Protein AF-A0A1M5PUW6-F1 (afdb_monomer)

Organism: Streptoalloteichus hindustanus (NCBI:txid2017)

Solvent-accessible surface area (backbone atoms only — not comparable to full-atom values): 24838 Å² total; per-residue (Å²): 134,90,82,91,83,90,86,88,86,88,83,87,88,83,81,89,86,83,88,85,87,88,87,81,89,87,82,83,89,85,88,83,89,83,82,88,83,86,78,90,81,83,84,82,86,92,85,89,83,86,81,84,83,82,90,82,84,91,86,83,88,84,90,79,90,80,88,82,79,87,76,79,90,57,77,70,58,58,54,52,54,50,50,54,52,50,53,53,37,52,49,38,37,74,66,49,92,41,69,46,37,15,50,50,29,49,54,32,52,56,39,40,76,73,66,40,86,58,35,61,57,48,31,73,75,43,45,51,57,52,21,49,50,50,41,48,49,52,51,52,53,51,39,53,50,46,48,56,55,50,60,74,50,55,77,74,57,46,73,53,24,34,54,49,42,54,49,28,71,74,47,55,66,63,45,37,51,47,30,74,73,49,46,53,61,54,25,49,50,48,33,53,50,52,57,48,50,54,52,51,52,52,51,52,52,51,52,53,39,49,51,33,36,77,70,39,57,75,47,31,14,52,52,27,47,52,18,67,73,71,32,74,70,38,42,52,48,29,72,73,50,47,47,62,56,21,49,50,50,46,50,54,52,50,52,52,51,51,53,49,51,50,50,53,48,51,52,50,52,51,50,50,51,52,49,52,41,48,52,53,37,52,50,28,50,54,52,33,53,50,24,40,52,48,11,52,53,20,26,53,51,4,47,52,24,21,52,50,12,44,49,42,28,54,50,47,51,51,48,44,56,49,28,67,73,69,77,46,83,64,67,68,60,45,52,49,42,48,56,54,20,51,50,28,33,56,49,7,50,50,25,19,50,51,6,43,51,22,21,52,52,16,46,56,26,36,52,52,16,47,76,59,74,46,53,83,63,49,67,54,29,54,52,22,42,50,35,18,52,51,10,44,51,26,24,54,51,12,47,50,22,38,53,47,34,54,51,47,44,50,50,46,51,50,53,49,52,53,52,51,51,53,53,52,52,52,48,49,52,52,51,48,53,50,50,52,50,51,50,53,52,50,51,52,53,55,60,72,74,111

Radius of gyration: 75.98 Å; Cα contacts (8 Å, |Δi|>4): 346; chains: 1; bounding box: 160×78×217 Å

Mean predicted aligned error: 18.96 Å

Sequence (450 aa):
MRKLSRRPRRGTLVPNWFRRAVVLILATVLTGAAAAQGTAAALPTGWVGLRGQSQSPAQGATAENKSSSSPAEDPDQDAVLRQLQLDLLADIAAFDEDEEVRTAARETLKKAEAGDAGAIQRFFDHGQQDAKAQARKRKDEADARNRALIESLAGTGGPVFNAAVERALKGNAHDRADFLAFGRDIAAEQDRRDGAYDKELKQRRRAHVQLAADRGTPEVSAAAKAALAAGDAAIEEFLKTGYLAAAQRDAQARDKQLEELERKRKEAEAASEAAQRTARAMRARQNLLAAHADGVRALERAANDMTSAANVSREAARTLASDQAGGSYHPELYQRAKDEVARFVGYAVKDAQDARAAAAGAGTQVDILVQNGMPHGAQWAKVVQGMAGSAEAAKGAAETAAHAVDAIAAEAAATDAAGKAKAHEENAKRWRANAESHAAAAARLAQAAQ

Nearest PDB structures (foldseek):
  8w20-assembly1_A  TM=2.323E-01  e=7.863E-06  Streptomyces coelicolor A3(2)
  7n6g-assembly1_1T  TM=2.603E-01  e=6.899E+00  Chlamydomonas reinhardtii
  3i9y-assembly1_A  TM=2.357E-01  e=4.304E+00  Vibrio parahaemolyticus

Secondary structure (DSSP, 8-state):
---------------------------------------------------------------------PPPP-HHHHHHHHHHHHHHHHHHHHH-S-HHHHHHHHHHHHHHHTT-TTHHHHIIIIIHHHHHHHHHHHHHHHHHHHHHHHHHTTTSS-HHHHHHHHHHHHS-HHHHHHIIIIIHHHHHHHHHHHHHHHHHHHHHHHHHHHHHHHHS-HHHHHHHHHHHHH-HHHHHHIIIIIHHHHHHHHHHHHHHHHHHHHHHHHHHHHHHHHHHHHHHHHHHHHHHHHHHHHHHHHHHHHHHHHHHHHHHHHHHHHHHHHHHHHT---HHHHHHHHHHHHHHHHHHHHHHHHHHHHHHHHHHHHHHHHHTT--TTHHHHHHHHHHHHHHHHHHHHHHHHHHHHHHHHHHHHHHHHHHHHHHHHHHHHHHHHHHHHHHHHHHHHHHHT-

Foldseek 3Di:
DDDDDDDDDDDDDDDDDDDDDDDDDDDDDDDDDDDDDDDDDDDDDDDDDDDDDDDDDDDDDDDDDDDDDDDDDDVVVVVVVVVVLLVVLVCQLPDPPQPLSVVLSVVLNVCVVVPPPCSSVCCVVPVNVVSVVVSVVVLVVLLVVLLVVLVVCQPVADPQLNVLSVVLNVDDSVSSVCCVVPVNVVSRVVRVVVVVVVVVVLVVLLVVLVCQLVPNDPQSVVQSVVLNVVDSVSSVVCVVPVNVVSVVVSVVVVVVVVVVVVVVVVVVVVVVVLVVLVVLLVVLLVQLVVLLVQLVVLLVLLLVLLVQLLVLLVVLVVVLVVCVVVVHFDLVSLVVSLVRLVVSLVSLVVSLVSLVVSLVSNVVSCVSCVVSVNNVSVVSSVVSVVSSVSSVVSSVSSVVSSVSSVVSSVVSVVVNVVVVVVVVVVVVVVVVVVVVVVVVVVVVVVVVVD

Structure (mmCIF, N/CA/C/O backbone):
data_AF-A0A1M5PUW6-F1
#
_entry.id   AF-A0A1M5PUW6-F1
#
loop_
_atom_site.group_PDB
_atom_site.id
_atom_site.type_symbol
_atom_site.label_atom_id
_atom_site.label_alt_id
_atom_site.label_comp_id
_atom_site.label_asym_id
_atom_site.label_entity_id
_atom_site.label_seq_id
_atom_site.pdbx_PDB_ins_code
_atom_site.Cartn_x
_atom_site.Cartn_y
_atom_site.Cartn_z
_atom_site.occupancy
_atom_site.B_iso_or_equiv
_atom_site.auth_seq_id
_atom_site.auth_comp_id
_atom_site.auth_asym_id
_atom_site.auth_atom_id
_atom_site.pdbx_PDB_model_num
ATOM 1 N N . MET A 1 1 ? 27.046 53.367 -14.562 1.00 35.78 1 MET A N 1
ATOM 2 C CA . MET A 1 1 ? 26.062 54.062 -13.696 1.00 35.78 1 MET A CA 1
ATOM 3 C C . MET A 1 1 ? 24.827 54.418 -14.520 1.00 35.78 1 MET A C 1
ATOM 5 O O . MET A 1 1 ? 25.010 55.119 -15.499 1.00 35.78 1 MET A O 1
ATOM 9 N N . ARG A 1 2 ? 23.619 53.991 -14.082 1.00 37.50 2 ARG A N 1
ATOM 10 C CA . ARG A 1 2 ? 22.257 54.378 -14.566 1.00 37.50 2 ARG A CA 1
ATOM 11 C C . ARG A 1 2 ? 21.956 54.028 -16.050 1.00 37.50 2 ARG A C 1
ATOM 13 O O . ARG A 1 2 ? 22.779 54.261 -16.909 1.00 37.50 2 ARG A O 1
ATOM 20 N N . LYS A 1 3 ? 20.812 53.460 -16.454 1.00 42.91 3 LYS A N 1
ATOM 21 C CA . LYS A 1 3 ? 19.411 53.661 -16.043 1.00 42.91 3 LYS A CA 1
ATOM 22 C C . LYS A 1 3 ? 18.551 52.444 -16.448 1.00 42.91 3 LYS A C 1
ATOM 24 O O . LYS A 1 3 ? 18.821 51.789 -17.445 1.00 42.91 3 LYS A O 1
ATOM 29 N N . LEU A 1 4 ? 17.495 52.220 -15.668 1.00 49.16 4 LEU A N 1
ATOM 30 C CA . LEU A 1 4 ? 16.369 51.318 -15.918 1.00 49.16 4 LEU A CA 1
ATOM 31 C C . LEU A 1 4 ? 15.553 51.695 -17.167 1.00 49.16 4 LEU A C 1
ATOM 33 O O . LEU A 1 4 ? 15.289 52.880 -17.372 1.00 49.16 4 LEU A O 1
ATOM 37 N N . SER A 1 5 ? 14.965 50.689 -17.825 1.00 50.38 5 SER A N 1
ATOM 38 C CA . SER A 1 5 ? 13.700 50.837 -18.567 1.00 50.38 5 SER A CA 1
ATOM 39 C C . SER A 1 5 ? 12.862 49.553 -18.492 1.00 50.38 5 SER A C 1
ATOM 41 O O . SER A 1 5 ? 13.197 48.517 -19.056 1.00 50.38 5 SER A O 1
ATOM 43 N N . ARG A 1 6 ? 11.740 49.649 -17.770 1.00 50.75 6 ARG A N 1
ATOM 44 C CA . ARG A 1 6 ? 10.599 48.718 -17.774 1.00 50.75 6 ARG A CA 1
ATOM 45 C C . ARG A 1 6 ? 9.799 48.885 -19.077 1.00 50.75 6 ARG A C 1
ATOM 47 O O . ARG A 1 6 ? 9.525 50.029 -19.426 1.00 50.75 6 ARG A O 1
ATOM 54 N N . ARG A 1 7 ? 9.247 47.806 -19.653 1.00 42.84 7 ARG A N 1
ATOM 55 C CA . ARG A 1 7 ? 7.786 47.525 -19.670 1.00 42.84 7 ARG A CA 1
ATOM 56 C C . ARG A 1 7 ? 7.400 46.252 -20.465 1.00 42.84 7 ARG A C 1
ATOM 58 O O . ARG A 1 7 ? 8.179 45.801 -21.295 1.00 42.84 7 ARG A O 1
ATOM 65 N N . PRO A 1 8 ? 6.208 45.678 -20.180 1.00 51.91 8 PRO A N 1
ATOM 66 C CA . PRO A 1 8 ? 5.775 44.333 -20.572 1.00 51.91 8 PRO A CA 1
ATOM 67 C C . PRO A 1 8 ? 4.817 44.328 -21.778 1.00 51.91 8 PRO A C 1
ATOM 69 O O . PRO A 1 8 ? 4.236 45.360 -22.117 1.00 51.91 8 PRO A O 1
ATOM 72 N N . ARG A 1 9 ? 4.543 43.145 -22.350 1.00 46.41 9 ARG A N 1
ATOM 73 C CA . ARG A 1 9 ? 3.363 42.911 -23.201 1.00 46.41 9 ARG A CA 1
ATOM 74 C C . ARG A 1 9 ? 2.434 41.857 -22.595 1.00 46.41 9 ARG A C 1
ATOM 76 O O . ARG A 1 9 ? 2.838 40.736 -22.314 1.00 46.41 9 ARG A O 1
ATOM 83 N N . ARG A 1 10 ? 1.188 42.294 -22.390 1.00 39.38 10 ARG A N 1
ATOM 84 C CA . ARG A 1 10 ? -0.031 41.518 -22.125 1.00 39.38 10 ARG A CA 1
ATOM 85 C C . ARG A 1 10 ? -0.671 41.087 -23.454 1.00 39.38 10 ARG A C 1
ATOM 87 O O . ARG A 1 10 ? -0.536 41.805 -24.440 1.00 39.38 10 ARG A O 1
ATOM 94 N N . GLY A 1 11 ? -1.455 40.012 -23.396 1.00 36.56 11 GLY A N 1
ATOM 95 C CA . GLY A 1 11 ? -2.486 39.616 -24.367 1.00 36.56 11 GLY A CA 1
ATOM 96 C C . GLY A 1 11 ? -2.815 38.126 -24.194 1.00 36.56 11 GLY A C 1
ATOM 97 O O . GLY A 1 11 ? -2.079 37.297 -24.704 1.00 36.56 11 GLY A O 1
ATOM 98 N N . THR A 1 12 ? -3.615 37.724 -23.197 1.00 37.41 12 THR A N 1
ATOM 99 C CA . THR A 1 12 ? -5.073 37.445 -23.258 1.00 37.41 12 THR A CA 1
ATOM 100 C C . THR A 1 12 ? -5.507 36.493 -24.375 1.00 37.41 12 THR A C 1
ATOM 102 O O . THR A 1 12 ? -5.492 36.894 -25.531 1.00 37.41 12 THR A O 1
ATOM 105 N N . LEU A 1 13 ? -6.019 35.311 -24.002 1.00 41.38 13 LEU A N 1
ATOM 106 C CA . LEU A 1 13 ? -7.378 34.844 -24.328 1.00 41.38 13 LEU A CA 1
ATOM 107 C C . LEU A 1 13 ? -7.713 33.563 -23.537 1.00 41.38 13 LEU A C 1
ATOM 109 O O . LEU A 1 13 ? -6.925 32.629 -23.456 1.00 41.38 13 LEU A O 1
ATOM 113 N N . VAL A 1 14 ? -8.894 33.593 -22.924 1.00 38.56 14 VAL A N 1
ATOM 114 C CA . VAL A 1 14 ? -9.578 32.539 -22.156 1.00 38.56 14 VAL A CA 1
ATOM 115 C C . VAL A 1 14 ? -10.706 31.989 -23.044 1.00 38.56 14 VAL A C 1
ATOM 117 O O . VAL A 1 14 ? -11.221 32.739 -23.875 1.00 38.56 14 VAL A O 1
ATOM 120 N N . PRO A 1 15 ? -11.137 30.730 -22.857 1.00 40.19 15 PRO A N 1
ATOM 121 C CA . PRO A 1 15 ? -12.546 30.484 -22.502 1.00 40.19 15 PRO A CA 1
ATOM 122 C C . PRO A 1 15 ? -12.640 29.434 -21.370 1.00 40.19 15 PRO A C 1
ATOM 124 O O . PRO A 1 15 ? -12.035 28.373 -21.445 1.00 40.19 15 PRO A O 1
ATOM 127 N N . ASN A 1 16 ? -13.178 29.759 -20.187 1.00 35.66 16 ASN A N 1
ATOM 128 C CA . ASN A 1 16 ? -14.589 29.645 -19.785 1.00 35.66 16 ASN A CA 1
ATOM 129 C C . ASN A 1 16 ? -15.259 28.363 -20.287 1.00 35.66 16 ASN A C 1
ATOM 131 O O . ASN A 1 16 ? -15.483 28.281 -21.481 1.00 35.66 16 ASN A O 1
ATOM 135 N N . TRP A 1 17 ? -15.672 27.466 -19.376 1.00 36.75 17 TRP A N 1
ATOM 136 C CA . TRP A 1 17 ? -16.919 26.687 -19.459 1.00 36.75 17 TRP A CA 1
ATOM 137 C C . TRP A 1 17 ? -17.383 26.246 -18.047 1.00 36.75 17 TRP A C 1
ATOM 139 O O . TRP A 1 17 ? -16.646 25.635 -17.284 1.00 36.75 17 TRP A O 1
ATOM 149 N N . PHE A 1 18 ? -18.635 26.624 -17.761 1.00 34.94 18 PHE A N 1
ATOM 150 C CA . PHE A 1 18 ? -19.623 26.173 -16.767 1.00 34.94 18 PHE A CA 1
ATOM 151 C C . PHE A 1 18 ? -19.470 26.380 -15.245 1.00 34.94 18 PHE A C 1
ATOM 153 O O . PHE A 1 18 ? -18.965 25.561 -14.486 1.00 34.94 18 PHE A O 1
ATOM 160 N N . ARG A 1 19 ? -20.158 27.451 -14.812 1.00 33.44 19 ARG A N 1
ATOM 161 C CA . ARG A 1 19 ? -20.882 27.616 -13.541 1.00 33.44 19 ARG A CA 1
ATOM 162 C C . ARG A 1 19 ? -22.057 26.630 -13.427 1.00 33.44 19 ARG A C 1
ATOM 164 O O . ARG A 1 19 ? -22.812 26.513 -14.390 1.00 33.44 19 ARG A O 1
ATOM 171 N N . ARG A 1 20 ? -22.352 26.152 -12.211 1.00 33.47 20 ARG A N 1
ATOM 172 C CA . ARG A 1 20 ? -23.710 26.193 -11.628 1.00 33.47 20 ARG A CA 1
ATOM 173 C C . ARG A 1 20 ? -23.626 26.465 -10.125 1.00 33.47 20 ARG A C 1
ATOM 175 O O . ARG A 1 20 ? -22.920 25.780 -9.399 1.00 33.47 20 ARG A O 1
ATOM 182 N N . ALA A 1 21 ? -24.341 27.506 -9.716 1.00 30.52 21 ALA A N 1
ATOM 183 C CA . ALA A 1 21 ? -24.603 27.902 -8.344 1.00 30.52 21 ALA A CA 1
ATOM 184 C C . ALA A 1 21 ? -25.965 27.344 -7.911 1.00 30.52 21 ALA A C 1
ATOM 186 O O . ALA A 1 21 ? -26.876 27.275 -8.737 1.00 30.52 21 ALA A O 1
ATOM 187 N N . VAL A 1 22 ? -26.116 27.031 -6.625 1.00 28.11 22 VAL A N 1
ATOM 188 C CA . VAL A 1 22 ? -27.410 26.992 -5.933 1.00 28.11 22 VAL A CA 1
ATOM 189 C C . VAL A 1 22 ? -27.226 27.715 -4.599 1.00 28.11 22 VAL A C 1
ATOM 191 O O . VAL A 1 22 ? -26.344 27.372 -3.817 1.00 28.11 22 VAL A O 1
ATOM 194 N N . VAL A 1 23 ? -28.041 28.750 -4.392 1.00 29.11 23 VAL A N 1
ATOM 195 C CA . VAL A 1 23 ? -28.191 29.552 -3.172 1.00 29.11 23 VAL A CA 1
ATOM 196 C C . VAL A 1 23 ? -29.680 29.558 -2.819 1.00 29.11 23 VAL A C 1
ATOM 198 O O . VAL A 1 23 ? -30.504 29.829 -3.687 1.00 29.11 23 VAL A O 1
ATOM 201 N N . LEU A 1 24 ? -29.992 29.287 -1.552 1.00 26.73 24 LEU A N 1
ATOM 202 C CA . LEU A 1 24 ? -31.227 29.599 -0.804 1.00 26.73 24 LEU A CA 1
ATOM 203 C C . LEU A 1 24 ? -30.826 29.361 0.668 1.00 26.73 24 LEU A C 1
ATOM 205 O O . LEU A 1 24 ? -30.486 28.236 1.010 1.00 26.73 24 LEU A O 1
ATOM 209 N N . ILE A 1 25 ? -30.499 30.349 1.512 1.00 31.06 25 ILE A N 1
ATOM 210 C CA . ILE A 1 25 ? -31.302 31.409 2.159 1.00 31.06 25 ILE A CA 1
ATOM 211 C C . ILE A 1 25 ? -32.651 30.905 2.695 1.00 31.06 25 ILE A C 1
ATOM 213 O O . ILE A 1 25 ? -33.608 30.838 1.938 1.00 31.06 25 ILE A O 1
ATOM 217 N N . LEU A 1 26 ? -32.753 30.664 4.009 1.00 27.14 26 LEU A N 1
ATOM 218 C CA . LEU A 1 26 ? -33.541 31.526 4.903 1.00 27.14 26 LEU A CA 1
ATOM 219 C C . LEU A 1 26 ? -33.236 31.239 6.381 1.00 27.14 26 LEU A C 1
ATOM 221 O O . LEU A 1 26 ? -32.958 30.110 6.775 1.00 27.14 26 LEU A O 1
ATOM 225 N N . ALA A 1 27 ? -33.279 32.304 7.173 1.00 27.42 27 ALA A N 1
ATOM 226 C CA . ALA A 1 27 ? -32.955 32.358 8.585 1.00 27.42 27 ALA A CA 1
ATOM 227 C C . ALA A 1 27 ? -34.204 32.639 9.441 1.00 27.42 27 ALA A C 1
ATOM 229 O O . ALA A 1 27 ? -35.215 33.133 8.944 1.00 27.42 27 ALA A O 1
ATOM 230 N N . THR A 1 28 ? -34.010 32.449 10.750 1.00 31.62 28 THR A N 1
ATOM 231 C CA . THR A 1 28 ? -34.609 33.165 11.899 1.00 31.62 28 THR A CA 1
ATOM 232 C C . THR A 1 28 ? -36.048 32.885 12.368 1.00 31.62 28 THR A C 1
ATOM 234 O O . THR A 1 28 ? -37.017 33.256 11.724 1.00 31.62 28 THR A O 1
ATOM 237 N N . VAL A 1 29 ? -36.101 32.329 13.595 1.00 35.25 29 VAL A N 1
ATOM 238 C CA . VAL A 1 29 ? -36.704 32.875 14.839 1.00 35.25 29 VAL A CA 1
ATOM 239 C C . VAL A 1 29 ? -38.168 33.323 14.795 1.00 35.25 29 VAL A C 1
ATOM 241 O O . VAL A 1 29 ? -38.466 34.321 14.158 1.00 35.25 29 VAL A O 1
ATOM 244 N N . LEU A 1 30 ? -39.017 32.729 15.651 1.00 30.95 30 LEU A N 1
ATOM 245 C CA . LEU A 1 30 ? -39.838 33.495 16.606 1.00 30.95 30 LEU A CA 1
ATOM 246 C C . LEU A 1 30 ? -40.512 32.625 17.685 1.00 30.95 30 LEU A C 1
ATOM 248 O O . LEU A 1 30 ? -41.158 31.616 17.422 1.00 30.95 30 LEU A O 1
ATOM 252 N N . THR A 1 31 ? -40.321 33.096 18.913 1.00 34.22 31 THR A N 1
ATOM 253 C CA . THR A 1 31 ? -41.043 32.864 20.169 1.00 34.22 31 THR A CA 1
ATOM 254 C C . THR A 1 31 ? -42.551 33.114 20.073 1.00 34.22 31 THR A C 1
ATOM 256 O O . THR A 1 31 ? -42.971 34.025 19.364 1.00 34.22 31 THR A O 1
ATOM 259 N N . GLY A 1 32 ? -43.351 32.430 20.899 1.00 27.39 32 GLY A N 1
ATOM 260 C CA . GLY A 1 32 ? -44.753 32.799 21.126 1.00 27.39 32 GLY A CA 1
ATOM 261 C C . GLY A 1 32 ? -45.424 31.994 22.239 1.00 27.39 32 GLY A C 1
ATOM 262 O O . GLY A 1 32 ? -45.795 30.844 22.039 1.00 27.39 32 GLY A O 1
ATOM 263 N N . ALA A 1 33 ? -45.564 32.620 23.406 1.00 33.22 33 ALA A N 1
ATOM 264 C CA . ALA A 1 33 ? -46.378 32.184 24.535 1.00 33.22 33 ALA A CA 1
ATOM 265 C C . ALA A 1 33 ? -47.857 32.587 24.352 1.00 33.22 33 ALA A C 1
ATOM 267 O O . ALA A 1 33 ? -48.129 33.675 23.852 1.00 33.22 33 ALA A O 1
ATOM 268 N N . ALA A 1 34 ? -48.787 31.756 24.832 1.00 31.84 34 ALA A N 1
ATOM 269 C CA . ALA A 1 34 ? -50.153 32.109 25.257 1.00 31.84 34 ALA A CA 1
ATOM 270 C C . ALA A 1 34 ? -50.648 30.959 26.166 1.00 31.84 34 ALA A C 1
ATOM 272 O O . ALA A 1 34 ? -50.672 29.811 25.740 1.00 31.84 34 ALA A O 1
ATOM 273 N N . ALA A 1 35 ? -50.734 31.122 27.488 1.00 31.14 35 ALA A N 1
ATOM 274 C CA . ALA A 1 35 ? -51.765 31.830 28.258 1.00 31.14 35 ALA A CA 1
ATOM 275 C C . ALA A 1 35 ? -53.122 31.090 28.298 1.00 31.14 35 ALA A C 1
ATOM 277 O O . ALA A 1 35 ? -53.937 31.206 27.393 1.00 31.14 35 ALA A O 1
ATOM 278 N N . ALA A 1 36 ? -53.295 30.344 29.397 1.00 30.92 36 ALA A N 1
ATOM 279 C CA . ALA A 1 36 ? -54.458 30.246 30.286 1.00 30.92 36 ALA A CA 1
ATOM 280 C C . ALA A 1 36 ? -55.892 30.286 29.718 1.00 30.92 36 ALA A C 1
ATOM 282 O O . ALA A 1 36 ? -56.311 31.295 29.157 1.00 30.92 36 ALA A O 1
ATOM 283 N N . GLN A 1 37 ? -56.706 29.297 30.123 1.00 31.25 37 GLN A N 1
ATOM 284 C CA . GLN A 1 37 ? -57.823 29.513 31.065 1.00 31.25 37 GLN A CA 1
ATOM 285 C C . GLN A 1 37 ? -58.578 28.222 31.438 1.00 31.25 37 GLN A C 1
ATOM 287 O O . GLN A 1 37 ? -58.881 27.409 30.575 1.00 31.25 37 GLN A O 1
ATOM 292 N N . GLY A 1 38 ? -58.946 28.152 32.727 1.00 28.06 38 GLY A N 1
ATOM 293 C CA . GLY A 1 38 ? -60.091 27.419 33.291 1.00 28.06 38 GLY A CA 1
ATOM 294 C C . GLY A 1 38 ? -59.847 25.926 33.524 1.00 28.06 38 GLY A C 1
ATOM 295 O O . GLY A 1 38 ? -59.350 25.244 32.648 1.00 28.06 38 GLY A O 1
ATOM 296 N N . THR A 1 39 ? -60.151 25.317 34.664 1.00 30.69 39 THR A N 1
ATOM 297 C CA . THR A 1 39 ? -60.985 25.714 35.804 1.00 30.69 39 THR A CA 1
ATOM 298 C C . THR A 1 39 ? -60.687 24.753 36.960 1.00 30.69 39 THR A C 1
ATOM 300 O O . THR A 1 39 ? -60.321 23.597 36.760 1.00 30.69 39 THR A O 1
ATOM 303 N N . ALA A 1 40 ? -60.850 25.253 38.182 1.00 30.75 40 ALA A N 1
ATOM 304 C CA . ALA A 1 40 ? -60.822 24.491 39.422 1.00 30.75 40 ALA A CA 1
ATOM 305 C C . ALA A 1 40 ? -61.954 23.447 39.509 1.00 30.75 40 ALA A C 1
ATOM 307 O O . ALA A 1 40 ? -63.065 23.733 39.075 1.00 30.75 40 ALA A O 1
ATOM 308 N N . ALA A 1 41 ? -61.675 22.301 40.141 1.00 32.94 41 ALA A N 1
ATOM 309 C CA . ALA A 1 41 ? -62.583 21.515 41.000 1.00 32.94 41 ALA A CA 1
ATOM 310 C C . ALA A 1 41 ? -61.833 20.240 41.450 1.00 32.94 41 ALA A C 1
ATOM 312 O O . ALA A 1 41 ? -61.448 19.416 40.632 1.00 32.94 41 ALA A O 1
ATOM 313 N N . ALA A 1 42 ? -61.385 20.171 42.703 1.00 31.66 42 ALA A N 1
ATOM 314 C CA . ALA A 1 42 ? -62.113 19.547 43.815 1.00 31.66 42 ALA A CA 1
ATOM 315 C C . ALA A 1 42 ? -62.071 17.999 43.796 1.00 31.66 42 ALA A C 1
ATOM 317 O O . ALA A 1 42 ? -62.927 17.331 43.230 1.00 31.66 42 ALA A O 1
ATOM 318 N N . LEU A 1 43 ? -61.079 17.439 44.494 1.00 33.31 43 LEU A N 1
ATOM 319 C CA . LEU A 1 43 ? -61.292 16.300 45.401 1.00 33.31 43 LEU A CA 1
ATOM 320 C C . LEU A 1 43 ? -61.727 16.906 46.762 1.00 33.31 43 LEU A C 1
ATOM 322 O O . LEU A 1 43 ? -61.373 18.070 46.980 1.00 33.31 43 LEU A O 1
ATOM 326 N N . PRO A 1 44 ? -62.398 16.202 47.703 1.00 41.16 44 PRO A N 1
ATOM 327 C CA . PRO A 1 44 ? -62.344 14.751 47.901 1.00 41.16 44 PRO A CA 1
ATOM 328 C C . PRO A 1 44 ? -63.649 14.079 48.413 1.00 41.16 44 PRO A C 1
ATOM 330 O O . PRO A 1 44 ? -64.658 14.715 48.692 1.00 41.16 44 PRO A O 1
ATOM 333 N N . THR A 1 45 ? -63.554 12.756 48.600 1.00 36.72 45 THR A N 1
ATOM 334 C CA . THR A 1 45 ? -64.208 11.958 49.665 1.00 36.72 45 THR A CA 1
ATOM 335 C C . THR A 1 45 ? -65.730 12.033 49.811 1.00 36.72 45 THR A C 1
ATOM 337 O O . THR A 1 45 ? -66.268 12.884 50.511 1.00 36.72 45 THR A O 1
ATOM 340 N N . GLY A 1 46 ? -66.408 11.013 49.283 1.00 29.16 46 GLY A N 1
ATOM 341 C CA . GLY A 1 46 ? -67.729 10.606 49.749 1.00 29.16 46 GLY A CA 1
ATOM 342 C C . GLY A 1 46 ? -67.615 9.453 50.742 1.00 29.16 46 GLY A C 1
ATOM 343 O O . GLY A 1 46 ? -67.207 8.373 50.342 1.00 29.16 46 GLY A O 1
ATOM 344 N N . TRP A 1 47 ? -67.978 9.698 52.001 1.00 33.09 47 TRP A N 1
ATOM 345 C CA . TRP A 1 47 ? -68.705 8.786 52.893 1.00 33.09 47 TRP A CA 1
ATOM 346 C C . TRP A 1 47 ? -69.440 9.654 53.925 1.00 33.09 47 TRP A C 1
ATOM 348 O O . TRP A 1 47 ? -68.872 10.630 54.408 1.00 33.09 47 TRP A O 1
ATOM 358 N N . VAL A 1 48 ? -70.671 9.241 54.253 1.00 32.94 48 VAL A N 1
ATOM 359 C CA . VAL A 1 48 ? -71.564 9.640 55.367 1.00 32.94 48 VAL A CA 1
ATOM 360 C C . VAL A 1 48 ? -72.910 10.223 54.905 1.00 32.94 48 VAL A C 1
ATOM 362 O O . VAL A 1 48 ? -73.065 11.405 54.623 1.00 32.94 48 VAL A O 1
ATOM 365 N N . GLY A 1 49 ? -73.922 9.357 54.947 1.00 31.41 49 GLY A N 1
ATOM 366 C CA . GLY A 1 49 ? -75.277 9.649 55.422 1.00 31.41 49 GLY A CA 1
ATOM 367 C C . GLY A 1 49 ? -75.630 8.527 56.415 1.00 31.41 49 GLY A C 1
ATOM 368 O O . GLY A 1 49 ? -75.064 7.445 56.318 1.00 31.41 49 GLY A O 1
ATOM 369 N N . LEU A 1 50 ? -76.467 8.659 57.436 1.00 34.28 50 LEU A N 1
ATOM 370 C CA . LEU A 1 50 ? -77.378 9.700 57.885 1.00 34.28 50 LEU A CA 1
ATOM 371 C C . LEU A 1 50 ? -77.324 9.717 59.424 1.00 34.28 50 LEU A C 1
ATOM 373 O O . LEU A 1 50 ? -77.298 8.660 60.052 1.00 34.28 50 LEU A O 1
ATOM 377 N N . ARG A 1 51 ? -77.446 10.895 60.041 1.00 32.25 51 ARG A N 1
ATOM 378 C CA . ARG A 1 51 ? -78.039 11.019 61.379 1.00 32.25 51 ARG A CA 1
ATOM 379 C C . ARG A 1 51 ? -78.844 12.312 61.439 1.00 32.25 51 ARG A C 1
ATOM 381 O O . ARG A 1 51 ? -78.286 13.400 61.329 1.00 32.25 51 ARG A O 1
ATOM 388 N N . GLY A 1 52 ? -80.159 12.161 61.570 1.00 32.75 52 GLY A N 1
ATOM 389 C CA . GLY A 1 52 ? -81.090 13.252 61.818 1.00 32.75 52 GLY A CA 1
ATOM 390 C C . GLY A 1 52 ? -80.913 13.827 63.224 1.00 32.75 52 GLY A C 1
ATOM 391 O O . GLY A 1 52 ? -80.838 13.094 64.207 1.00 32.75 52 GLY A O 1
ATOM 392 N N . GLN A 1 53 ? -80.804 15.153 63.236 1.00 32.75 53 GLN A N 1
ATOM 393 C CA . GLN A 1 53 ? -81.201 16.147 64.241 1.00 32.75 53 GLN A CA 1
ATOM 394 C C . GLN A 1 53 ? -82.367 15.732 65.162 1.00 32.75 53 GLN A C 1
ATOM 396 O O . GLN A 1 53 ? -83.211 14.952 64.745 1.00 32.75 53 GLN A O 1
ATOM 401 N N . SER A 1 54 ? -82.644 16.315 66.332 1.00 31.86 54 SER A N 1
ATOM 402 C CA . SER A 1 54 ? -81.985 17.133 67.373 1.00 31.86 54 SER A CA 1
ATOM 403 C C . SER A 1 54 ? -83.125 17.830 68.143 1.00 31.86 54 SER A C 1
ATOM 405 O O . SER A 1 54 ? -84.178 18.036 67.548 1.00 31.86 54 SER A O 1
ATOM 407 N N . GLN A 1 55 ? -82.839 18.305 69.366 1.00 31.16 55 GLN A N 1
ATOM 408 C CA . GLN A 1 55 ? -83.644 19.200 70.236 1.00 31.16 55 GLN A CA 1
ATOM 409 C C . GLN A 1 55 ? -84.598 18.469 71.201 1.00 31.16 55 GLN A C 1
ATOM 411 O O . GLN A 1 55 ? -85.306 17.561 70.796 1.00 31.16 55 GLN A O 1
ATOM 416 N N . SER A 1 56 ? -84.672 18.772 72.502 1.00 29.91 56 SER A N 1
ATOM 417 C CA . SER A 1 56 ? -84.190 19.919 73.292 1.00 29.91 56 SER A CA 1
ATOM 418 C C . SER A 1 56 ? -84.065 19.549 74.790 1.00 29.91 56 SER A C 1
ATOM 420 O O . SER A 1 56 ? -84.521 18.474 75.181 1.00 29.91 56 SER A O 1
ATOM 422 N N . PRO A 1 57 ? -83.440 20.404 75.630 1.00 33.66 57 PRO A N 1
ATOM 423 C CA . PRO A 1 57 ? -83.054 20.097 77.005 1.00 33.66 57 PRO A CA 1
ATOM 424 C C . PRO A 1 57 ? -84.062 20.572 78.071 1.00 33.66 57 PRO A C 1
ATOM 426 O O . PRO A 1 57 ? -85.020 21.290 77.799 1.00 33.66 57 PRO A O 1
ATOM 429 N N . ALA A 1 58 ?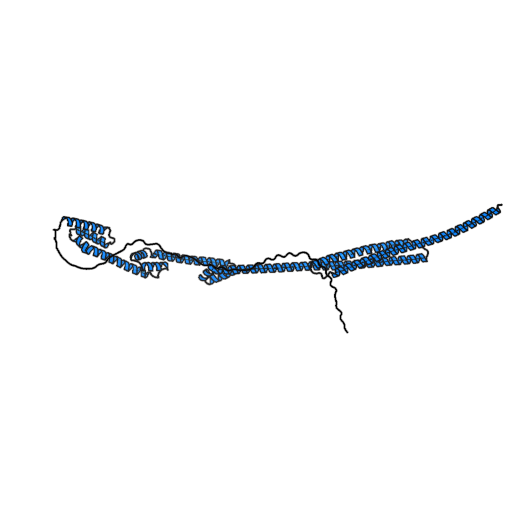 -83.792 20.135 79.301 1.00 30.69 58 ALA A N 1
ATOM 430 C CA . ALA A 1 58 ? -84.534 20.361 80.538 1.00 30.69 58 ALA A CA 1
ATOM 431 C C . ALA A 1 58 ? -84.695 21.833 80.967 1.00 30.69 58 ALA A C 1
ATOM 433 O O . ALA A 1 58 ? -83.764 22.616 80.802 1.00 30.69 58 ALA A O 1
ATOM 434 N N . GLN A 1 59 ? -85.812 22.137 81.648 1.00 30.69 59 GLN A N 1
ATOM 435 C CA . GLN A 1 59 ? -85.907 22.693 83.021 1.00 30.69 59 GLN A CA 1
ATOM 436 C C . GLN A 1 59 ? -87.276 23.361 83.273 1.00 30.69 59 GLN A C 1
ATOM 438 O O . GLN A 1 59 ? -87.792 24.051 82.403 1.00 30.69 59 GLN A O 1
ATOM 443 N N . GLY A 1 60 ? -87.794 23.245 84.507 1.00 28.38 60 GLY A N 1
ATOM 444 C CA . GLY A 1 60 ? -88.636 24.294 85.109 1.00 28.38 60 GLY A CA 1
ATOM 445 C C . GLY A 1 60 ? -90.009 23.894 85.665 1.00 28.38 60 GLY A C 1
ATOM 446 O O . GLY A 1 60 ? -91.007 24.011 84.974 1.00 28.38 60 GLY A O 1
ATOM 447 N N . ALA A 1 61 ? -90.017 23.486 86.939 1.00 29.25 61 ALA A N 1
ATOM 448 C CA . ALA A 1 61 ? -91.019 23.702 87.999 1.00 29.25 61 ALA A CA 1
ATOM 449 C C . ALA A 1 61 ? -92.486 24.066 87.657 1.00 29.25 61 ALA A C 1
ATOM 451 O O . ALA A 1 61 ? -92.768 25.129 87.116 1.00 29.25 61 ALA A O 1
ATOM 452 N N . THR A 1 62 ? -93.438 23.319 88.229 1.00 30.30 62 THR A N 1
ATOM 453 C CA . THR A 1 62 ? -94.264 23.768 89.377 1.00 30.30 62 THR A CA 1
ATOM 454 C C . THR A 1 62 ? -95.151 22.632 89.889 1.00 30.30 62 THR A C 1
ATOM 456 O O . THR A 1 62 ? -95.580 21.756 89.145 1.00 30.30 62 THR A O 1
ATOM 459 N N . ALA A 1 63 ? -95.350 22.634 91.205 1.00 36.12 63 ALA A N 1
ATOM 460 C CA . ALA A 1 63 ? -96.200 21.725 91.951 1.00 36.12 63 ALA A CA 1
ATOM 461 C C . ALA A 1 63 ? -97.667 22.178 91.914 1.00 36.12 63 ALA A C 1
ATOM 463 O O . ALA A 1 63 ? -97.915 23.365 92.076 1.00 36.12 63 ALA A O 1
ATOM 464 N N . GLU A 1 64 ? -98.592 21.222 91.787 1.00 28.47 64 GLU A N 1
ATOM 465 C CA . GLU A 1 64 ? -99.969 21.208 92.328 1.00 28.47 64 GLU A CA 1
ATOM 466 C C . GLU A 1 64 ? -100.613 19.878 91.880 1.00 28.47 64 GLU A C 1
ATOM 468 O O . GLU A 1 64 ? -100.826 19.635 90.702 1.00 28.47 64 GLU A O 1
ATOM 473 N N . ASN A 1 65 ? -100.654 18.840 92.715 1.00 31.16 65 ASN A N 1
ATOM 474 C CA . ASN A 1 65 ? -101.701 18.543 93.697 1.00 31.16 65 ASN A CA 1
ATOM 475 C C . ASN A 1 65 ? -103.145 18.573 93.147 1.00 31.16 65 ASN A C 1
ATOM 477 O O . ASN A 1 65 ? -103.793 19.614 93.186 1.00 31.16 65 ASN A O 1
ATOM 481 N N . LYS A 1 66 ? -103.686 17.402 92.772 1.00 30.16 66 LYS A N 1
ATOM 482 C CA . LYS A 1 66 ? -104.902 16.836 93.398 1.00 30.16 66 LYS A CA 1
ATOM 483 C C . LYS A 1 66 ? -105.266 15.452 92.843 1.00 30.16 66 LYS A C 1
ATOM 485 O O . LYS A 1 66 ? -105.669 15.315 91.699 1.00 30.16 66 LYS A O 1
ATOM 490 N N . SER A 1 67 ? -105.179 14.477 93.748 1.00 32.31 67 SER A N 1
ATOM 491 C CA . SER A 1 67 ? -106.168 13.431 94.051 1.00 32.31 67 SER A CA 1
ATOM 492 C C . SER A 1 67 ? -106.893 12.721 92.897 1.00 32.31 67 SER A C 1
ATOM 494 O O . SER A 1 67 ? -107.778 13.288 92.262 1.00 32.31 67 SER A O 1
ATOM 496 N N . SER A 1 68 ? -106.690 11.406 92.787 1.00 28.50 68 SER A N 1
ATOM 497 C CA . SER A 1 68 ? -107.767 10.453 93.114 1.00 28.50 68 SER A CA 1
ATOM 498 C C . SER A 1 68 ? -107.276 8.996 93.170 1.00 28.50 68 SER A C 1
ATOM 500 O O . SER A 1 68 ? -106.690 8.482 92.228 1.00 28.50 68 SER A O 1
ATOM 502 N N . SER A 1 69 ? -107.573 8.366 94.313 1.00 30.33 69 SER A N 1
ATOM 503 C CA . SER A 1 69 ? -107.912 6.947 94.534 1.00 30.33 69 SER A CA 1
ATOM 504 C C . SER A 1 69 ? -106.914 5.837 94.168 1.00 30.33 69 SER A C 1
ATOM 506 O O . SER A 1 69 ? -106.760 5.482 93.004 1.00 30.33 69 SER A O 1
ATOM 508 N N . SER A 1 70 ? -106.418 5.144 95.203 1.00 40.31 70 SER A N 1
ATOM 509 C CA . SER A 1 70 ? -106.269 3.681 95.176 1.00 40.31 70 SER A CA 1
ATOM 510 C C . SER A 1 70 ? -107.540 3.003 94.650 1.00 40.31 70 SER A C 1
ATOM 512 O O . SER A 1 70 ? -108.631 3.320 95.134 1.00 40.31 70 SER A O 1
ATOM 514 N N . PRO A 1 71 ? -107.408 1.983 93.795 1.00 39.81 71 PRO A N 1
ATOM 515 C CA . PRO A 1 71 ? -108.216 0.782 93.868 1.00 39.81 71 PRO A CA 1
ATOM 516 C C . PRO A 1 71 ? -107.383 -0.352 94.489 1.00 39.81 71 PRO A C 1
ATOM 518 O O . PRO A 1 71 ? -106.158 -0.349 94.432 1.00 39.81 71 PRO A O 1
ATOM 521 N N . ALA A 1 72 ? -108.063 -1.273 95.157 1.00 37.91 72 ALA A N 1
ATOM 522 C CA . ALA A 1 72 ? -107.487 -2.422 95.841 1.00 37.91 72 ALA A CA 1
ATOM 523 C C . ALA A 1 72 ? -106.550 -3.266 94.947 1.00 37.91 72 ALA A C 1
ATOM 525 O O . ALA A 1 72 ? -106.784 -3.374 93.745 1.00 37.91 72 ALA A O 1
ATOM 526 N N . GLU A 1 73 ? -105.524 -3.863 95.565 1.00 44.47 73 GLU A N 1
ATOM 527 C CA . GLU A 1 73 ? -104.660 -4.902 94.987 1.00 44.47 73 GLU A CA 1
ATOM 528 C C . GLU A 1 73 ? -105.516 -6.007 94.343 1.00 44.47 73 GLU A C 1
ATOM 530 O O . GLU A 1 73 ? -106.385 -6.592 94.994 1.00 44.47 73 GLU A O 1
ATOM 535 N N . ASP A 1 74 ? -105.290 -6.255 93.052 1.00 47.41 74 ASP A N 1
ATOM 536 C CA . ASP A 1 74 ? -105.944 -7.307 92.275 1.00 47.41 74 ASP A CA 1
ATOM 537 C C . ASP A 1 74 ? -105.046 -8.564 92.304 1.00 47.41 74 ASP A C 1
ATOM 539 O O . ASP A 1 74 ? -103.973 -8.547 91.691 1.00 47.41 74 ASP A O 1
ATOM 543 N N . PRO A 1 75 ? -105.416 -9.645 93.022 1.00 58.69 75 PRO A N 1
ATOM 544 C CA . PRO A 1 75 ? -104.546 -10.806 93.251 1.00 58.69 75 PRO A CA 1
ATOM 545 C C . PRO A 1 75 ? -104.134 -11.545 91.965 1.00 58.69 75 PRO A C 1
ATOM 547 O O . PRO A 1 75 ? -103.129 -12.260 91.963 1.00 58.69 75 PRO A O 1
ATOM 550 N N . ASP A 1 76 ? -104.860 -11.345 90.862 1.00 60.22 76 ASP A N 1
ATOM 551 C CA . ASP A 1 76 ? -104.545 -11.941 89.561 1.00 60.22 76 ASP A CA 1
ATOM 552 C C . ASP A 1 76 ? -103.383 -11.222 88.840 1.00 60.22 76 ASP A C 1
ATOM 554 O O . ASP A 1 76 ? -102.651 -11.850 88.070 1.00 60.22 76 ASP A O 1
ATOM 558 N N . GLN A 1 77 ? -103.137 -9.933 89.113 1.00 59.66 77 GLN A N 1
ATOM 559 C CA . GLN A 1 77 ? -102.028 -9.179 88.501 1.00 59.66 77 GLN A CA 1
ATOM 560 C C . GLN A 1 77 ? -100.672 -9.530 89.132 1.00 59.66 77 GLN A C 1
ATOM 562 O O . GLN A 1 77 ? -99.676 -9.675 88.417 1.00 59.66 77 GLN A O 1
ATOM 567 N N . ASP A 1 78 ? -100.637 -9.757 90.445 1.00 66.06 78 ASP A N 1
ATOM 568 C CA . ASP A 1 78 ? -99.417 -10.141 91.167 1.00 66.06 78 ASP A CA 1
ATOM 569 C C . ASP A 1 78 ? -98.923 -11.542 90.779 1.00 66.06 78 ASP A C 1
ATOM 571 O O . ASP A 1 78 ? -97.716 -11.782 90.671 1.00 66.06 78 ASP A O 1
ATOM 575 N N . ALA A 1 79 ? -99.844 -12.473 90.504 1.00 69.31 79 ALA A N 1
ATOM 576 C CA . ALA A 1 79 ? -99.506 -13.816 90.039 1.00 69.31 79 ALA A CA 1
ATOM 577 C C . ALA A 1 79 ? -98.853 -13.798 88.644 1.00 69.31 79 ALA A C 1
ATOM 579 O O . ALA A 1 79 ? -97.859 -14.492 88.410 1.00 69.31 79 ALA A O 1
ATOM 580 N N . VAL A 1 80 ? -99.367 -12.964 87.733 1.00 75.94 80 VAL A N 1
ATOM 581 C CA . VAL A 1 80 ? -98.817 -12.795 86.377 1.00 75.94 80 VAL A CA 1
ATOM 582 C C . VAL A 1 80 ? -97.449 -12.107 86.413 1.00 75.94 80 VAL A C 1
ATOM 584 O O . VAL A 1 80 ? -96.517 -12.562 85.746 1.00 75.94 80 VAL A O 1
ATOM 587 N N . LEU A 1 81 ? -97.286 -11.057 87.225 1.00 77.19 81 LEU A N 1
ATOM 588 C CA . LEU A 1 81 ? -95.997 -10.377 87.408 1.00 77.19 81 LEU A CA 1
ATOM 589 C C . LEU A 1 81 ? -94.927 -11.314 87.975 1.00 77.19 81 LEU A C 1
ATOM 591 O O . LEU A 1 81 ? -93.780 -11.292 87.526 1.00 77.19 81 LEU A O 1
ATOM 595 N N . ARG A 1 82 ? -95.299 -12.182 88.917 1.00 75.94 82 ARG A N 1
ATOM 596 C CA . ARG A 1 82 ? -94.385 -13.171 89.493 1.00 75.94 82 ARG A CA 1
ATOM 597 C C . ARG A 1 82 ? -93.938 -14.221 88.475 1.00 75.94 82 ARG A C 1
ATOM 599 O O . ARG A 1 82 ? -92.766 -14.592 88.474 1.00 75.94 82 ARG A O 1
ATOM 606 N N . GLN A 1 83 ? -94.836 -14.669 87.596 1.00 78.94 83 GLN A N 1
ATOM 607 C CA . GLN A 1 83 ? -94.486 -15.596 86.517 1.00 78.94 83 GLN A CA 1
ATOM 608 C C . GLN A 1 83 ? -93.508 -14.953 85.520 1.00 78.94 83 GLN A C 1
ATOM 610 O O . GLN A 1 83 ? -92.485 -15.548 85.197 1.00 78.94 83 GLN A O 1
ATOM 615 N N . LEU A 1 84 ? -93.750 -13.699 85.122 1.00 82.12 84 LEU A N 1
ATOM 616 C CA . LEU A 1 84 ? -92.838 -12.930 84.263 1.00 82.12 84 LEU A CA 1
ATOM 617 C C . LEU A 1 84 ? -91.448 -12.747 84.894 1.00 82.12 84 LEU A C 1
ATOM 619 O O . LEU A 1 84 ? -90.432 -12.827 84.206 1.00 82.12 84 LEU A O 1
ATOM 623 N N . GLN A 1 85 ? -91.389 -12.511 86.206 1.00 83.12 85 GLN A N 1
ATOM 624 C CA . GLN A 1 85 ? -90.124 -12.391 86.933 1.00 83.12 85 GLN A CA 1
ATOM 625 C C . GLN A 1 85 ? -89.351 -13.716 86.997 1.00 83.12 85 GLN A C 1
ATOM 627 O O . GLN A 1 85 ? -88.122 -13.695 86.948 1.00 83.12 85 GLN A O 1
ATOM 632 N N . LEU A 1 86 ? -90.044 -14.854 87.091 1.00 82.31 86 LEU A N 1
ATOM 633 C CA . LEU A 1 86 ? -89.428 -16.183 87.040 1.00 82.31 86 LEU A CA 1
ATOM 634 C C . LEU A 1 86 ? -88.877 -16.503 85.648 1.00 82.31 86 LEU A C 1
ATOM 636 O O . LEU A 1 86 ? -87.745 -16.975 85.546 1.00 82.31 86 LEU A O 1
ATOM 640 N N . ASP A 1 87 ? -89.632 -16.188 84.595 1.00 83.62 87 ASP A N 1
ATOM 641 C CA . ASP A 1 87 ? -89.198 -16.390 83.210 1.00 83.62 87 ASP A CA 1
ATOM 642 C C . ASP A 1 87 ? -87.964 -15.521 82.893 1.00 83.62 87 ASP A C 1
ATOM 644 O O . ASP A 1 87 ? -86.957 -16.018 82.390 1.00 83.62 87 ASP A O 1
ATOM 648 N N . LEU A 1 88 ? -87.972 -14.246 83.307 1.00 85.12 88 LEU A N 1
ATOM 649 C CA . LEU A 1 88 ? -86.820 -13.348 83.164 1.00 85.12 88 LEU A CA 1
ATOM 650 C C . LEU A 1 88 ? -85.587 -13.859 83.925 1.00 85.12 88 LEU A C 1
ATOM 652 O O . LEU A 1 88 ? -84.457 -13.746 83.450 1.00 85.12 88 LEU A O 1
ATOM 656 N N . LEU A 1 89 ? -85.782 -14.428 85.113 1.00 84.12 89 LEU A N 1
ATOM 657 C CA . LEU A 1 89 ? -84.697 -14.989 85.912 1.00 84.12 89 LEU A CA 1
ATOM 658 C C . LEU A 1 89 ? -84.109 -16.259 85.272 1.00 84.12 89 LEU A C 1
ATOM 660 O O . LEU A 1 89 ? -82.895 -16.466 85.335 1.00 84.12 89 LEU A O 1
ATOM 664 N N . ALA A 1 90 ? -84.943 -17.081 84.630 1.00 83.94 90 ALA A N 1
ATOM 665 C CA . ALA A 1 90 ? -84.512 -18.246 83.860 1.00 83.94 90 ALA A CA 1
ATOM 666 C C . ALA A 1 90 ? -83.694 -17.849 82.619 1.00 83.94 90 ALA A C 1
ATOM 668 O O . ALA A 1 90 ? -82.638 -18.439 82.374 1.00 83.94 90 ALA A O 1
ATOM 669 N N . ASP A 1 91 ? -84.105 -16.801 81.904 1.00 87.50 91 ASP A N 1
ATOM 670 C CA . ASP A 1 91 ? -83.351 -16.262 80.767 1.00 87.50 91 ASP A CA 1
ATOM 671 C C . ASP A 1 91 ? -81.991 -15.704 81.200 1.00 87.50 91 ASP A C 1
ATOM 673 O O . ASP A 1 91 ? -80.961 -16.023 80.598 1.00 87.50 91 ASP A O 1
ATOM 677 N N . ILE A 1 92 ? -81.955 -14.943 82.300 1.00 83.38 92 ILE A N 1
ATOM 678 C CA . ILE A 1 92 ? -80.702 -14.439 82.880 1.00 83.38 92 ILE A CA 1
ATOM 679 C C . ILE A 1 92 ? -79.797 -15.610 83.305 1.00 83.38 92 ILE A C 1
ATOM 681 O O . ILE A 1 92 ? -78.595 -15.590 83.051 1.00 83.38 92 ILE A O 1
ATOM 685 N N . ALA A 1 93 ? -80.347 -16.670 83.900 1.00 82.38 93 ALA A N 1
ATOM 686 C CA . ALA A 1 93 ? -79.592 -17.857 84.311 1.00 82.38 93 ALA A CA 1
ATOM 687 C C . ALA A 1 93 ? -78.985 -18.659 83.139 1.00 82.38 93 ALA A C 1
ATOM 689 O O . ALA A 1 93 ? -77.977 -19.364 83.324 1.00 82.38 93 ALA A O 1
ATOM 690 N N . ALA A 1 94 ? -79.599 -18.586 81.957 1.00 81.00 94 ALA A N 1
ATOM 691 C CA . ALA A 1 94 ? -79.185 -19.321 80.768 1.00 81.00 94 ALA A CA 1
ATOM 692 C C . ALA A 1 94 ? -78.236 -18.513 79.866 1.00 81.00 94 ALA A C 1
ATOM 694 O O . ALA A 1 94 ? -77.227 -19.058 79.410 1.00 81.00 94 ALA A O 1
ATOM 695 N N . PHE A 1 95 ? -78.517 -17.227 79.642 1.00 81.88 95 PHE A N 1
ATOM 696 C CA . PHE A 1 95 ? -77.937 -16.473 78.525 1.00 81.88 95 PHE A CA 1
ATOM 697 C C . PHE A 1 95 ? -77.149 -15.215 78.904 1.00 81.88 95 PHE A C 1
ATOM 699 O O . PHE A 1 95 ? -76.600 -14.584 78.004 1.00 81.88 95 PHE A O 1
ATOM 706 N N . ASP A 1 96 ? -77.045 -14.847 80.185 1.00 85.75 96 ASP A N 1
ATOM 707 C CA . ASP A 1 96 ? -76.244 -13.672 80.558 1.00 85.75 96 ASP A CA 1
ATOM 708 C C . ASP A 1 96 ? -74.748 -13.883 80.230 1.00 85.75 96 ASP A C 1
ATOM 710 O O . ASP A 1 96 ? -74.203 -14.986 80.373 1.00 85.75 96 ASP A O 1
ATOM 714 N N . GLU A 1 97 ? -74.096 -12.822 79.745 1.00 77.88 97 GLU A N 1
ATOM 715 C CA . GLU A 1 97 ? -72.676 -12.812 79.368 1.00 77.88 97 GLU A CA 1
ATOM 716 C C . GLU A 1 97 ? -71.757 -12.986 80.588 1.00 77.88 97 GLU A C 1
ATOM 718 O O . GLU A 1 97 ? -70.623 -13.459 80.457 1.00 77.88 97 GLU A O 1
ATOM 723 N N . ASP A 1 98 ? -72.239 -12.603 81.774 1.00 83.75 98 ASP A N 1
ATOM 724 C CA . ASP A 1 98 ? -71.504 -12.648 83.030 1.00 83.75 98 ASP A CA 1
ATOM 725 C C . ASP A 1 98 ? -71.870 -13.890 83.858 1.00 83.75 98 ASP A C 1
ATOM 727 O O . ASP A 1 98 ? -72.991 -14.056 84.344 1.00 83.75 98 ASP A O 1
ATOM 731 N N . GLU A 1 99 ? -70.884 -14.766 84.080 1.00 81.75 99 GLU A N 1
ATOM 732 C CA . GLU A 1 99 ? -71.053 -16.016 84.838 1.00 81.75 99 GLU A CA 1
ATOM 733 C C . GLU A 1 99 ? -71.571 -15.780 86.265 1.00 81.75 99 GLU A C 1
ATOM 735 O O . GLU A 1 99 ? -72.359 -16.569 86.790 1.00 81.75 99 GLU A O 1
ATOM 740 N N . GLU A 1 100 ? -71.171 -14.672 86.886 1.00 83.19 100 GLU A N 1
ATOM 741 C CA . GLU A 1 100 ? -71.615 -14.263 88.218 1.00 83.19 100 GLU A CA 1
ATOM 742 C C . GLU A 1 100 ? -73.120 -13.968 88.253 1.00 83.19 100 GLU A C 1
ATOM 744 O O . GLU A 1 100 ? -73.807 -14.345 89.203 1.00 83.19 100 GLU A O 1
ATOM 749 N N . VAL A 1 101 ? -73.647 -13.342 87.196 1.00 83.50 101 VAL A N 1
ATOM 750 C CA . VAL A 1 101 ? -75.069 -12.998 87.067 1.00 83.50 101 VAL A CA 1
ATOM 751 C C . VAL A 1 101 ? -75.888 -14.253 86.781 1.00 83.50 101 VAL A C 1
ATOM 753 O O . VAL A 1 101 ? -76.930 -14.454 87.410 1.00 83.50 101 VAL A O 1
ATOM 756 N N . ARG A 1 102 ? -75.373 -15.158 85.936 1.00 83.50 102 ARG A N 1
ATOM 757 C CA . ARG A 1 102 ? -75.983 -16.480 85.713 1.00 83.50 102 ARG A CA 1
ATOM 758 C C . ARG A 1 102 ? -76.070 -17.290 87.000 1.00 83.50 102 ARG A C 1
ATOM 760 O O . ARG A 1 102 ? -77.103 -17.888 87.296 1.00 83.50 102 ARG A O 1
ATOM 767 N N . THR A 1 103 ? -74.991 -17.304 87.777 1.00 83.88 103 THR A N 1
ATOM 768 C CA . THR A 1 103 ? -74.911 -18.056 89.033 1.00 83.88 103 THR A CA 1
ATOM 769 C C . THR A 1 103 ? -75.874 -17.489 90.073 1.00 83.88 103 THR A C 1
ATOM 771 O O . THR A 1 103 ? -76.663 -18.244 90.641 1.00 83.88 103 THR A O 1
ATOM 774 N N . ALA A 1 104 ? -75.901 -16.165 90.252 1.00 83.69 104 ALA A N 1
ATOM 775 C CA . ALA A 1 104 ? -76.824 -15.504 91.172 1.00 83.69 104 ALA A CA 1
ATOM 776 C C . ALA A 1 104 ? -78.302 -15.726 90.781 1.00 83.69 104 ALA A C 1
ATOM 778 O O . ALA A 1 104 ? -79.146 -15.961 91.650 1.00 83.69 104 ALA A O 1
ATOM 779 N N . ALA A 1 105 ? -78.617 -15.729 89.481 1.00 82.75 105 ALA A N 1
ATOM 780 C CA . ALA A 1 105 ? -79.959 -16.022 88.978 1.00 82.75 105 ALA A CA 1
ATOM 781 C C . ALA A 1 105 ? -80.383 -17.480 89.243 1.00 82.75 105 ALA A C 1
ATOM 783 O O . ALA A 1 105 ? -81.476 -17.723 89.756 1.00 82.75 105 ALA A O 1
ATOM 784 N N . ARG A 1 106 ? -79.493 -18.457 89.002 1.00 84.94 106 ARG A N 1
ATOM 785 C CA . ARG A 1 106 ? -79.730 -19.881 89.326 1.00 84.94 106 ARG A CA 1
ATOM 786 C C . ARG A 1 106 ? -79.943 -20.116 90.818 1.00 84.94 106 ARG A C 1
ATOM 788 O O . ARG A 1 106 ? -80.789 -20.919 91.205 1.00 84.94 106 ARG A O 1
ATOM 795 N N . GLU A 1 107 ? -79.169 -19.444 91.664 1.00 85.38 107 GLU A N 1
ATOM 796 C CA . GLU A 1 107 ? -79.341 -19.526 93.117 1.00 85.38 107 GLU A CA 1
ATOM 797 C C . GLU A 1 107 ? -80.665 -18.919 93.577 1.00 85.38 107 GLU A C 1
ATOM 799 O O . GLU A 1 107 ? -81.283 -19.422 94.516 1.00 85.38 107 GLU A O 1
ATOM 804 N N . THR A 1 108 ? -81.116 -17.863 92.907 1.00 84.56 108 THR A N 1
ATOM 805 C CA . THR A 1 108 ? -82.383 -17.200 93.215 1.00 84.56 108 THR A CA 1
ATOM 806 C C . THR A 1 108 ? -83.575 -18.063 92.800 1.00 84.56 108 THR A C 1
ATOM 808 O O . THR A 1 108 ? -84.506 -18.200 93.590 1.00 84.56 108 THR A O 1
ATOM 811 N N . LEU A 1 109 ? -83.515 -18.730 91.638 1.00 84.06 109 LEU A N 1
ATOM 812 C CA . LEU A 1 109 ? -84.528 -19.708 91.209 1.00 84.06 109 LEU A CA 1
ATOM 813 C C . LEU A 1 109 ? -84.691 -20.832 92.237 1.00 84.06 109 LEU A C 1
ATOM 815 O O . LEU A 1 109 ? -85.799 -21.091 92.699 1.00 84.06 109 LEU A O 1
ATOM 819 N N . LYS A 1 110 ? -83.576 -21.414 92.698 1.00 84.31 110 LYS A N 1
ATOM 820 C CA . LYS A 1 110 ? -83.590 -22.455 93.740 1.00 84.31 110 LYS A CA 1
ATOM 821 C C . LYS A 1 110 ? -84.230 -21.980 95.050 1.00 84.31 110 LYS A C 1
ATOM 823 O O . LYS A 1 110 ? -84.938 -22.742 95.702 1.00 84.31 110 LYS A O 1
ATOM 828 N N . LYS A 1 111 ? -83.978 -20.731 95.460 1.00 82.25 111 LYS A N 1
ATOM 829 C CA . LYS A 1 111 ? -84.557 -20.145 96.686 1.00 82.25 111 LYS A CA 1
ATOM 830 C C . LYS A 1 111 ? -86.053 -19.856 96.532 1.00 82.25 111 LYS A C 1
ATOM 832 O O . LYS A 1 111 ? -86.809 -20.075 97.476 1.00 82.25 111 LYS A O 1
ATOM 837 N N . ALA A 1 112 ? -86.483 -19.420 95.349 1.00 80.00 112 ALA A N 1
ATOM 838 C CA . ALA A 1 112 ? -87.890 -19.192 95.037 1.00 80.00 112 ALA A CA 1
ATOM 839 C C . ALA A 1 112 ? -88.702 -20.504 95.015 1.00 80.00 112 ALA A C 1
ATOM 841 O O . ALA A 1 112 ? -89.797 -20.545 95.574 1.00 80.00 112 ALA A O 1
ATOM 842 N N . GLU A 1 113 ? -88.148 -21.585 94.453 1.00 79.31 113 GLU A N 1
ATOM 843 C CA . GLU A 1 113 ? -88.749 -22.932 94.468 1.00 79.31 113 GLU A CA 1
ATOM 844 C C . GLU A 1 113 ? -88.856 -23.518 95.887 1.00 79.31 113 GLU A C 1
ATOM 846 O O . GLU A 1 113 ? -89.810 -24.229 96.200 1.00 79.31 113 GLU A O 1
ATOM 851 N N . ALA A 1 114 ? -87.915 -23.177 96.774 1.00 78.38 114 ALA A N 1
ATOM 852 C CA . ALA A 1 114 ? -87.899 -23.600 98.177 1.00 78.38 114 ALA A CA 1
ATOM 853 C C . ALA A 1 114 ? -88.887 -22.836 99.089 1.00 78.38 114 ALA A C 1
ATOM 855 O O . ALA A 1 114 ? -88.904 -23.064 100.299 1.00 78.38 114 ALA A O 1
ATOM 856 N N . GLY A 1 115 ? -89.714 -21.943 98.533 1.00 68.00 115 GLY A N 1
ATOM 857 C CA . GLY A 1 115 ? -90.792 -21.256 99.254 1.00 68.00 115 GLY A CA 1
ATOM 858 C C . GLY A 1 115 ? -90.442 -19.875 99.822 1.00 68.00 115 GLY A C 1
ATOM 859 O O . GLY A 1 115 ? -91.262 -19.289 100.529 1.00 68.00 115 GLY A O 1
ATOM 860 N N . ASP A 1 116 ? -89.269 -19.314 99.514 1.00 77.69 116 ASP A N 1
ATOM 861 C CA . ASP A 1 116 ? -88.896 -17.959 99.938 1.00 77.69 116 ASP A CA 1
ATOM 862 C C . ASP A 1 116 ? -89.553 -16.901 99.036 1.00 77.69 116 ASP A C 1
ATOM 864 O O . ASP A 1 116 ? -89.029 -16.517 97.986 1.00 77.69 116 ASP A O 1
ATOM 868 N N . ALA A 1 117 ? -90.722 -16.414 99.463 1.00 66.62 117 ALA A N 1
ATOM 869 C CA . ALA A 1 117 ? -91.521 -15.441 98.718 1.00 66.62 117 ALA A CA 1
ATOM 870 C C . ALA A 1 117 ? -90.791 -14.110 98.436 1.00 66.62 117 ALA A C 1
ATOM 872 O O . ALA A 1 117 ? -91.179 -13.405 97.510 1.00 66.62 117 ALA A O 1
ATOM 873 N N . GLY A 1 118 ? -89.724 -13.781 99.179 1.00 76.69 118 GLY A N 1
ATOM 874 C CA . GLY A 1 118 ? -88.939 -12.555 98.990 1.00 76.69 118 GLY A CA 1
ATOM 875 C C . GLY A 1 118 ? -87.662 -12.719 98.156 1.00 76.69 118 GLY A C 1
ATOM 876 O O . GLY A 1 118 ? -86.959 -11.732 97.940 1.00 76.69 118 GLY A O 1
ATOM 877 N N . ALA A 1 119 ? -87.314 -13.932 97.705 1.00 77.88 119 ALA A N 1
ATOM 878 C CA . ALA A 1 119 ? -86.044 -14.196 97.015 1.00 77.88 119 ALA A CA 1
ATOM 879 C C . ALA A 1 119 ? -85.933 -13.478 95.659 1.00 77.88 119 ALA A C 1
ATOM 881 O O . ALA A 1 119 ? -84.896 -12.891 95.355 1.00 77.88 119 ALA A O 1
ATOM 882 N N . ILE A 1 120 ? -87.017 -13.489 94.879 1.00 78.12 120 ILE A N 1
ATOM 883 C CA . ILE A 1 120 ? -87.091 -12.854 93.555 1.00 78.12 120 ILE A CA 1
ATOM 884 C C . ILE A 1 120 ? -86.939 -11.336 93.687 1.00 78.12 120 ILE A C 1
ATOM 886 O O . ILE A 1 120 ? -86.130 -10.727 92.990 1.00 78.12 120 ILE A O 1
ATOM 890 N N . GLN A 1 121 ? -87.657 -10.736 94.637 1.00 79.12 121 GLN A N 1
ATOM 891 C CA . GLN A 1 121 ? -87.617 -9.296 94.872 1.00 79.12 121 GLN A CA 1
ATOM 892 C C . GLN A 1 121 ? -86.218 -8.838 95.307 1.00 79.12 121 GLN A C 1
ATOM 894 O O . GLN A 1 121 ? -85.650 -7.939 94.697 1.00 79.12 121 GLN A O 1
ATOM 899 N N . ARG A 1 122 ? -85.574 -9.550 96.244 1.00 81.94 122 ARG A N 1
ATOM 900 C CA . ARG A 1 122 ? -84.190 -9.251 96.663 1.00 81.94 122 ARG A CA 1
ATOM 901 C C . ARG A 1 122 ? -83.162 -9.373 95.532 1.00 81.94 122 ARG A C 1
ATOM 903 O O . ARG A 1 122 ? -82.174 -8.636 95.525 1.00 81.94 122 ARG A O 1
ATOM 910 N N . PHE A 1 123 ? -83.362 -10.295 94.590 1.00 85.62 123 PHE A N 1
ATOM 911 C CA . PHE A 1 123 ? -82.485 -10.422 93.428 1.00 85.62 123 PHE A CA 1
ATOM 912 C C . PHE A 1 123 ? -82.599 -9.217 92.495 1.00 85.62 123 PHE A C 1
ATOM 914 O O . PHE A 1 123 ? -81.574 -8.678 92.091 1.00 85.62 123 PHE A O 1
ATOM 921 N N . PHE A 1 124 ? -83.808 -8.753 92.188 1.00 83.62 124 PHE A N 1
ATOM 922 C CA . PHE A 1 124 ? -83.971 -7.578 91.331 1.00 83.62 124 PHE A CA 1
ATOM 923 C C . PHE A 1 124 ? -83.613 -6.263 92.037 1.00 83.62 124 PHE A C 1
ATOM 925 O O . PHE A 1 124 ? -83.058 -5.376 91.389 1.00 83.62 124 PHE A O 1
ATOM 932 N N . ASP A 1 125 ? -83.838 -6.161 93.350 1.00 81.69 125 ASP A N 1
ATOM 933 C CA . ASP A 1 125 ? -83.496 -4.967 94.130 1.00 81.69 125 ASP A CA 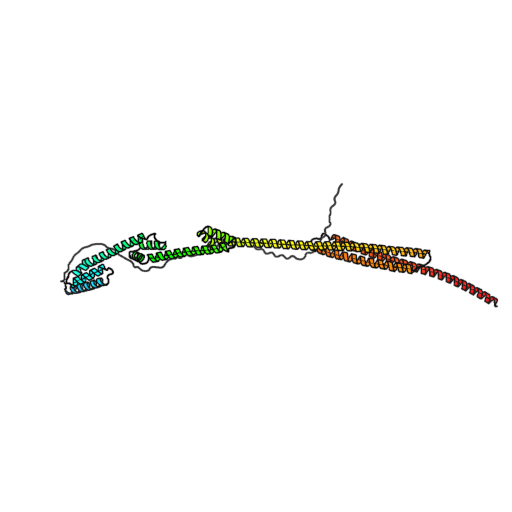1
ATOM 934 C C . ASP A 1 125 ? -81.976 -4.770 94.233 1.00 81.69 125 ASP A C 1
ATOM 936 O O . ASP A 1 125 ? -81.465 -3.672 93.999 1.00 81.69 125 ASP A O 1
ATOM 940 N N . HIS A 1 126 ? -81.237 -5.839 94.555 1.00 80.88 126 HIS A N 1
ATOM 941 C CA . HIS A 1 126 ? -79.792 -5.755 94.788 1.00 80.88 126 HIS A CA 1
ATOM 942 C C . HIS A 1 126 ? -78.991 -6.921 94.193 1.00 80.88 126 HIS A C 1
ATOM 944 O O . HIS A 1 126 ? -77.929 -6.687 93.624 1.00 80.88 126 HIS A O 1
ATOM 950 N N . GLY A 1 127 ? -79.495 -8.161 94.220 1.00 79.25 127 GLY A N 1
ATOM 951 C CA . GLY A 1 127 ? -78.713 -9.347 93.828 1.00 79.25 127 GLY A CA 1
ATOM 952 C C . GLY A 1 127 ? -78.175 -9.349 92.386 1.00 79.25 127 GLY A C 1
ATOM 953 O O . GLY A 1 127 ? -77.043 -9.770 92.154 1.00 79.25 127 GLY A O 1
ATOM 954 N N . GLN A 1 128 ? -78.928 -8.831 91.413 1.00 81.19 128 GLN A N 1
ATOM 955 C CA . GLN A 1 128 ? -78.487 -8.699 90.023 1.00 81.19 128 GLN A CA 1
ATOM 956 C C . GLN A 1 128 ? -77.433 -7.594 89.875 1.00 81.19 128 GLN A C 1
ATOM 958 O O . GLN A 1 128 ? -76.489 -7.738 89.096 1.00 81.19 128 GLN A O 1
ATOM 963 N N . GLN A 1 129 ? -77.583 -6.491 90.615 1.00 83.25 129 GLN A N 1
ATOM 964 C CA . GLN A 1 129 ? -76.625 -5.383 90.596 1.00 83.25 129 GLN A CA 1
ATOM 965 C C . GLN A 1 129 ? -75.313 -5.782 91.269 1.00 83.25 129 GLN A C 1
ATOM 967 O O . GLN A 1 129 ? -74.245 -5.498 90.729 1.00 83.25 129 GLN A O 1
ATOM 972 N N . ASP A 1 130 ? -75.384 -6.518 92.376 1.00 83.19 130 ASP A N 1
ATOM 973 C CA . ASP A 1 130 ? -74.223 -7.048 93.086 1.00 83.19 130 ASP A CA 1
ATOM 974 C C . ASP A 1 130 ? -73.460 -8.060 92.222 1.00 83.19 130 ASP A C 1
ATOM 976 O O . ASP A 1 130 ? -72.236 -7.982 92.108 1.00 83.19 130 ASP A O 1
ATOM 980 N N . ALA A 1 131 ? -74.168 -8.959 91.529 1.00 79.06 131 ALA A N 1
ATOM 981 C CA . ALA A 1 131 ? -73.554 -9.914 90.608 1.00 79.06 131 ALA A CA 1
ATOM 982 C C . ALA A 1 131 ? -72.900 -9.223 89.395 1.00 79.06 131 ALA A C 1
ATOM 984 O O . ALA A 1 131 ? -71.773 -9.554 89.023 1.00 79.06 131 ALA A O 1
ATOM 985 N N . LYS A 1 132 ? -73.549 -8.197 88.822 1.00 83.69 132 LYS A N 1
ATOM 986 C CA . LYS A 1 132 ? -72.958 -7.363 87.759 1.00 83.69 132 LYS A CA 1
ATOM 987 C C . LYS A 1 132 ? -71.748 -6.572 88.257 1.00 83.69 132 LYS A C 1
ATOM 989 O O . LYS A 1 132 ? -70.772 -6.424 87.524 1.00 83.69 132 LYS A O 1
ATOM 994 N N . ALA A 1 133 ? -71.776 -6.076 89.492 1.00 83.69 133 ALA A N 1
ATOM 995 C CA . ALA A 1 133 ? -70.643 -5.390 90.106 1.00 83.69 133 ALA A CA 1
ATOM 996 C C . ALA A 1 133 ? -69.459 -6.344 90.335 1.00 83.69 133 ALA A C 1
ATOM 998 O O . ALA A 1 133 ? -68.315 -5.973 90.068 1.00 83.69 133 ALA A O 1
ATOM 999 N N . GLN A 1 134 ? -69.718 -7.586 90.754 1.00 80.69 134 GLN A N 1
ATOM 1000 C CA . GLN A 1 134 ? -68.689 -8.621 90.878 1.00 80.69 134 GLN A CA 1
ATOM 1001 C C . GLN A 1 134 ? -68.090 -9.012 89.522 1.00 80.69 134 GLN A C 1
ATOM 1003 O O . GLN A 1 134 ? -66.865 -9.072 89.397 1.00 80.69 134 GLN A O 1
ATOM 1008 N N . ALA A 1 135 ? -68.917 -9.192 88.490 1.00 82.44 135 ALA A N 1
ATOM 1009 C CA . ALA A 1 135 ? -68.443 -9.479 87.139 1.00 82.44 135 ALA A CA 1
ATOM 1010 C C . ALA A 1 135 ? -67.584 -8.340 86.567 1.00 82.44 135 ALA A C 1
ATOM 1012 O O . ALA A 1 135 ? -66.515 -8.587 86.002 1.00 82.44 135 ALA A O 1
ATOM 1013 N N . ARG A 1 136 ? -67.999 -7.081 86.778 1.00 84.50 136 ARG A N 1
ATOM 1014 C CA . ARG A 1 136 ? -67.199 -5.891 86.436 1.00 84.50 136 ARG A CA 1
ATOM 1015 C C . ARG A 1 136 ? -65.866 -5.890 87.165 1.00 84.50 136 ARG A C 1
ATOM 1017 O O . ARG A 1 136 ? -64.837 -5.776 86.516 1.00 84.50 136 ARG A O 1
ATOM 1024 N N . LYS A 1 137 ? -65.864 -6.125 88.479 1.00 84.94 137 LYS A N 1
ATOM 1025 C CA . LYS A 1 137 ? -64.632 -6.193 89.270 1.00 84.94 137 LYS A CA 1
ATOM 1026 C C . LYS A 1 137 ? -63.677 -7.276 88.755 1.00 84.94 137 LYS A C 1
ATOM 1028 O O . LYS A 1 137 ? -62.494 -7.004 88.585 1.00 84.94 137 LYS A O 1
ATOM 1033 N N . ARG A 1 138 ? -64.174 -8.477 88.429 1.00 86.38 138 ARG A N 1
ATOM 1034 C CA . ARG A 1 138 ? -63.357 -9.539 87.811 1.00 86.38 138 ARG A CA 1
ATOM 1035 C C . ARG A 1 138 ? -62.792 -9.105 86.457 1.00 86.38 138 ARG A C 1
ATOM 1037 O O . ARG A 1 138 ? -61.616 -9.357 86.192 1.00 86.38 138 ARG A O 1
ATOM 1044 N N . LYS A 1 139 ? -63.619 -8.501 85.596 1.00 83.00 139 LYS A N 1
ATOM 1045 C CA . LYS A 1 139 ? -63.212 -8.004 84.271 1.00 83.00 139 LYS A CA 1
ATOM 1046 C C . LYS A 1 139 ? -62.151 -6.903 84.394 1.00 83.00 139 LYS A C 1
ATOM 1048 O O . LYS A 1 139 ? -61.144 -6.982 83.700 1.00 83.00 139 LYS A O 1
ATOM 1053 N N . ASP A 1 140 ? -62.313 -5.965 85.323 1.00 84.69 140 ASP A N 1
ATOM 1054 C CA . ASP A 1 140 ? -61.361 -4.880 85.590 1.00 84.69 140 ASP A CA 1
ATOM 1055 C C . ASP A 1 140 ? -60.038 -5.409 86.169 1.00 84.69 140 ASP A C 1
ATOM 1057 O O . ASP A 1 140 ? -58.959 -4.990 85.756 1.00 84.69 140 ASP A O 1
ATOM 1061 N N . GLU A 1 141 ? -60.088 -6.385 87.081 1.00 85.31 141 GLU A N 1
ATOM 1062 C CA . GLU A 1 141 ? -58.889 -7.052 87.602 1.00 85.31 141 GLU A CA 1
ATOM 1063 C C . GLU A 1 141 ? -58.165 -7.865 86.520 1.00 85.31 141 GLU A C 1
ATOM 1065 O O . GLU A 1 141 ? -56.933 -7.881 86.465 1.00 85.31 141 GLU A O 1
ATOM 1070 N N . ALA A 1 142 ? -58.909 -8.555 85.650 1.00 83.69 142 ALA A N 1
ATOM 1071 C CA . ALA A 1 142 ? -58.342 -9.256 84.502 1.00 83.69 142 ALA A CA 1
ATOM 1072 C C . ALA A 1 142 ? -57.710 -8.273 83.507 1.00 83.69 142 ALA A C 1
ATOM 1074 O O . ALA A 1 142 ? -56.604 -8.521 83.034 1.00 83.69 142 ALA A O 1
ATOM 1075 N N . ASP A 1 143 ? -58.355 -7.136 83.255 1.00 86.62 143 ASP A N 1
ATOM 1076 C CA . ASP A 1 143 ? -57.837 -6.081 82.393 1.00 86.62 143 ASP A CA 1
ATOM 1077 C C . ASP A 1 143 ? -56.564 -5.435 82.953 1.00 86.62 143 ASP A C 1
ATOM 1079 O O . ASP A 1 143 ? -55.585 -5.270 82.227 1.00 86.62 143 ASP A O 1
ATOM 1083 N N . ALA A 1 144 ? -56.533 -5.133 84.253 1.00 85.81 144 ALA A N 1
ATOM 1084 C CA . ALA A 1 144 ? -55.356 -4.592 84.926 1.00 85.81 144 ALA A CA 1
ATOM 1085 C C . ALA A 1 144 ? -54.170 -5.569 84.866 1.00 85.81 144 ALA A C 1
ATOM 1087 O O . ALA A 1 144 ? -53.045 -5.162 84.566 1.00 85.81 144 ALA A O 1
ATOM 1088 N N . ARG A 1 145 ? -54.422 -6.871 85.078 1.00 86.81 145 ARG A N 1
ATOM 1089 C CA . ARG A 1 145 ? -53.409 -7.926 84.901 1.00 86.81 145 ARG A CA 1
ATOM 1090 C C . ARG A 1 145 ? -52.928 -8.010 83.451 1.00 86.81 145 ARG A C 1
ATOM 1092 O O . ARG A 1 145 ? -51.723 -8.055 83.218 1.00 86.81 145 ARG A O 1
ATOM 1099 N N . ASN A 1 146 ? -53.843 -7.979 82.483 1.00 87.25 146 ASN A N 1
ATOM 1100 C CA . ASN A 1 146 ? -53.507 -8.019 81.059 1.00 87.25 146 ASN A CA 1
ATOM 1101 C C . ASN A 1 146 ? -52.687 -6.794 80.637 1.00 87.25 146 ASN A C 1
ATOM 1103 O O . ASN A 1 146 ? -51.694 -6.939 79.931 1.00 87.25 146 ASN A O 1
ATOM 1107 N N . ARG A 1 147 ? -53.046 -5.595 81.104 1.00 88.44 147 ARG A N 1
ATOM 1108 C CA . ARG A 1 147 ? -52.285 -4.368 80.848 1.00 88.44 147 ARG A CA 1
ATOM 1109 C C . ARG A 1 147 ? -50.862 -4.468 81.396 1.00 88.44 147 ARG A C 1
ATOM 1111 O O . ARG A 1 147 ? -49.930 -4.232 80.638 1.00 88.44 147 ARG A O 1
ATOM 1118 N N . ALA A 1 148 ? -50.692 -4.892 82.649 1.00 88.00 148 ALA A N 1
ATOM 1119 C CA . ALA A 1 148 ? -49.368 -5.063 83.252 1.00 88.00 148 ALA A CA 1
ATOM 1120 C C . ALA A 1 148 ? -48.498 -6.077 82.482 1.00 88.00 148 ALA A C 1
ATOM 1122 O O . ALA A 1 148 ? -47.303 -5.856 82.282 1.00 88.00 148 ALA A O 1
ATOM 1123 N N . LEU A 1 149 ? -49.101 -7.169 81.994 1.00 87.19 149 LEU A N 1
ATOM 1124 C CA . LEU A 1 149 ? -48.409 -8.142 81.146 1.00 87.19 149 LEU A CA 1
ATOM 1125 C C . LEU A 1 149 ? -47.971 -7.527 79.811 1.00 87.19 149 LEU A C 1
ATOM 1127 O O . LEU A 1 149 ? -46.830 -7.724 79.406 1.00 87.19 149 LEU A O 1
ATOM 1131 N N . ILE A 1 150 ? -48.827 -6.755 79.141 1.00 87.81 150 ILE A N 1
ATOM 1132 C CA . ILE A 1 150 ? -48.502 -6.132 77.847 1.00 87.81 150 ILE A CA 1
ATOM 1133 C C . ILE A 1 150 ? -47.449 -5.025 77.999 1.00 87.81 150 ILE A C 1
ATOM 1135 O O . ILE A 1 150 ? -46.550 -4.927 77.167 1.00 87.81 150 ILE A O 1
ATOM 1139 N N . GLU A 1 151 ? -47.507 -4.228 79.069 1.00 88.81 151 GLU A N 1
ATOM 1140 C CA . GLU A 1 151 ? -46.500 -3.198 79.371 1.00 88.81 151 GLU A CA 1
ATOM 1141 C C . GLU A 1 151 ? -45.104 -3.807 79.536 1.00 88.81 151 GLU A C 1
ATOM 1143 O O . GLU A 1 151 ? -44.132 -3.264 79.014 1.00 88.81 151 GLU A O 1
ATOM 1148 N N . SER A 1 152 ? -45.002 -4.982 80.169 1.00 86.81 152 SER A N 1
ATOM 1149 C CA . SER A 1 152 ? -43.724 -5.694 80.315 1.00 86.81 152 SER A CA 1
ATOM 1150 C C . SER A 1 152 ? -43.124 -6.187 78.989 1.00 86.81 152 SER A C 1
ATOM 1152 O O . SER A 1 152 ? -41.929 -6.468 78.918 1.00 86.81 152 SER A O 1
ATOM 1154 N N . LEU A 1 153 ? -43.938 -6.280 77.933 1.00 84.19 153 LEU A N 1
ATOM 1155 C CA . LEU A 1 153 ? -43.515 -6.723 76.603 1.00 84.19 153 LEU A CA 1
ATOM 1156 C C . LEU A 1 153 ? -43.068 -5.557 75.710 1.00 84.19 153 LEU A C 1
ATOM 1158 O O . LEU A 1 153 ? -42.494 -5.795 74.643 1.00 84.19 153 LEU A O 1
ATOM 1162 N N . ALA A 1 154 ? -43.283 -4.306 76.121 1.00 84.62 154 ALA A N 1
ATOM 1163 C CA . ALA A 1 154 ? -42.862 -3.142 75.351 1.00 84.62 154 ALA A CA 1
ATOM 1164 C C . ALA A 1 154 ? -41.332 -3.103 75.191 1.00 84.62 154 ALA A C 1
ATOM 1166 O O . ALA A 1 154 ? -40.582 -3.179 76.161 1.00 84.62 154 ALA A O 1
ATOM 1167 N N . GLY A 1 155 ? -40.860 -2.995 73.947 1.00 78.69 155 GLY A N 1
ATOM 1168 C CA . GLY A 1 155 ? -39.432 -2.920 73.626 1.00 78.69 155 GLY A CA 1
ATOM 1169 C C . GLY A 1 155 ? -38.702 -4.267 73.603 1.00 78.69 155 GLY A C 1
ATOM 1170 O O . GLY A 1 155 ? -37.498 -4.291 73.358 1.00 78.69 155 GLY A O 1
ATOM 1171 N N . THR A 1 156 ? -39.401 -5.385 73.827 1.00 80.31 156 THR A N 1
ATOM 1172 C CA . THR A 1 156 ? -38.797 -6.733 73.814 1.00 80.31 156 THR A CA 1
ATOM 1173 C C . THR A 1 156 ? -38.801 -7.396 72.434 1.00 80.31 156 THR A C 1
ATOM 1175 O O . THR A 1 156 ? -38.049 -8.344 72.208 1.00 80.31 156 THR A O 1
ATOM 1178 N N . GLY A 1 157 ? -39.625 -6.901 71.503 1.00 80.06 157 GLY A N 1
ATOM 1179 C CA . GLY A 1 157 ? -39.754 -7.439 70.147 1.00 80.06 157 GLY A CA 1
ATOM 1180 C C . GLY A 1 157 ? -39.223 -6.508 69.058 1.00 80.06 157 GLY A C 1
ATOM 1181 O O . GLY A 1 157 ? -38.609 -5.474 69.333 1.00 80.06 157 GLY A O 1
ATOM 1182 N N . GLY A 1 158 ? -39.455 -6.889 67.801 1.00 82.31 158 GLY A N 1
ATOM 1183 C CA . GLY A 1 158 ? -39.101 -6.078 66.641 1.00 82.31 158 GLY A CA 1
ATOM 1184 C C . GLY A 1 158 ? -40.083 -4.921 66.392 1.00 82.31 158 GLY A C 1
ATOM 1185 O O . GLY A 1 158 ? -40.962 -4.636 67.213 1.00 82.31 158 GLY A O 1
ATOM 1186 N N . PRO A 1 159 ? -39.908 -4.188 65.281 1.00 85.44 159 PRO A N 1
ATOM 1187 C CA . PRO A 1 159 ? -40.706 -3.004 64.969 1.00 85.44 159 PRO A CA 1
ATOM 1188 C C . PRO A 1 159 ? -42.215 -3.277 64.891 1.00 85.44 159 PRO A C 1
ATOM 1190 O O . PRO A 1 159 ? -43.004 -2.489 65.416 1.00 85.44 159 PRO A O 1
ATOM 1193 N N . VAL A 1 160 ? -42.625 -4.389 64.272 1.00 85.75 160 VAL A N 1
ATOM 1194 C CA . VAL A 1 160 ? -44.039 -4.758 64.104 1.00 85.75 160 VAL A CA 1
ATOM 1195 C C . VAL A 1 160 ? -44.635 -5.198 65.440 1.00 85.75 160 VAL A C 1
ATOM 1197 O O . VAL A 1 160 ? -45.756 -4.808 65.772 1.00 85.75 160 VAL A O 1
ATOM 1200 N N . PHE A 1 161 ? -43.872 -5.936 66.247 1.00 88.06 161 PHE A N 1
ATOM 1201 C CA . PHE A 1 161 ? -44.255 -6.339 67.595 1.00 88.06 161 PHE A CA 1
ATOM 1202 C C . PHE A 1 161 ? -44.450 -5.144 68.524 1.00 88.06 161 PHE A C 1
ATOM 1204 O O . PHE A 1 161 ? -45.489 -5.040 69.170 1.00 88.06 161 PHE A O 1
ATOM 1211 N N . ASN A 1 162 ? -43.508 -4.201 68.559 1.00 86.31 162 ASN A N 1
ATOM 1212 C CA . ASN A 1 162 ? -43.625 -3.017 69.413 1.00 86.31 162 ASN A CA 1
ATOM 1213 C C . ASN A 1 162 ? -44.787 -2.113 68.974 1.00 86.31 162 ASN A C 1
ATOM 1215 O O . ASN A 1 162 ? -45.511 -1.591 69.820 1.00 86.31 162 ASN A O 1
ATOM 1219 N N . ALA A 1 163 ? -45.041 -1.998 67.666 1.00 87.38 163 ALA A N 1
ATOM 1220 C CA . ALA A 1 163 ? -46.221 -1.302 67.157 1.00 87.38 163 ALA A CA 1
ATOM 1221 C C . ALA A 1 163 ? -47.537 -2.003 67.551 1.00 87.38 163 ALA A C 1
ATOM 1223 O O . ALA A 1 163 ? -48.535 -1.336 67.835 1.00 87.38 163 ALA A O 1
ATOM 1224 N N . ALA A 1 164 ? -47.556 -3.340 67.588 1.00 86.62 164 ALA A N 1
ATOM 1225 C CA . ALA A 1 164 ? -48.707 -4.119 68.040 1.00 86.62 164 ALA A CA 1
ATOM 1226 C C . ALA A 1 164 ? -48.929 -4.005 69.561 1.00 86.62 164 ALA A C 1
ATOM 1228 O O . ALA A 1 164 ? -50.071 -3.830 69.987 1.00 86.62 164 ALA A O 1
ATOM 1229 N N . VAL A 1 165 ? -47.856 -4.006 70.361 1.00 88.56 165 VAL A N 1
ATOM 1230 C CA . VAL A 1 165 ? -47.892 -3.738 71.811 1.00 88.56 165 VAL A CA 1
ATOM 1231 C C . VAL A 1 165 ? -48.449 -2.342 72.085 1.00 88.56 165 VAL A C 1
ATOM 1233 O O . VAL A 1 165 ? -49.385 -2.195 72.868 1.00 88.56 165 VAL A O 1
ATOM 1236 N N . GLU A 1 166 ? -47.947 -1.311 71.399 1.00 90.06 166 GLU A N 1
ATOM 1237 C CA . GLU A 1 166 ? -48.470 0.051 71.542 1.00 90.06 166 GLU A CA 1
ATOM 1238 C C . GLU A 1 166 ? -49.956 0.149 71.187 1.00 90.06 166 GLU A C 1
ATOM 1240 O O . GLU A 1 166 ? -50.711 0.855 71.860 1.00 90.06 166 GLU A O 1
ATOM 1245 N N . ARG A 1 167 ? -50.388 -0.552 70.132 1.00 89.44 167 ARG A N 1
ATOM 1246 C CA . ARG A 1 167 ? -51.794 -0.594 69.722 1.00 89.44 167 ARG A CA 1
ATOM 1247 C C . ARG A 1 167 ? -52.667 -1.246 70.795 1.00 89.44 167 ARG A C 1
ATOM 1249 O O . ARG A 1 167 ? -53.721 -0.704 71.107 1.00 89.44 167 ARG A O 1
ATOM 1256 N N . ALA A 1 168 ? -52.215 -2.351 71.386 1.00 89.06 168 ALA A N 1
ATOM 1257 C CA . ALA A 1 168 ? -52.937 -3.049 72.449 1.00 89.06 168 ALA A CA 1
ATOM 1258 C C . ALA A 1 168 ? -53.026 -2.217 73.744 1.00 89.06 168 ALA A C 1
ATOM 1260 O O . ALA A 1 168 ? -54.072 -2.186 74.394 1.00 89.06 168 ALA A O 1
ATOM 1261 N N . LEU A 1 169 ? -51.968 -1.477 74.099 1.00 88.69 169 LEU A N 1
ATOM 1262 C CA . LEU A 1 169 ? -51.973 -0.575 75.260 1.00 88.69 169 LEU A CA 1
ATOM 1263 C C . LEU A 1 169 ? -52.917 0.620 75.080 1.00 88.69 169 LEU A C 1
ATOM 1265 O O . LEU A 1 169 ? -53.574 1.029 76.036 1.00 88.69 169 LEU A O 1
ATOM 1269 N N . LYS A 1 170 ? -53.018 1.154 73.857 1.00 89.75 170 LYS A N 1
ATOM 1270 C CA . LYS A 1 170 ? -53.944 2.245 73.501 1.00 89.75 170 LYS A CA 1
ATOM 1271 C C . LYS A 1 170 ? -55.400 1.772 73.309 1.00 89.75 170 LYS A C 1
ATOM 1273 O O . LYS A 1 170 ? -56.290 2.617 73.245 1.00 89.75 170 LYS A O 1
ATOM 1278 N N . GLY A 1 171 ? -55.638 0.462 73.198 1.00 87.25 171 GLY A N 1
ATOM 1279 C CA . GLY A 1 171 ? -56.945 -0.149 72.916 1.00 87.25 171 GLY A CA 1
ATOM 1280 C C . GLY A 1 171 ? -57.849 -0.370 74.137 1.00 87.25 171 GLY A C 1
ATOM 1281 O O . GLY A 1 171 ? -57.578 0.092 75.251 1.00 87.25 171 GLY A O 1
ATOM 1282 N N . ASN A 1 172 ? -58.950 -1.095 73.939 1.00 86.50 172 ASN A N 1
ATOM 1283 C CA . ASN A 1 172 ? -59.891 -1.494 74.993 1.00 86.50 172 ASN A CA 1
ATOM 1284 C C . ASN A 1 172 ? -59.488 -2.841 75.654 1.00 86.50 172 ASN A C 1
ATOM 1286 O O . ASN A 1 172 ? -58.457 -3.428 75.329 1.00 86.50 172 ASN A O 1
ATOM 1290 N N . ALA A 1 173 ? -60.270 -3.320 76.631 1.00 83.31 173 ALA A N 1
ATOM 1291 C CA . ALA A 1 173 ? -59.966 -4.564 77.356 1.00 83.31 173 ALA A CA 1
ATOM 1292 C C . ALA A 1 173 ? -59.992 -5.818 76.461 1.00 83.31 173 ALA A C 1
ATOM 1294 O O . ALA A 1 173 ? -59.248 -6.771 76.702 1.00 83.31 173 ALA A O 1
ATOM 1295 N N . HIS A 1 174 ? -60.811 -5.801 75.407 1.00 81.12 174 HIS A N 1
ATOM 1296 C CA . HIS A 1 174 ? -60.881 -6.872 74.419 1.00 81.12 174 HIS A CA 1
ATOM 1297 C C . HIS A 1 174 ? -59.630 -6.882 73.530 1.00 81.12 174 HIS A C 1
ATOM 1299 O O . HIS A 1 174 ? -58.998 -7.924 73.412 1.00 81.12 174 HIS A O 1
ATOM 1305 N N . ASP A 1 175 ? -59.176 -5.718 73.049 1.00 84.44 175 ASP A N 1
ATOM 1306 C CA . ASP A 1 175 ? -57.943 -5.584 72.253 1.00 84.44 175 ASP A CA 1
ATOM 1307 C C . ASP A 1 175 ? -56.703 -6.095 73.012 1.00 84.44 175 ASP A C 1
ATOM 1309 O O . ASP A 1 175 ? -55.791 -6.686 72.427 1.00 84.44 175 ASP A O 1
ATOM 1313 N N . ARG A 1 176 ? -56.665 -5.891 74.338 1.00 87.81 176 ARG A N 1
ATOM 1314 C CA . ARG A 1 176 ? -55.604 -6.420 75.210 1.00 87.81 176 ARG A CA 1
ATOM 1315 C C . ARG A 1 176 ? -55.675 -7.937 75.359 1.00 87.81 176 ARG A C 1
ATOM 1317 O O . ARG A 1 176 ? -54.639 -8.600 75.311 1.00 87.81 176 ARG A O 1
ATOM 1324 N N . ALA A 1 177 ? -56.874 -8.487 75.533 1.00 85.25 177 ALA A N 1
ATOM 1325 C CA . ALA A 1 177 ? -57.071 -9.931 75.607 1.00 85.25 177 ALA A CA 1
ATOM 1326 C C . ALA A 1 177 ? -56.698 -10.617 74.279 1.00 85.25 177 ALA A C 1
ATOM 1328 O O . ALA A 1 177 ? -55.968 -11.605 74.283 1.00 85.25 177 ALA A O 1
ATOM 1329 N N . ASP A 1 178 ? -57.108 -10.039 73.153 1.00 85.50 178 ASP A N 1
ATOM 1330 C CA . ASP A 1 178 ? -56.840 -10.529 71.800 1.00 85.50 178 ASP A CA 1
ATOM 1331 C C . ASP A 1 178 ? -55.352 -10.467 71.435 1.00 85.50 178 ASP A C 1
ATOM 1333 O O . ASP A 1 178 ? -54.784 -11.406 70.864 1.00 85.50 178 ASP A O 1
ATOM 1337 N N . PHE A 1 179 ? -54.670 -9.388 71.830 1.00 88.62 179 PHE A N 1
ATOM 1338 C CA . PHE A 1 179 ? -53.225 -9.287 71.663 1.00 88.62 179 PHE A CA 1
ATOM 1339 C C . PHE A 1 179 ? -52.484 -10.398 72.418 1.00 88.62 179 PHE A C 1
ATOM 1341 O O . PHE A 1 179 ? -51.580 -11.018 71.859 1.00 88.62 179 PHE A O 1
ATOM 1348 N N . LEU A 1 180 ? -52.878 -10.688 73.661 1.00 87.12 180 LEU A N 1
ATOM 1349 C CA . LEU A 1 180 ? -52.273 -11.768 74.444 1.00 87.12 180 LEU A CA 1
ATOM 1350 C C . LEU A 1 180 ? -52.640 -13.162 73.917 1.00 87.12 180 LEU A C 1
ATOM 1352 O O . LEU A 1 180 ? -51.817 -14.070 74.016 1.00 87.12 180 LEU A O 1
ATOM 1356 N N . ALA A 1 181 ? -53.840 -13.330 73.354 1.00 86.75 181 ALA A N 1
ATOM 1357 C CA . ALA A 1 181 ? -54.321 -14.610 72.842 1.00 86.75 181 ALA A CA 1
ATOM 1358 C C . ALA A 1 181 ? -53.683 -15.004 71.500 1.00 86.75 181 ALA A C 1
ATOM 1360 O O . ALA A 1 181 ? -53.353 -16.172 71.303 1.00 86.75 181 ALA A O 1
ATOM 1361 N N . PHE A 1 182 ? -53.509 -14.055 70.575 1.00 85.12 182 PHE A N 1
ATOM 1362 C CA . PHE A 1 182 ? -52.979 -14.337 69.233 1.00 85.12 182 PHE A CA 1
ATOM 1363 C C . PHE A 1 182 ? -52.109 -13.217 68.649 1.00 85.12 182 PHE A C 1
ATOM 1365 O O . PHE A 1 182 ? -51.170 -13.498 67.901 1.00 85.12 182 PHE A O 1
ATOM 1372 N N . GLY A 1 183 ? -52.374 -11.948 68.982 1.00 82.19 183 GLY A N 1
ATOM 1373 C CA . GLY A 1 183 ? -51.673 -10.811 68.370 1.00 82.19 183 GLY A CA 1
ATOM 1374 C C . GLY A 1 183 ? -50.160 -10.793 68.619 1.00 82.19 183 GLY A C 1
ATOM 1375 O O . GLY A 1 183 ? -49.397 -10.417 67.728 1.00 82.19 183 GLY A O 1
ATOM 1376 N N . ARG A 1 184 ? -49.713 -11.259 69.790 1.00 85.56 184 ARG A N 1
ATOM 1377 C CA . ARG A 1 184 ? -48.299 -11.366 70.169 1.00 85.56 184 ARG A CA 1
ATOM 1378 C C . ARG A 1 184 ? -47.522 -12.283 69.226 1.00 85.56 184 ARG A C 1
ATOM 1380 O O . ARG A 1 184 ? -46.468 -11.903 68.720 1.00 85.56 184 ARG A O 1
ATOM 1387 N N . ASP A 1 185 ? -48.050 -13.477 68.986 1.00 83.38 185 ASP A N 1
ATOM 1388 C CA . ASP A 1 185 ? -47.355 -14.510 68.221 1.00 83.38 185 ASP A CA 1
ATOM 1389 C C . ASP A 1 185 ? -47.369 -14.179 66.719 1.00 83.38 185 ASP A C 1
ATOM 1391 O O . ASP A 1 185 ? -46.368 -14.387 66.033 1.00 83.38 185 ASP A O 1
ATOM 1395 N N . ILE A 1 186 ? -48.452 -13.563 66.222 1.00 83.56 186 ILE A N 1
ATOM 1396 C CA . ILE A 1 186 ? -48.543 -13.058 64.842 1.00 83.56 186 ILE A CA 1
ATOM 1397 C C . ILE A 1 186 ? -47.513 -11.949 64.597 1.00 83.56 186 ILE A C 1
ATOM 1399 O O . ILE A 1 186 ? -46.777 -12.001 63.612 1.00 83.56 186 ILE A O 1
ATOM 1403 N N . ALA A 1 187 ? -47.426 -10.961 65.494 1.00 83.25 187 ALA A N 1
ATOM 1404 C CA . ALA A 1 187 ? -46.504 -9.842 65.322 1.00 83.25 187 ALA A CA 1
ATOM 1405 C C . ALA A 1 187 ? -45.032 -10.275 65.455 1.00 83.25 187 ALA A C 1
ATOM 1407 O O . ALA A 1 187 ? -44.184 -9.823 64.686 1.00 83.25 187 ALA A O 1
ATOM 1408 N N . ALA A 1 188 ? -44.732 -11.206 66.368 1.00 83.88 188 ALA A N 1
ATOM 1409 C CA . ALA A 1 188 ? -43.395 -11.782 66.508 1.00 83.88 188 ALA A CA 1
ATOM 1410 C C . ALA A 1 188 ? -42.994 -12.636 65.291 1.00 83.88 188 ALA A C 1
ATOM 1412 O O . ALA A 1 188 ? -41.843 -12.605 64.854 1.00 83.88 188 ALA A O 1
ATOM 1413 N N . GLU A 1 189 ? -43.926 -13.402 64.718 1.00 85.44 189 GLU A N 1
ATOM 1414 C CA . GLU A 1 189 ? -43.696 -14.146 63.476 1.00 85.44 189 GLU A CA 1
ATOM 1415 C C . GLU A 1 189 ? -43.442 -13.208 62.293 1.00 85.44 189 GLU A C 1
ATOM 1417 O O . GLU A 1 189 ? -42.558 -13.470 61.476 1.00 85.44 189 GLU A O 1
ATOM 1422 N N . GLN A 1 190 ? -44.166 -12.094 62.220 1.00 84.19 190 GLN A N 1
ATOM 1423 C CA . GLN A 1 190 ? -43.998 -11.110 61.159 1.00 84.19 190 GLN A CA 1
ATOM 1424 C C . GLN A 1 190 ? -42.639 -10.403 61.239 1.00 84.19 190 GLN A C 1
ATOM 1426 O O . GLN A 1 190 ? -41.925 -10.372 60.242 1.00 84.19 190 GLN A O 1
ATOM 1431 N N . ASP A 1 191 ? -42.203 -9.980 62.429 1.00 84.94 191 ASP A N 1
ATOM 1432 C CA . ASP A 1 191 ? -40.851 -9.434 62.623 1.00 84.94 191 ASP A CA 1
ATOM 1433 C C . ASP A 1 191 ? -39.748 -10.446 62.269 1.00 84.94 191 ASP A C 1
ATOM 1435 O O . ASP A 1 191 ? -38.717 -10.082 61.697 1.00 84.94 191 ASP A O 1
ATOM 1439 N N . ARG A 1 192 ? -39.949 -11.736 62.580 1.00 82.69 192 ARG A N 1
ATOM 1440 C CA . ARG A 1 192 ? -39.005 -12.792 62.177 1.00 82.69 192 ARG A CA 1
ATOM 1441 C C . ARG A 1 192 ? -38.930 -12.936 60.661 1.00 82.69 192 ARG A C 1
ATOM 1443 O O . ARG A 1 192 ? -37.829 -13.093 60.132 1.00 82.69 192 ARG A O 1
ATOM 1450 N N . ARG A 1 193 ? -40.070 -12.882 59.967 1.00 82.56 193 ARG A N 1
ATOM 1451 C CA . ARG A 1 193 ? -40.140 -12.966 58.501 1.00 82.56 193 ARG A CA 1
ATOM 1452 C C . ARG A 1 193 ? -39.510 -11.752 57.835 1.00 82.56 193 ARG A C 1
ATOM 1454 O O . ARG A 1 193 ? -38.676 -11.936 56.953 1.00 82.56 193 ARG A O 1
ATOM 1461 N N . ASP A 1 194 ? -39.831 -10.552 58.300 1.00 82.69 194 ASP A N 1
ATOM 1462 C CA . ASP A 1 194 ? -39.293 -9.306 57.751 1.00 82.69 194 ASP A CA 1
ATOM 1463 C C . ASP A 1 194 ? -37.776 -9.223 57.986 1.00 82.69 194 ASP A C 1
ATOM 1465 O O . ASP A 1 194 ? -37.001 -8.971 57.061 1.00 82.69 194 ASP A O 1
ATOM 1469 N N . GLY A 1 195 ? -37.312 -9.583 59.188 1.00 81.50 195 GLY A N 1
ATOM 1470 C CA . GLY A 1 195 ? -35.884 -9.669 59.491 1.00 81.50 195 GLY A CA 1
ATOM 1471 C C . GLY A 1 195 ? -35.142 -10.750 58.691 1.00 81.50 195 GLY A C 1
ATOM 1472 O O . GLY A 1 195 ? -33.966 -10.572 58.357 1.00 81.50 195 GLY A O 1
ATOM 1473 N N . ALA A 1 196 ? -35.793 -11.874 58.369 1.00 82.69 196 ALA A N 1
ATOM 1474 C CA . ALA A 1 196 ? -35.227 -12.906 57.499 1.00 82.69 196 ALA A CA 1
ATOM 1475 C C . ALA A 1 196 ? -35.155 -12.440 56.037 1.00 82.69 196 ALA A C 1
ATOM 1477 O O . ALA A 1 196 ? -34.125 -12.634 55.389 1.00 82.69 196 ALA A O 1
ATOM 1478 N N . TYR A 1 197 ? -36.202 -11.773 55.549 1.00 81.06 197 TYR A N 1
ATOM 1479 C CA . TYR A 1 197 ? -36.266 -11.214 54.203 1.00 81.06 197 TYR A CA 1
ATOM 1480 C C . TYR A 1 197 ? -35.184 -10.152 53.972 1.00 81.06 197 TYR A C 1
ATOM 1482 O O . TYR A 1 197 ? -34.452 -10.223 52.985 1.00 81.06 197 TYR A O 1
ATOM 1490 N N . ASP A 1 198 ? -34.991 -9.226 54.914 1.00 83.88 198 ASP A N 1
ATOM 1491 C CA . ASP A 1 198 ? -33.945 -8.201 54.816 1.00 83.88 198 ASP A CA 1
ATOM 1492 C C . ASP A 1 198 ? -32.534 -8.802 54.800 1.00 83.88 198 ASP A C 1
ATOM 1494 O O . ASP A 1 198 ? -31.655 -8.345 54.058 1.00 83.88 198 ASP A O 1
ATOM 1498 N N . LYS A 1 199 ? -32.298 -9.854 55.595 1.00 85.00 199 LYS A N 1
ATOM 1499 C CA . LYS A 1 199 ? -31.028 -10.596 55.579 1.00 85.00 199 LYS A CA 1
ATOM 1500 C C . LYS A 1 199 ? -30.804 -11.276 54.234 1.00 85.00 199 LYS A C 1
ATOM 1502 O O . LYS A 1 199 ? -29.710 -11.171 53.679 1.00 85.00 199 LYS A O 1
ATOM 1507 N N . GLU A 1 200 ? -31.824 -11.939 53.700 1.00 87.50 200 GLU A N 1
ATOM 1508 C CA . GLU A 1 200 ? -31.741 -12.611 52.406 1.00 87.50 200 GLU A CA 1
ATOM 1509 C C . GLU A 1 200 ? -31.512 -11.605 51.268 1.00 87.50 200 GLU A C 1
ATOM 1511 O O . GLU A 1 200 ? -30.669 -11.827 50.398 1.00 87.50 200 GLU A O 1
ATOM 1516 N N . LEU A 1 201 ? -32.190 -10.455 51.296 1.00 87.00 201 LEU A N 1
ATOM 1517 C CA . LEU A 1 201 ? -32.017 -9.391 50.310 1.00 87.00 201 LEU A CA 1
ATOM 1518 C C . LEU A 1 201 ? -30.584 -8.843 50.324 1.00 87.00 201 LEU A C 1
ATOM 1520 O O . LEU A 1 201 ? -29.970 -8.691 49.264 1.00 87.00 201 LEU A O 1
ATOM 1524 N N . LYS A 1 202 ? -30.014 -8.596 51.511 1.00 88.50 202 LYS A N 1
ATOM 1525 C CA . LYS A 1 202 ? -28.610 -8.175 51.660 1.00 88.50 202 LYS A CA 1
ATOM 1526 C C . LYS A 1 202 ? -27.642 -9.235 51.140 1.00 88.50 202 LYS A C 1
ATOM 1528 O O . LYS A 1 202 ? -26.717 -8.897 50.401 1.00 88.50 202 LYS A O 1
ATOM 1533 N N . GLN A 1 203 ? -27.875 -10.511 51.451 1.00 89.00 203 GLN A N 1
ATOM 1534 C CA . GLN A 1 203 ? -27.058 -11.615 50.936 1.00 89.00 203 GLN A CA 1
ATOM 1535 C C . GLN A 1 203 ? -27.131 -11.721 49.410 1.00 89.00 203 GLN A C 1
ATOM 1537 O O . GLN A 1 203 ? -26.091 -11.834 48.763 1.00 89.00 203 GLN A O 1
ATOM 1542 N N . ARG A 1 204 ? -28.326 -11.608 48.815 1.00 89.94 204 ARG A N 1
ATOM 1543 C CA . ARG A 1 204 ? -28.505 -11.612 47.355 1.00 89.94 204 ARG A CA 1
ATOM 1544 C C . ARG A 1 204 ? -27.785 -10.442 46.689 1.00 89.94 204 ARG A C 1
ATOM 1546 O O . ARG A 1 204 ? -27.075 -10.647 45.707 1.00 89.94 204 ARG A O 1
ATOM 1553 N N . ARG A 1 205 ? -27.901 -9.230 47.243 1.00 90.81 205 ARG A N 1
ATOM 1554 C CA . ARG A 1 205 ? -27.167 -8.048 46.753 1.00 90.81 205 ARG A CA 1
ATOM 1555 C C . ARG A 1 205 ? -25.655 -8.259 46.831 1.00 90.81 205 ARG A C 1
ATOM 1557 O O . ARG A 1 205 ? -24.954 -7.999 45.858 1.00 90.81 205 ARG A O 1
ATOM 1564 N N . ARG A 1 206 ? -25.155 -8.798 47.945 1.00 90.75 206 ARG A N 1
ATOM 1565 C CA . ARG A 1 206 ? -23.729 -9.097 48.129 1.00 90.75 206 ARG A CA 1
ATOM 1566 C C . ARG A 1 206 ? -23.230 -10.155 47.147 1.00 90.75 206 ARG A C 1
ATOM 1568 O O . ARG A 1 206 ? -22.183 -9.956 46.543 1.00 90.75 206 ARG A O 1
ATOM 1575 N N . ALA A 1 207 ? -23.999 -11.218 46.920 1.00 90.88 207 ALA A N 1
ATOM 1576 C CA . ALA A 1 207 ? -23.688 -12.238 45.920 1.00 90.88 207 ALA A CA 1
ATOM 1577 C C . ALA A 1 207 ? -23.645 -11.656 44.495 1.00 90.88 207 ALA A C 1
ATOM 1579 O O . ALA A 1 207 ? -22.746 -11.978 43.720 1.00 90.88 207 ALA A O 1
ATOM 1580 N N . HIS A 1 208 ? -24.570 -10.752 44.159 1.00 89.25 208 HIS A N 1
ATOM 1581 C CA . HIS A 1 208 ? -24.587 -10.086 42.856 1.00 89.25 208 HIS A CA 1
ATOM 1582 C C . HIS A 1 208 ? -23.359 -9.186 42.647 1.00 89.25 208 HIS A C 1
ATOM 1584 O O . HIS A 1 208 ? -22.744 -9.204 41.581 1.00 89.25 208 HIS A O 1
ATOM 1590 N N . VAL A 1 209 ? -22.960 -8.420 43.667 1.00 90.00 209 VAL A N 1
ATOM 1591 C CA . VAL A 1 209 ? -21.748 -7.588 43.591 1.00 90.00 209 VAL A CA 1
ATOM 1592 C C . VAL A 1 209 ? -20.478 -8.444 43.592 1.00 90.00 209 VAL A C 1
ATOM 1594 O O . VAL A 1 209 ? -19.539 -8.112 42.877 1.00 90.00 209 VAL A O 1
ATOM 1597 N N . GLN A 1 210 ? -20.459 -9.583 44.289 1.00 90.81 210 GLN A N 1
ATOM 1598 C CA . GLN A 1 210 ? -19.354 -10.546 44.219 1.00 90.81 210 GLN A CA 1
ATOM 1599 C C . GLN A 1 210 ? -19.156 -11.076 42.793 1.00 90.81 210 GLN A C 1
ATOM 1601 O O . GLN A 1 210 ? -18.041 -11.066 42.279 1.00 90.81 210 GLN A O 1
ATOM 1606 N N . LEU A 1 211 ? -20.240 -11.438 42.102 1.00 90.25 211 LEU A N 1
ATOM 1607 C CA . LEU A 1 211 ? -20.160 -11.854 40.702 1.00 90.25 211 LEU A CA 1
ATOM 1608 C C . LEU A 1 211 ? -19.598 -10.739 39.802 1.00 90.25 211 LEU A C 1
ATOM 1610 O O . LEU A 1 211 ? -18.773 -11.010 38.928 1.00 90.25 211 LEU A O 1
ATOM 1614 N N . ALA A 1 212 ? -20.011 -9.488 40.029 1.00 87.69 212 ALA A N 1
ATOM 1615 C CA . ALA A 1 212 ? -19.482 -8.328 39.311 1.00 87.69 212 ALA A CA 1
ATOM 1616 C C . ALA A 1 212 ? -18.002 -8.044 39.644 1.00 87.69 212 ALA A C 1
ATOM 1618 O O . ALA A 1 212 ? -17.257 -7.602 38.774 1.00 87.69 212 ALA A O 1
ATOM 1619 N N . ALA A 1 213 ? -17.551 -8.333 40.865 1.00 90.62 213 ALA A N 1
ATOM 1620 C CA . ALA A 1 213 ? -16.150 -8.217 41.269 1.00 90.62 213 ALA A CA 1
ATOM 1621 C C . ALA A 1 213 ? -15.251 -9.275 40.608 1.00 90.62 213 ALA A C 1
ATOM 1623 O O . ALA A 1 213 ? -14.101 -8.981 40.281 1.00 90.62 213 ALA A O 1
ATOM 1624 N N . ASP A 1 214 ? -15.770 -10.486 40.399 1.00 89.19 214 ASP A N 1
ATOM 1625 C CA . ASP A 1 214 ? -14.989 -11.612 39.878 1.00 89.19 214 ASP A CA 1
ATOM 1626 C C . ASP A 1 214 ? -14.989 -11.687 38.345 1.00 89.19 214 ASP A C 1
ATOM 1628 O O . ASP A 1 214 ? -13.987 -12.067 37.741 1.00 89.19 214 ASP A O 1
ATOM 1632 N N . ARG A 1 215 ? -16.111 -11.338 37.700 1.00 88.94 215 ARG A N 1
ATOM 1633 C CA . ARG A 1 215 ? -16.302 -11.463 36.240 1.00 88.94 215 ARG A CA 1
ATOM 1634 C C . ARG A 1 215 ? -16.622 -10.151 35.529 1.00 88.94 215 ARG A C 1
ATOM 1636 O O . ARG A 1 215 ? -16.884 -10.162 34.327 1.00 88.94 215 ARG A O 1
ATOM 1643 N N . GLY A 1 216 ? -16.650 -9.036 36.252 1.00 83.56 216 GLY A N 1
ATOM 1644 C CA . GLY A 1 216 ? -16.892 -7.725 35.662 1.00 83.56 216 GLY A CA 1
ATOM 1645 C C . GLY A 1 216 ? -15.754 -7.271 34.754 1.00 83.56 216 GLY A C 1
ATOM 1646 O O . GLY A 1 216 ? -14.622 -7.751 34.829 1.00 83.56 216 GLY A O 1
ATOM 1647 N N . THR A 1 217 ? -16.061 -6.295 33.908 1.00 87.00 217 THR A N 1
ATOM 1648 C CA . THR A 1 217 ? -15.057 -5.517 33.178 1.00 87.00 217 THR A CA 1
ATOM 1649 C C . THR A 1 217 ? -14.160 -4.740 34.160 1.00 87.00 217 THR A C 1
ATOM 1651 O O . THR A 1 217 ? -14.545 -4.580 35.319 1.00 87.00 217 THR A O 1
ATOM 1654 N N . PRO A 1 218 ? -12.946 -4.308 33.771 1.00 90.88 218 PRO A N 1
ATOM 1655 C CA . PRO A 1 218 ? -11.932 -3.815 34.709 1.00 90.88 218 PRO A CA 1
ATOM 1656 C C . PRO A 1 218 ? -12.421 -2.733 35.686 1.00 90.88 218 PRO A C 1
ATOM 1658 O O . PRO A 1 218 ? -12.218 -2.882 36.895 1.00 90.88 218 PRO A O 1
ATOM 1661 N N . GLU A 1 219 ? -13.120 -1.701 35.199 1.00 90.06 219 GLU A N 1
ATOM 1662 C CA . GLU A 1 219 ? -13.658 -0.628 36.047 1.00 90.06 219 GLU A CA 1
ATOM 1663 C C . GLU A 1 219 ? -14.836 -1.111 36.906 1.00 90.06 219 GLU A C 1
ATOM 1665 O O . GLU A 1 219 ? -14.938 -0.757 38.084 1.00 90.06 219 GLU A O 1
ATOM 1670 N N . VAL A 1 220 ? -15.711 -1.960 36.355 1.00 90.38 220 VAL A N 1
ATOM 1671 C CA . VAL A 1 220 ? -16.838 -2.566 37.093 1.00 90.38 220 VAL A CA 1
ATOM 1672 C C . VAL A 1 220 ? -16.347 -3.481 38.217 1.00 90.38 220 VAL A C 1
ATOM 1674 O O . VAL A 1 220 ? -16.871 -3.413 39.328 1.00 90.38 220 VAL A O 1
ATOM 1677 N N . SER A 1 221 ? -15.319 -4.294 37.970 1.00 90.19 221 SER A N 1
ATOM 1678 C CA . SER A 1 221 ? -14.711 -5.175 38.973 1.00 90.19 221 SER A CA 1
ATOM 1679 C C . SER A 1 221 ? -14.029 -4.362 40.077 1.00 90.19 221 SER A C 1
ATOM 1681 O O . SER A 1 221 ? -14.202 -4.666 41.258 1.00 90.19 221 SER A O 1
ATOM 1683 N N . ALA A 1 222 ? -13.305 -3.293 39.726 1.00 90.94 222 ALA A N 1
ATOM 1684 C CA . ALA A 1 222 ? -12.678 -2.409 40.708 1.00 90.94 222 ALA A CA 1
ATOM 1685 C C . ALA A 1 222 ? -13.722 -1.714 41.603 1.00 90.94 222 ALA A C 1
ATOM 1687 O O . ALA A 1 222 ? -13.594 -1.726 42.830 1.00 90.94 222 ALA A O 1
ATOM 1688 N N . ALA A 1 223 ? -14.790 -1.177 41.007 1.00 89.44 223 ALA A N 1
ATOM 1689 C CA . ALA A 1 223 ? -15.880 -0.534 41.738 1.00 89.44 223 ALA A CA 1
ATOM 1690 C C . ALA A 1 223 ? -16.674 -1.526 42.612 1.00 89.44 223 ALA A C 1
ATOM 1692 O O . ALA A 1 223 ? -17.005 -1.208 43.755 1.00 89.44 223 ALA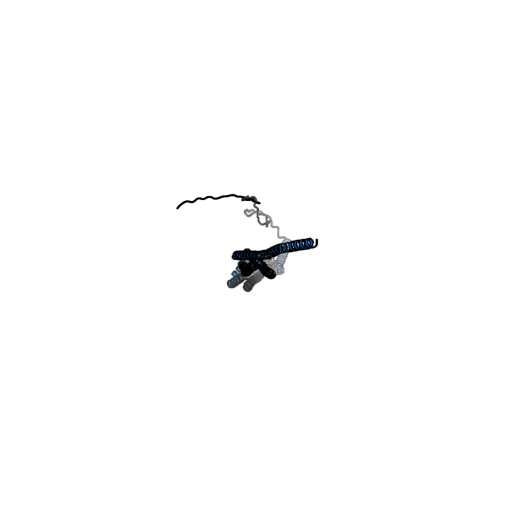 A O 1
ATOM 1693 N N . ALA A 1 224 ? -16.915 -2.748 42.126 1.00 89.00 224 ALA A N 1
ATOM 1694 C CA . ALA A 1 224 ? -17.573 -3.806 42.891 1.00 89.00 224 ALA A CA 1
ATOM 1695 C C . ALA A 1 224 ? -16.733 -4.257 44.101 1.00 89.00 224 ALA A C 1
ATOM 1697 O O . ALA A 1 224 ? -17.266 -4.405 45.201 1.00 89.00 224 ALA A O 1
ATOM 1698 N N . LYS A 1 225 ? -15.410 -4.410 43.940 1.00 91.62 225 LYS A N 1
ATOM 1699 C CA . LYS A 1 225 ? -14.489 -4.730 45.049 1.00 91.62 225 LYS A CA 1
ATOM 1700 C C . LYS A 1 225 ? -14.461 -3.628 46.106 1.00 91.62 225 LYS A C 1
ATOM 1702 O O . LYS A 1 225 ? -14.496 -3.929 47.297 1.00 91.62 225 LYS A O 1
ATOM 1707 N N . ALA A 1 226 ? -14.462 -2.363 45.682 1.00 90.88 226 ALA A N 1
ATOM 1708 C CA . ALA A 1 226 ? -14.545 -1.227 46.596 1.00 90.88 226 ALA A CA 1
ATOM 1709 C C . ALA A 1 226 ? -15.872 -1.214 47.381 1.00 90.88 226 ALA A C 1
ATOM 1711 O O . ALA A 1 226 ? -15.866 -1.001 48.594 1.00 90.88 226 ALA A O 1
ATOM 1712 N N . ALA A 1 227 ? -16.997 -1.515 46.725 1.00 89.94 227 ALA A N 1
ATOM 1713 C CA . ALA A 1 227 ? -18.307 -1.597 47.374 1.00 89.94 227 ALA A CA 1
ATOM 1714 C C . ALA A 1 227 ? -18.398 -2.753 48.389 1.00 89.94 227 ALA A C 1
ATOM 1716 O O . ALA A 1 227 ? -18.916 -2.566 49.490 1.00 89.94 227 ALA A O 1
ATOM 1717 N N . LEU A 1 228 ? -17.843 -3.928 48.065 1.00 91.12 228 LEU A N 1
ATOM 1718 C CA . LEU A 1 228 ? -17.792 -5.076 48.983 1.00 91.12 228 LEU A CA 1
ATOM 1719 C C . LEU A 1 228 ? -16.943 -4.803 50.231 1.00 91.12 228 LEU A C 1
ATOM 1721 O O . LEU A 1 228 ? -17.277 -5.302 51.307 1.00 91.12 228 LEU A O 1
ATOM 1725 N N . ALA A 1 229 ? -15.873 -4.014 50.094 1.00 91.81 229 ALA A N 1
ATOM 1726 C CA . ALA A 1 229 ? -15.014 -3.616 51.207 1.00 91.81 229 ALA A CA 1
ATOM 1727 C C . ALA A 1 229 ? -15.664 -2.555 52.117 1.00 91.81 229 ALA A C 1
ATOM 1729 O O . ALA A 1 229 ? -15.448 -2.578 53.326 1.00 91.81 229 ALA A O 1
ATOM 1730 N N . ALA A 1 230 ? -16.474 -1.649 51.556 1.00 88.62 230 ALA A N 1
ATOM 1731 C CA . ALA A 1 230 ? -17.127 -0.563 52.295 1.00 88.62 230 ALA A CA 1
ATOM 1732 C C . ALA A 1 230 ? -18.429 -0.978 53.018 1.00 88.62 230 ALA A C 1
ATOM 1734 O O . ALA A 1 230 ? -18.848 -0.303 53.957 1.00 88.62 230 ALA A O 1
ATOM 1735 N N . GLY A 1 231 ? -19.056 -2.093 52.622 1.00 89.25 231 GLY A N 1
ATOM 1736 C CA . GLY A 1 231 ? -20.200 -2.695 53.322 1.00 89.25 231 GLY A CA 1
ATOM 1737 C C . GLY A 1 231 ? -21.560 -2.499 52.637 1.00 89.25 231 GLY A C 1
ATOM 1738 O O . GLY A 1 231 ? -21.657 -2.009 51.515 1.00 89.25 231 GLY A O 1
ATOM 1739 N N . ASP A 1 232 ? -22.639 -2.908 53.314 1.00 84.81 232 ASP A N 1
ATOM 1740 C CA . ASP A 1 232 ? -23.965 -3.101 52.697 1.00 84.81 232 ASP A CA 1
ATOM 1741 C C . ASP A 1 232 ? -24.588 -1.817 52.110 1.00 84.81 232 ASP A C 1
ATOM 1743 O O . ASP A 1 232 ? -25.265 -1.880 51.083 1.00 84.81 232 ASP A O 1
ATOM 1747 N N . ALA A 1 233 ? -24.328 -0.649 52.708 1.00 86.62 233 ALA A N 1
ATOM 1748 C CA . ALA A 1 233 ? -24.796 0.636 52.177 1.00 86.62 233 ALA A CA 1
ATOM 1749 C C . ALA A 1 233 ? -24.107 0.997 50.846 1.00 86.62 233 ALA A C 1
ATOM 1751 O O . ALA A 1 233 ? -24.752 1.484 49.919 1.00 86.62 233 ALA A O 1
ATOM 1752 N N . ALA A 1 234 ? -22.810 0.699 50.721 1.00 87.75 234 ALA A N 1
ATOM 1753 C CA . ALA A 1 234 ? -22.051 0.920 49.492 1.00 87.75 234 ALA A CA 1
ATOM 1754 C C . ALA A 1 234 ? -22.410 -0.100 48.400 1.00 87.75 234 ALA A C 1
ATOM 1756 O O . ALA A 1 234 ? -22.423 0.245 47.221 1.00 87.75 234 ALA A O 1
ATOM 1757 N N . ILE A 1 235 ? -22.753 -1.337 48.783 1.00 87.81 235 ILE A N 1
ATOM 1758 C CA . ILE A 1 235 ? -23.299 -2.360 47.876 1.00 87.81 235 ILE A CA 1
ATOM 1759 C C . ILE A 1 235 ? -24.610 -1.873 47.247 1.00 87.81 235 ILE A C 1
ATOM 1761 O O . ILE A 1 235 ? -24.805 -2.021 46.042 1.00 87.81 235 ILE A O 1
ATOM 1765 N N . GLU A 1 236 ? -25.505 -1.277 48.038 1.00 89.56 236 GLU A N 1
ATOM 1766 C CA . GLU A 1 236 ? -26.761 -0.731 47.520 1.00 89.56 236 GLU A CA 1
ATOM 1767 C C . GLU A 1 236 ? -26.529 0.445 46.563 1.00 89.56 236 GLU A C 1
ATOM 1769 O O . GLU A 1 236 ? -27.108 0.466 45.477 1.00 89.56 236 GLU A O 1
ATOM 1774 N N . GLU A 1 237 ? -25.654 1.386 46.921 1.00 89.50 237 GLU A N 1
ATOM 1775 C CA . GLU A 1 237 ? -25.346 2.534 46.061 1.00 89.50 237 GLU A CA 1
ATOM 1776 C C . GLU A 1 237 ? -24.642 2.113 44.760 1.00 89.50 237 GLU A C 1
ATOM 1778 O O . GLU A 1 237 ? -24.963 2.602 43.674 1.00 89.50 237 GLU A O 1
ATOM 1783 N N . PHE A 1 238 ? -23.744 1.127 44.830 1.00 91.31 238 PHE A N 1
ATOM 1784 C CA . PHE A 1 238 ? -23.109 0.548 43.649 1.00 91.31 238 PHE A CA 1
ATOM 1785 C C . PHE A 1 238 ? -24.136 -0.060 42.688 1.00 91.31 238 PHE A C 1
ATOM 1787 O O . PHE A 1 238 ? -24.058 0.172 41.483 1.00 91.31 238 PHE A O 1
ATOM 1794 N N . LEU A 1 239 ? -25.119 -0.801 43.205 1.00 89.38 239 LEU A N 1
ATOM 1795 C CA . LEU A 1 239 ? -26.169 -1.393 42.375 1.00 89.38 239 LEU A CA 1
ATOM 1796 C C . LEU A 1 239 ? -27.118 -0.340 41.782 1.00 89.38 239 LEU A C 1
ATOM 1798 O O . LEU A 1 239 ? -27.642 -0.559 40.692 1.00 89.38 239 LEU A O 1
ATOM 1802 N N . LYS A 1 240 ? -27.331 0.794 42.461 1.00 90.12 240 LYS A N 1
ATOM 1803 C CA . LYS A 1 240 ? -28.191 1.881 41.966 1.00 90.12 240 LYS A CA 1
ATOM 1804 C C . LYS A 1 240 ? -27.528 2.719 40.875 1.00 90.12 240 LYS A C 1
ATOM 1806 O O . LYS A 1 240 ? -28.154 2.987 39.854 1.00 90.12 240 LYS A O 1
ATOM 1811 N N . THR A 1 241 ? -26.290 3.161 41.091 1.00 89.94 241 THR A N 1
ATOM 1812 C CA . THR A 1 241 ? -25.644 4.175 40.236 1.00 89.94 241 THR A CA 1
ATOM 1813 C C . THR A 1 241 ? -24.211 3.803 39.852 1.00 89.94 241 THR A C 1
ATOM 1815 O O . THR A 1 241 ? -23.795 4.022 38.709 1.00 89.94 241 THR A O 1
ATOM 1818 N N . GLY A 1 242 ? -23.460 3.187 40.772 1.00 84.88 242 GLY A N 1
ATOM 1819 C CA . GLY A 1 242 ? -22.036 2.893 40.589 1.00 84.88 242 GLY A CA 1
ATOM 1820 C C . GLY A 1 242 ? -21.730 1.923 39.444 1.00 84.88 242 GLY A C 1
ATOM 1821 O O . GLY A 1 242 ? -20.748 2.119 38.727 1.00 84.88 242 GLY A O 1
ATOM 1822 N N . TYR A 1 243 ? -22.588 0.924 39.220 1.00 88.31 243 TYR A N 1
ATOM 1823 C CA . TYR A 1 243 ? -22.433 -0.050 38.140 1.00 88.31 243 TYR A CA 1
ATOM 1824 C C . TYR A 1 243 ? -22.507 0.613 36.762 1.00 88.31 243 TYR A C 1
ATOM 1826 O O . TYR A 1 243 ? -21.631 0.399 35.925 1.00 88.31 243 TYR A O 1
ATOM 1834 N N . LEU A 1 244 ? -23.520 1.457 36.531 1.00 90.69 244 LEU A N 1
ATOM 1835 C CA . LEU A 1 244 ? -23.705 2.130 35.244 1.00 90.69 244 LEU A CA 1
ATOM 1836 C C . LEU A 1 244 ? -22.540 3.081 34.949 1.00 90.69 244 LEU A C 1
ATOM 1838 O O . LEU A 1 244 ? -22.023 3.088 33.834 1.00 90.69 244 LEU A O 1
ATOM 1842 N N . ALA A 1 245 ? -22.093 3.838 35.954 1.00 91.69 245 ALA A N 1
ATOM 1843 C CA . ALA A 1 245 ? -20.961 4.747 35.807 1.00 91.69 245 ALA A CA 1
ATOM 1844 C C . ALA A 1 245 ? -19.659 3.999 35.467 1.00 91.69 245 ALA A C 1
ATOM 1846 O O . ALA A 1 245 ? -18.909 4.432 34.594 1.00 91.69 245 ALA A O 1
ATOM 1847 N N . ALA A 1 246 ? -19.394 2.865 36.122 1.00 89.75 246 ALA A N 1
ATOM 1848 C CA . ALA A 1 246 ? -18.224 2.040 35.830 1.00 89.75 246 ALA A CA 1
ATOM 1849 C C . ALA A 1 246 ? -18.306 1.396 34.434 1.00 89.75 246 ALA A C 1
ATOM 1851 O O . ALA A 1 246 ? -17.347 1.465 33.668 1.00 89.75 246 ALA A O 1
ATOM 1852 N N . ALA A 1 247 ? -19.473 0.870 34.052 1.00 89.81 247 ALA A N 1
ATOM 1853 C CA . ALA A 1 247 ? -19.696 0.295 32.727 1.00 89.81 247 ALA A CA 1
ATOM 1854 C C . ALA A 1 247 ? -19.532 1.331 31.598 1.00 89.81 247 ALA A C 1
ATOM 1856 O O . ALA A 1 247 ? -18.993 1.012 30.538 1.00 89.81 247 ALA A O 1
ATOM 1857 N N . GLN A 1 248 ? -19.951 2.582 31.823 1.00 93.25 248 GLN A N 1
ATOM 1858 C CA . GLN A 1 248 ? -19.719 3.684 30.884 1.00 93.25 248 GLN A CA 1
ATOM 1859 C C . GLN A 1 248 ? -18.229 4.007 30.729 1.00 93.25 248 GLN A C 1
ATOM 1861 O O . GLN A 1 248 ? -17.777 4.223 29.605 1.00 93.25 248 GLN A O 1
ATOM 1866 N N . ARG A 1 249 ? -17.450 4.004 31.819 1.00 92.69 249 ARG A N 1
ATOM 1867 C CA . ARG A 1 249 ? -15.991 4.199 31.740 1.00 92.69 249 ARG A CA 1
ATOM 1868 C C . ARG A 1 249 ? -15.310 3.072 30.972 1.00 92.69 249 ARG A C 1
ATOM 1870 O O . ARG A 1 249 ? -14.481 3.359 30.114 1.00 92.69 249 ARG A O 1
ATOM 1877 N N . ASP A 1 250 ? -15.701 1.821 31.214 1.00 92.31 250 ASP A N 1
ATOM 1878 C CA . ASP A 1 250 ? -15.190 0.672 30.459 1.00 92.31 250 ASP A CA 1
ATOM 1879 C C . ASP A 1 250 ? -15.537 0.773 28.965 1.00 92.31 250 ASP A C 1
ATOM 1881 O O . ASP A 1 250 ? -14.693 0.500 28.112 1.00 92.31 250 ASP A O 1
ATOM 1885 N N . ALA A 1 251 ? -16.759 1.196 28.622 1.00 92.25 251 ALA A N 1
ATOM 1886 C CA . ALA A 1 251 ? -17.150 1.429 27.232 1.00 92.25 251 ALA A CA 1
ATOM 1887 C C . ALA A 1 251 ? -16.271 2.504 26.575 1.00 92.25 251 ALA A C 1
ATOM 1889 O O . ALA A 1 251 ? -15.638 2.229 25.561 1.00 92.25 251 ALA A O 1
ATOM 1890 N N . GLN A 1 252 ? -16.123 3.666 27.214 1.00 94.50 252 GLN A N 1
ATOM 1891 C CA . GLN A 1 252 ? -15.273 4.751 26.715 1.00 94.50 252 GLN A CA 1
ATOM 1892 C C . GLN A 1 252 ? -13.797 4.347 26.595 1.00 94.50 252 GLN A C 1
ATOM 1894 O O . GLN A 1 252 ? -13.110 4.788 25.676 1.00 94.50 252 GLN A O 1
ATOM 1899 N N . ALA A 1 253 ? -13.282 3.536 27.523 1.00 93.56 253 ALA A N 1
ATOM 1900 C CA . ALA A 1 253 ? -11.911 3.040 27.465 1.00 93.56 253 ALA A CA 1
ATOM 1901 C C . ALA A 1 253 ? -11.704 2.101 26.270 1.00 93.56 253 ALA A C 1
ATOM 1903 O O . ALA A 1 253 ? -10.706 2.232 25.561 1.00 93.56 253 ALA A O 1
ATOM 1904 N N . ARG A 1 254 ? -12.660 1.200 26.006 1.00 92.56 254 ARG A N 1
ATOM 1905 C CA . ARG A 1 254 ? -12.635 0.333 24.819 1.00 92.56 254 ARG A CA 1
ATOM 1906 C C . ARG A 1 254 ? -12.730 1.136 23.530 1.00 92.56 254 ARG A C 1
ATOM 1908 O O . ARG A 1 254 ? -11.942 0.883 22.627 1.00 92.56 254 ARG A O 1
ATOM 1915 N N . ASP A 1 255 ? -13.624 2.117 23.465 1.00 94.75 255 ASP A N 1
ATOM 1916 C CA . ASP A 1 255 ? -13.786 2.962 22.279 1.00 94.75 255 ASP A CA 1
ATOM 1917 C C . ASP A 1 255 ? -12.481 3.709 21.968 1.00 94.75 255 ASP A C 1
ATOM 1919 O O . ASP A 1 255 ? -11.976 3.640 20.850 1.00 94.75 255 ASP A O 1
ATOM 1923 N N . LYS A 1 256 ? -11.839 4.301 22.985 1.00 95.62 256 LYS A N 1
ATOM 1924 C CA . LYS A 1 256 ? -10.516 4.936 22.840 1.00 95.62 256 LYS A CA 1
ATOM 1925 C C . LYS A 1 256 ? -9.434 3.961 22.376 1.00 95.62 256 LYS A C 1
ATOM 1927 O O . LYS A 1 256 ? -8.599 4.321 21.549 1.00 95.62 256 LYS A O 1
ATOM 1932 N N . GLN A 1 257 ? -9.420 2.736 22.904 1.00 94.81 257 GLN A N 1
ATOM 1933 C CA . GLN A 1 257 ? -8.468 1.709 22.473 1.00 94.81 257 GLN A CA 1
ATOM 1934 C C . GLN A 1 257 ? -8.695 1.307 21.014 1.00 94.81 257 GLN A C 1
ATOM 1936 O O . GLN A 1 257 ? -7.727 1.162 20.270 1.00 94.81 257 GLN A O 1
ATOM 1941 N N . LEU A 1 258 ? -9.952 1.154 20.590 1.00 96.44 258 LEU A N 1
ATOM 1942 C CA . LEU A 1 258 ? -10.299 0.851 19.203 1.00 96.44 258 LEU A CA 1
ATOM 1943 C C . LEU A 1 258 ? -9.874 1.987 18.269 1.00 96.44 258 LEU A C 1
ATOM 1945 O O . LEU A 1 258 ? -9.199 1.724 17.277 1.00 96.44 258 LEU A O 1
ATOM 1949 N N . GLU A 1 259 ? -10.162 3.240 18.622 1.00 96.56 259 GLU A N 1
ATOM 1950 C CA . GLU A 1 259 ? -9.710 4.415 17.866 1.00 96.56 259 GLU A CA 1
ATOM 1951 C C . GLU A 1 259 ? -8.178 4.476 17.755 1.00 96.56 259 GLU A C 1
ATOM 1953 O O . GLU A 1 259 ? -7.631 4.745 16.682 1.00 96.56 259 GLU A O 1
ATOM 1958 N N . GLU A 1 260 ? -7.456 4.189 18.843 1.00 97.00 260 GLU A N 1
ATOM 1959 C CA . GLU A 1 260 ? -5.993 4.162 18.831 1.00 97.00 260 GLU A CA 1
ATOM 1960 C C . GLU A 1 260 ? -5.448 3.034 17.942 1.00 97.00 260 GLU A C 1
ATOM 1962 O O . GLU A 1 260 ? -4.488 3.249 17.195 1.00 97.00 260 GLU A O 1
ATOM 1967 N N . LEU A 1 261 ? -6.054 1.844 17.991 1.00 96.62 261 LEU A N 1
ATOM 1968 C CA . LEU A 1 261 ? -5.688 0.714 17.135 1.00 96.62 261 LEU A CA 1
ATOM 1969 C C . LEU A 1 261 ? -5.978 1.008 15.661 1.00 96.62 261 LEU A C 1
ATOM 1971 O O . LEU A 1 261 ? -5.138 0.717 14.810 1.00 96.62 261 LEU A O 1
ATOM 1975 N N . GLU A 1 262 ? -7.114 1.630 15.348 1.00 96.62 262 GLU A N 1
ATOM 1976 C CA . GLU A 1 262 ? -7.434 2.074 13.992 1.00 96.62 262 GLU A CA 1
ATOM 1977 C C . GLU A 1 262 ? -6.451 3.130 13.492 1.00 96.62 262 GLU A C 1
ATOM 1979 O O . GLU A 1 262 ? -6.005 3.059 12.345 1.00 96.62 262 GLU A O 1
ATOM 1984 N N . ARG A 1 263 ? -6.069 4.091 14.342 1.00 97.00 263 ARG A N 1
ATOM 1985 C CA . ARG A 1 263 ? -5.049 5.089 14.001 1.00 97.00 263 ARG A CA 1
ATOM 1986 C C . ARG A 1 263 ? -3.708 4.419 13.711 1.00 97.00 263 ARG A C 1
ATOM 1988 O O . ARG A 1 263 ? -3.140 4.660 12.650 1.00 97.00 263 ARG A O 1
ATOM 1995 N N . LYS A 1 264 ? -3.240 3.527 14.592 1.00 96.06 264 LYS A N 1
ATOM 1996 C CA . LYS A 1 264 ? -1.993 2.765 14.391 1.00 96.06 264 LYS A CA 1
ATOM 1997 C C . LYS A 1 264 ? -2.040 1.924 13.117 1.00 96.06 264 LYS A C 1
ATOM 1999 O O . LYS A 1 264 ? -1.054 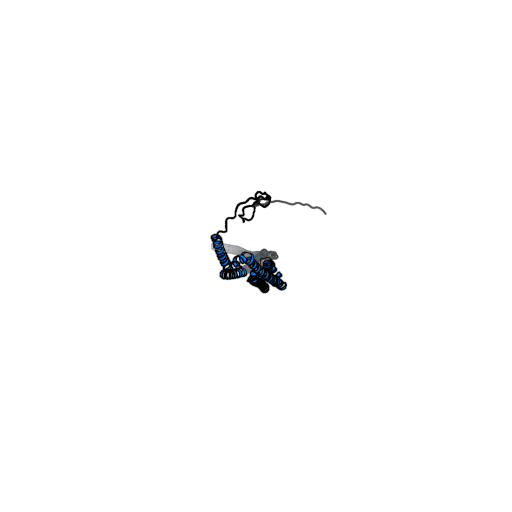1.858 12.389 1.00 96.06 264 LYS A O 1
ATOM 2004 N N . ARG A 1 265 ? -3.188 1.311 12.814 1.00 97.00 265 ARG A N 1
ATOM 2005 C CA . ARG A 1 265 ? -3.394 0.560 11.573 1.00 97.00 265 ARG A CA 1
ATOM 2006 C C . ARG A 1 265 ? -3.287 1.465 10.345 1.00 97.00 265 ARG A C 1
ATOM 2008 O O . ARG A 1 265 ? -2.548 1.126 9.428 1.00 97.00 265 ARG A O 1
ATOM 2015 N N . LYS A 1 266 ? -3.964 2.617 10.340 1.00 97.06 266 LYS A N 1
ATOM 2016 C CA . LYS A 1 266 ? -3.894 3.599 9.241 1.00 97.06 266 LYS A CA 1
ATOM 2017 C C . LYS A 1 266 ? -2.472 4.130 9.045 1.00 97.06 266 LYS A C 1
ATOM 2019 O O . LYS A 1 266 ? -2.014 4.247 7.913 1.00 97.06 266 LYS A O 1
ATOM 2024 N N . GLU A 1 267 ? -1.754 4.409 10.131 1.00 96.81 267 GLU A N 1
ATOM 2025 C CA . GLU A 1 267 ? -0.345 4.822 10.089 1.00 96.81 267 GLU A CA 1
ATOM 2026 C C . GLU A 1 267 ? 0.554 3.720 9.504 1.00 96.81 267 GLU A C 1
ATOM 2028 O O . GLU A 1 267 ? 1.403 4.002 8.657 1.00 96.81 267 GLU A O 1
ATOM 2033 N N . ALA A 1 268 ? 0.339 2.458 9.891 1.00 95.62 268 ALA A N 1
ATOM 2034 C CA . ALA A 1 268 ? 1.078 1.317 9.355 1.00 95.62 268 ALA A CA 1
ATOM 2035 C C . ALA A 1 268 ? 0.778 1.063 7.866 1.00 95.62 268 ALA A C 1
ATOM 2037 O O . ALA A 1 268 ? 1.699 0.799 7.090 1.00 95.62 268 ALA A O 1
ATOM 2038 N N . GLU A 1 269 ? -0.485 1.178 7.448 1.00 96.81 269 GLU A N 1
ATOM 2039 C CA . GLU A 1 269 ? -0.894 1.091 6.041 1.00 96.81 269 GLU A CA 1
ATOM 2040 C C . GLU A 1 269 ? -0.232 2.210 5.219 1.00 96.81 269 GLU A C 1
ATOM 2042 O O . GLU A 1 269 ? 0.431 1.925 4.221 1.00 96.81 269 GLU A O 1
ATOM 2047 N N . ALA A 1 270 ? -0.283 3.461 5.691 1.00 96.44 270 ALA A N 1
ATOM 2048 C CA . ALA A 1 270 ? 0.368 4.595 5.034 1.00 96.44 270 ALA A CA 1
ATOM 2049 C C . ALA A 1 270 ? 1.898 4.431 4.935 1.00 96.44 270 ALA A C 1
ATOM 2051 O O . ALA A 1 270 ? 2.494 4.750 3.899 1.00 96.44 270 ALA A O 1
ATOM 2052 N N . ALA A 1 271 ? 2.543 3.904 5.981 1.00 95.88 271 ALA A N 1
ATOM 2053 C CA . ALA A 1 271 ? 3.975 3.607 5.977 1.00 95.88 271 ALA A CA 1
ATOM 2054 C C . ALA A 1 271 ? 4.329 2.487 4.984 1.00 95.88 271 ALA A C 1
ATOM 2056 O O . ALA A 1 271 ? 5.298 2.614 4.231 1.00 95.88 271 ALA A O 1
ATOM 2057 N N . SER A 1 272 ? 3.525 1.419 4.928 1.00 95.94 272 SER A N 1
ATOM 2058 C CA . SER A 1 272 ? 3.686 0.324 3.965 1.00 95.94 272 SER A CA 1
ATOM 2059 C C . SER A 1 272 ? 3.534 0.816 2.526 1.00 95.94 272 SER A C 1
ATOM 2061 O O . SER A 1 272 ? 4.384 0.536 1.679 1.00 95.94 272 SER A O 1
ATOM 2063 N N . GLU A 1 273 ? 2.513 1.626 2.238 1.00 95.38 273 GLU A N 1
ATOM 2064 C CA . GLU A 1 273 ? 2.342 2.227 0.917 1.00 95.38 273 GLU A CA 1
ATOM 2065 C C . GLU A 1 273 ? 3.516 3.139 0.538 1.00 95.38 273 GLU A C 1
ATOM 2067 O O . GLU A 1 273 ? 4.013 3.076 -0.589 1.00 95.38 273 GLU A O 1
ATOM 2072 N N . ALA A 1 274 ? 3.997 3.971 1.467 1.00 93.56 274 ALA A N 1
ATOM 2073 C CA . ALA A 1 274 ? 5.163 4.820 1.238 1.00 93.56 274 ALA A CA 1
ATOM 2074 C C . ALA A 1 274 ? 6.425 3.990 0.949 1.00 93.56 274 ALA A C 1
ATOM 2076 O O . ALA A 1 274 ? 7.181 4.313 0.025 1.00 93.56 274 ALA A O 1
ATOM 2077 N N . ALA A 1 275 ? 6.626 2.887 1.674 1.00 95.12 275 ALA A N 1
ATOM 2078 C CA . ALA A 1 275 ? 7.715 1.948 1.430 1.00 95.12 275 ALA A CA 1
ATOM 2079 C C . ALA A 1 275 ? 7.586 1.276 0.053 1.00 95.12 275 ALA A C 1
ATOM 2081 O O . ALA A 1 275 ? 8.561 1.220 -0.697 1.00 95.12 275 ALA A O 1
ATOM 2082 N N . GLN A 1 276 ? 6.386 0.835 -0.335 1.00 95.31 276 GLN A N 1
ATOM 2083 C CA . GLN A 1 276 ? 6.137 0.239 -1.650 1.00 95.31 276 GLN A CA 1
ATOM 2084 C C . GLN A 1 276 ? 6.369 1.232 -2.793 1.00 95.31 276 GLN A C 1
ATOM 2086 O O . GLN A 1 276 ? 7.015 0.873 -3.781 1.00 95.31 276 GLN A O 1
ATOM 2091 N N . ARG A 1 277 ? 5.892 2.479 -2.666 1.00 93.06 277 ARG A N 1
ATOM 2092 C CA . ARG A 1 277 ? 6.167 3.552 -3.638 1.00 93.06 277 ARG A CA 1
ATOM 2093 C C . ARG A 1 277 ? 7.670 3.784 -3.773 1.00 93.06 277 ARG A C 1
ATOM 2095 O O . ARG A 1 277 ? 8.189 3.808 -4.887 1.00 93.06 277 ARG A O 1
ATOM 2102 N N . THR A 1 278 ? 8.382 3.865 -2.649 1.00 92.69 278 THR A N 1
ATOM 2103 C CA . THR A 1 278 ? 9.845 4.033 -2.616 1.00 92.69 278 THR A CA 1
ATOM 2104 C C . THR A 1 278 ? 10.561 2.859 -3.282 1.00 92.69 278 THR A C 1
ATOM 2106 O O . THR A 1 278 ? 11.430 3.070 -4.124 1.00 92.69 278 THR A O 1
ATOM 2109 N N . ALA A 1 279 ? 10.165 1.620 -2.989 1.00 94.50 279 ALA A N 1
ATOM 2110 C CA . ALA A 1 279 ? 10.742 0.427 -3.603 1.00 94.50 279 ALA A CA 1
ATOM 2111 C C . ALA A 1 279 ? 10.519 0.391 -5.125 1.00 94.50 279 ALA A C 1
ATOM 2113 O O . ALA A 1 279 ? 11.442 0.070 -5.875 1.00 94.50 279 ALA A O 1
ATOM 2114 N N . ARG A 1 280 ? 9.320 0.760 -5.602 1.00 94.00 280 ARG A N 1
ATOM 2115 C CA . ARG A 1 280 ? 9.029 0.887 -7.042 1.00 94.00 280 ARG A CA 1
ATOM 2116 C C . ARG A 1 280 ? 9.910 1.950 -7.697 1.00 94.00 280 ARG A C 1
ATOM 2118 O O . ARG A 1 280 ? 10.497 1.680 -8.741 1.00 94.00 280 ARG A O 1
ATOM 2125 N N . ALA A 1 281 ? 10.071 3.109 -7.062 1.00 93.25 281 ALA A N 1
ATOM 2126 C CA . ALA A 1 281 ? 10.940 4.166 -7.570 1.00 93.25 281 ALA A CA 1
ATOM 2127 C C . ALA A 1 281 ? 12.425 3.766 -7.582 1.00 93.25 281 ALA A C 1
ATOM 2129 O O . ALA A 1 281 ? 13.122 4.036 -8.557 1.00 93.25 281 ALA A O 1
ATOM 2130 N N . MET A 1 282 ? 12.922 3.078 -6.551 1.00 91.31 282 MET A N 1
ATOM 2131 C CA . MET A 1 282 ? 14.308 2.594 -6.528 1.00 91.31 282 MET A CA 1
ATOM 2132 C C . MET A 1 282 ? 14.576 1.561 -7.627 1.00 91.31 282 MET A C 1
ATOM 2134 O O . MET A 1 282 ? 15.595 1.657 -8.309 1.00 91.31 282 MET A O 1
ATOM 2138 N N . ARG A 1 283 ? 13.641 0.632 -7.873 1.00 94.69 283 ARG A N 1
ATOM 2139 C CA . ARG A 1 283 ? 13.737 -0.301 -9.010 1.00 94.69 283 ARG A CA 1
ATOM 2140 C C . ARG A 1 283 ? 13.736 0.432 -10.349 1.00 94.69 283 ARG A C 1
ATOM 2142 O O . ARG A 1 283 ? 14.560 0.131 -11.203 1.00 94.69 283 ARG A O 1
ATOM 2149 N N . ALA A 1 284 ? 12.867 1.430 -10.514 1.00 94.81 284 ALA A N 1
ATOM 2150 C CA . ALA A 1 284 ? 12.843 2.241 -11.728 1.00 94.81 284 ALA A CA 1
ATOM 2151 C C . ALA A 1 284 ? 14.174 2.982 -11.951 1.00 94.81 284 ALA A C 1
ATOM 2153 O O . ALA A 1 284 ? 14.685 2.998 -13.067 1.00 94.81 284 ALA A O 1
ATOM 2154 N N . ARG A 1 285 ? 14.796 3.524 -10.893 1.00 93.06 285 ARG A N 1
ATOM 2155 C CA . ARG A 1 285 ? 16.141 4.127 -10.974 1.00 93.06 285 ARG A CA 1
ATOM 2156 C C . ARG A 1 285 ? 17.214 3.117 -11.364 1.00 93.06 285 ARG A C 1
ATOM 2158 O O . ARG A 1 285 ? 18.057 3.432 -12.195 1.00 93.06 285 ARG A O 1
ATOM 2165 N N . GLN A 1 286 ? 17.185 1.916 -10.794 1.00 94.00 286 GLN A N 1
ATOM 2166 C CA . GLN A 1 286 ? 18.126 0.856 -11.154 1.00 94.00 286 GLN A CA 1
ATOM 2167 C C . GLN A 1 286 ? 18.002 0.480 -12.638 1.00 94.00 286 GLN A C 1
ATOM 2169 O O . GLN A 1 286 ? 19.005 0.422 -13.346 1.00 94.00 286 GLN A O 1
ATOM 2174 N N . ASN A 1 287 ? 16.775 0.304 -13.124 1.00 94.31 287 ASN A N 1
ATOM 2175 C CA . ASN A 1 287 ? 16.511 0.020 -14.533 1.00 94.31 287 ASN A CA 1
ATOM 2176 C C . ASN A 1 287 ? 16.923 1.186 -15.443 1.00 94.31 287 ASN A C 1
ATOM 2178 O O . ASN A 1 287 ? 17.413 0.963 -16.545 1.00 94.31 287 ASN A O 1
ATOM 2182 N N . LEU A 1 288 ? 16.769 2.430 -14.981 1.00 94.62 288 LEU A N 1
ATOM 2183 C CA . LEU A 1 288 ? 17.222 3.616 -15.705 1.00 94.62 288 LEU A CA 1
ATOM 2184 C C . LEU A 1 288 ? 18.752 3.652 -15.845 1.00 94.62 288 LEU A C 1
ATOM 2186 O O . LEU A 1 288 ? 19.254 4.004 -16.908 1.00 94.62 288 LEU A O 1
ATOM 2190 N N . LEU A 1 289 ? 19.492 3.249 -14.806 1.00 93.12 289 LEU A N 1
ATOM 2191 C CA . LEU A 1 289 ? 20.951 3.108 -14.872 1.00 93.12 289 LEU A CA 1
ATOM 2192 C C . LEU A 1 289 ? 21.377 1.990 -15.830 1.00 93.12 289 LEU A C 1
ATOM 2194 O O . LEU A 1 289 ? 22.336 2.169 -16.576 1.00 93.12 289 LEU A O 1
ATOM 2198 N N . ALA A 1 290 ? 20.655 0.866 -15.846 1.00 95.38 290 ALA A N 1
ATOM 2199 C CA . ALA A 1 290 ? 20.900 -0.209 -16.806 1.00 95.38 290 ALA A CA 1
ATOM 2200 C C . ALA A 1 290 ? 20.671 0.269 -18.250 1.00 95.38 290 ALA A C 1
ATOM 2202 O O . ALA A 1 290 ? 21.573 0.159 -19.076 1.00 95.38 290 ALA A O 1
ATOM 2203 N N . ALA A 1 291 ? 19.533 0.917 -18.520 1.00 95.38 291 ALA A N 1
ATOM 2204 C CA . ALA A 1 291 ? 19.235 1.504 -19.826 1.00 95.38 291 ALA A CA 1
ATOM 2205 C C . ALA A 1 291 ? 20.283 2.548 -20.247 1.00 95.38 291 ALA A C 1
ATOM 2207 O O . ALA A 1 291 ? 20.655 2.628 -21.414 1.00 95.38 291 ALA A O 1
ATOM 2208 N N . HIS A 1 292 ? 20.806 3.330 -19.301 1.00 94.94 292 HIS A N 1
ATOM 2209 C CA . HIS A 1 292 ? 21.901 4.252 -19.577 1.00 94.94 292 HIS A CA 1
ATOM 2210 C C . HIS A 1 292 ? 23.199 3.521 -19.946 1.00 94.94 292 HIS A C 1
ATOM 2212 O O . HIS A 1 292 ? 23.865 3.912 -20.900 1.00 94.94 292 HIS A O 1
ATOM 2218 N N . ALA A 1 293 ? 23.568 2.460 -19.224 1.00 96.00 293 ALA A N 1
ATOM 2219 C CA . ALA A 1 293 ? 24.742 1.654 -19.557 1.00 96.00 293 ALA A CA 1
ATOM 2220 C C . ALA A 1 293 ? 24.618 1.015 -20.950 1.00 96.00 293 ALA A C 1
ATOM 2222 O O . ALA A 1 293 ? 25.578 1.029 -21.719 1.00 96.00 293 ALA A O 1
ATOM 2223 N N . ASP A 1 294 ? 23.434 0.514 -21.297 1.00 95.81 294 ASP A N 1
ATOM 2224 C CA . ASP A 1 294 ? 23.169 -0.060 -22.616 1.00 95.81 294 ASP A CA 1
ATOM 2225 C C . ASP A 1 294 ? 23.209 1.004 -23.718 1.00 95.81 294 ASP A C 1
ATOM 2227 O O . ASP A 1 294 ? 23.826 0.778 -24.758 1.00 95.81 294 ASP A O 1
ATOM 2231 N N . GLY A 1 295 ? 22.661 2.197 -23.460 1.00 95.88 295 GLY A N 1
ATOM 2232 C CA . GLY A 1 295 ? 22.755 3.344 -24.365 1.00 95.88 295 GLY A CA 1
ATOM 2233 C C . GLY A 1 295 ? 24.198 3.785 -24.632 1.00 95.88 295 GLY A C 1
ATOM 2234 O O . GLY A 1 295 ? 24.554 4.031 -25.782 1.00 95.88 295 GLY A O 1
ATOM 2235 N N . VAL A 1 296 ? 25.052 3.825 -23.600 1.00 96.81 296 VAL A N 1
ATOM 2236 C CA . VAL A 1 296 ? 26.487 4.136 -23.752 1.00 96.81 296 VAL A CA 1
ATOM 2237 C C . VAL A 1 296 ? 27.191 3.078 -24.599 1.00 96.81 296 VAL A C 1
ATOM 2239 O O . VAL A 1 296 ? 27.905 3.433 -25.533 1.00 96.81 296 VAL A O 1
ATOM 2242 N N . ARG A 1 297 ? 26.971 1.786 -24.317 1.00 97.69 297 ARG A N 1
ATOM 2243 C CA . ARG A 1 297 ? 27.592 0.694 -25.086 1.00 97.69 297 ARG A CA 1
ATOM 2244 C C . ARG A 1 297 ? 27.157 0.705 -26.549 1.00 97.69 297 ARG A C 1
ATOM 2246 O O . ARG A 1 297 ? 27.984 0.492 -27.426 1.00 97.69 297 ARG A O 1
ATOM 2253 N N . ALA A 1 298 ? 25.872 0.931 -26.811 1.00 97.00 298 ALA A N 1
ATOM 2254 C CA . ALA A 1 298 ? 25.349 1.007 -28.170 1.00 97.00 298 ALA A CA 1
ATOM 2255 C C . ALA A 1 298 ? 25.936 2.207 -28.931 1.00 97.00 298 ALA A C 1
ATOM 2257 O O . ALA A 1 298 ? 26.366 2.062 -30.072 1.00 97.00 298 ALA A O 1
ATOM 2258 N N . LEU A 1 299 ? 26.040 3.371 -28.280 1.00 96.75 299 LEU A N 1
ATOM 2259 C CA . LEU A 1 299 ? 26.682 4.550 -28.862 1.00 96.75 299 LEU A CA 1
ATOM 2260 C C . LEU A 1 299 ? 28.162 4.304 -29.188 1.00 96.75 299 LEU A C 1
ATOM 2262 O O . LEU A 1 299 ? 28.620 4.684 -30.262 1.00 96.75 299 LEU A O 1
ATOM 2266 N N . GLU A 1 300 ? 28.907 3.683 -28.272 1.00 97.88 300 GLU A N 1
ATOM 2267 C CA . GLU A 1 300 ? 30.319 3.353 -28.477 1.00 97.88 300 GLU A CA 1
ATOM 2268 C C . GLU A 1 300 ? 30.509 2.441 -29.695 1.00 97.88 300 GLU A C 1
ATOM 2270 O O . GLU A 1 300 ? 31.335 2.733 -30.561 1.00 97.88 300 GLU A O 1
ATOM 2275 N N . ARG A 1 301 ? 29.711 1.371 -29.804 1.00 97.56 301 ARG A N 1
ATOM 2276 C CA . ARG A 1 301 ? 29.786 0.459 -30.951 1.00 97.56 301 ARG A CA 1
ATOM 2277 C C . ARG A 1 301 ? 29.399 1.146 -32.262 1.00 97.56 301 ARG A C 1
ATOM 2279 O O . ARG A 1 301 ? 30.179 1.088 -33.207 1.00 97.56 301 ARG A O 1
ATOM 2286 N N . ALA A 1 302 ? 28.315 1.927 -32.275 1.00 96.81 302 ALA A N 1
ATOM 2287 C CA . ALA A 1 302 ? 27.920 2.707 -33.450 1.00 96.81 302 ALA A CA 1
ATOM 2288 C C . ALA A 1 302 ? 29.015 3.698 -33.900 1.00 96.81 302 ALA A C 1
ATOM 2290 O O . ALA A 1 302 ? 29.253 3.869 -35.097 1.00 96.81 302 ALA A O 1
ATOM 2291 N N . ALA A 1 303 ? 29.717 4.342 -32.961 1.00 95.81 303 ALA A N 1
ATOM 2292 C CA . ALA A 1 303 ? 30.829 5.242 -33.271 1.00 95.81 303 ALA A CA 1
ATOM 2293 C C . ALA A 1 303 ? 32.059 4.497 -33.829 1.00 95.81 303 ALA A C 1
ATOM 2295 O O . ALA A 1 303 ? 32.728 4.994 -34.745 1.00 95.81 303 ALA A O 1
ATOM 2296 N N . ASN A 1 304 ? 32.346 3.300 -33.311 1.00 97.50 304 ASN A N 1
ATOM 2297 C CA . ASN A 1 304 ? 33.417 2.437 -33.812 1.00 97.50 304 ASN A CA 1
ATOM 2298 C C . ASN A 1 304 ? 33.114 1.921 -35.229 1.00 97.50 304 ASN A C 1
ATOM 2300 O O . ASN A 1 304 ? 33.996 1.951 -36.092 1.00 97.50 304 ASN A O 1
ATOM 2304 N N . ASP A 1 305 ? 31.870 1.528 -35.504 1.00 96.06 305 ASP A N 1
ATOM 2305 C CA . ASP A 1 305 ? 31.432 1.105 -36.838 1.00 96.06 305 ASP A CA 1
ATOM 2306 C C . ASP A 1 305 ? 31.458 2.258 -37.841 1.00 96.06 305 ASP A C 1
ATOM 2308 O O . ASP A 1 305 ? 31.969 2.099 -38.950 1.00 96.06 305 ASP A O 1
ATOM 2312 N N . MET A 1 306 ? 31.003 3.451 -37.441 1.00 96.38 306 MET A N 1
ATOM 2313 C CA . MET A 1 306 ? 31.124 4.669 -38.249 1.00 96.38 306 MET A CA 1
ATOM 2314 C C . MET A 1 306 ? 32.584 4.946 -38.628 1.00 96.38 306 MET A C 1
ATOM 2316 O O . MET A 1 306 ? 32.887 5.230 -39.788 1.00 96.38 306 MET A O 1
ATOM 2320 N N . THR A 1 307 ? 33.501 4.850 -37.662 1.00 97.06 307 THR A N 1
ATOM 2321 C CA . THR A 1 307 ? 34.935 5.069 -37.904 1.00 97.06 307 THR A CA 1
ATOM 2322 C C . THR A 1 307 ? 35.507 4.011 -38.847 1.00 97.06 307 THR A C 1
ATOM 2324 O O . THR A 1 307 ? 36.279 4.338 -39.749 1.00 97.06 307 THR A O 1
ATOM 2327 N N . SER A 1 308 ? 35.092 2.754 -38.688 1.00 97.25 308 SER A N 1
ATOM 2328 C CA . SER A 1 308 ? 35.503 1.650 -39.559 1.00 97.25 308 SER A CA 1
ATOM 2329 C C . SER A 1 308 ? 35.003 1.847 -40.993 1.00 97.25 308 SER A C 1
ATOM 2331 O O . SER A 1 308 ? 35.797 1.775 -41.929 1.00 97.25 308 SER A O 1
ATOM 2333 N N . ALA A 1 309 ? 33.733 2.221 -41.176 1.00 94.69 309 ALA A N 1
ATOM 2334 C CA . ALA A 1 309 ? 33.166 2.555 -42.483 1.00 94.69 309 ALA A CA 1
ATOM 2335 C C . ALA A 1 309 ? 33.896 3.738 -43.149 1.00 94.69 309 ALA A C 1
ATOM 2337 O O . ALA A 1 309 ? 34.228 3.691 -44.336 1.00 94.69 309 ALA A O 1
ATOM 2338 N N . ALA A 1 310 ? 34.216 4.785 -42.380 1.00 93.81 310 ALA A N 1
ATOM 2339 C CA . ALA A 1 310 ? 34.975 5.931 -42.877 1.00 93.81 310 ALA A CA 1
ATOM 2340 C C . ALA A 1 310 ? 36.405 5.553 -43.308 1.00 93.81 310 ALA A C 1
ATOM 2342 O O . ALA A 1 310 ? 36.915 6.095 -44.291 1.00 93.81 310 ALA A O 1
ATOM 2343 N N . ASN A 1 311 ? 37.052 4.619 -42.605 1.00 96.94 311 ASN A N 1
ATOM 2344 C CA . ASN A 1 311 ? 38.374 4.119 -42.979 1.00 96.94 311 ASN A CA 1
ATOM 2345 C C . ASN A 1 311 ? 38.331 3.331 -44.294 1.00 96.94 311 ASN A C 1
ATOM 2347 O O . ASN A 1 311 ? 39.153 3.608 -45.165 1.00 96.94 311 ASN A O 1
ATOM 2351 N N . VAL A 1 312 ? 37.339 2.451 -44.480 1.00 96.75 312 VAL A N 1
ATOM 2352 C CA . VAL A 1 312 ? 37.129 1.724 -45.750 1.00 96.75 312 VAL A CA 1
ATOM 2353 C C . VAL A 1 312 ? 36.915 2.702 -46.909 1.00 96.75 312 VAL A C 1
ATOM 2355 O O . VAL A 1 312 ? 37.526 2.564 -47.966 1.00 96.75 312 VAL A O 1
ATOM 2358 N N . SER A 1 313 ? 36.119 3.755 -46.700 1.00 94.00 313 SER A N 1
ATOM 2359 C CA . SER A 1 313 ? 35.923 4.812 -47.703 1.00 94.00 313 SER A CA 1
ATOM 2360 C C . SER A 1 313 ? 37.227 5.524 -48.088 1.00 94.00 313 SER A C 1
ATOM 2362 O O . SER A 1 313 ? 37.504 5.731 -49.272 1.00 94.00 313 SER A O 1
ATOM 2364 N N . ARG A 1 314 ? 38.080 5.850 -47.109 1.00 96.12 314 ARG A N 1
ATOM 2365 C CA . ARG A 1 314 ? 39.398 6.457 -47.366 1.00 96.12 314 ARG A CA 1
ATOM 2366 C C . ARG A 1 314 ? 40.354 5.503 -48.073 1.00 96.12 314 ARG A C 1
ATOM 2368 O O . ARG A 1 314 ? 41.154 5.956 -48.888 1.00 96.12 314 ARG A O 1
ATOM 2375 N N . GLU A 1 315 ? 40.302 4.216 -47.755 1.00 95.81 315 GLU A N 1
ATOM 2376 C CA . GLU A 1 315 ? 41.099 3.194 -48.430 1.00 95.81 315 GLU A CA 1
ATOM 2377 C C . GLU A 1 315 ? 40.678 3.048 -49.894 1.00 95.81 315 GLU A C 1
ATOM 2379 O O . GLU A 1 315 ? 41.533 3.147 -50.77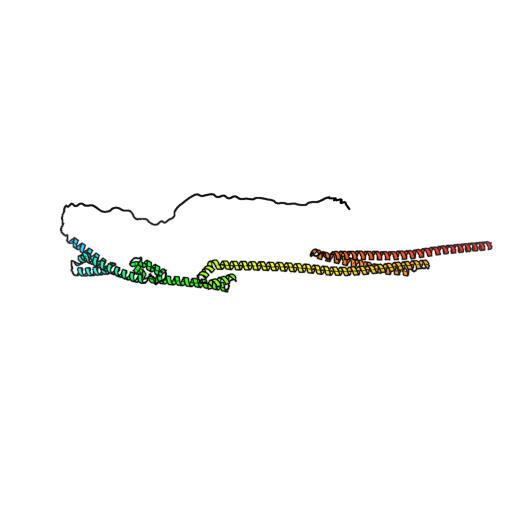1 1.00 95.81 315 GLU A O 1
ATOM 2384 N N . ALA A 1 316 ? 39.374 2.975 -50.178 1.00 94.69 316 ALA A N 1
ATOM 2385 C CA . ALA A 1 316 ? 38.855 2.970 -51.545 1.00 94.69 316 ALA A CA 1
ATOM 2386 C C . ALA A 1 316 ? 39.313 4.206 -52.344 1.00 94.69 316 ALA A C 1
ATOM 2388 O O . ALA A 1 316 ? 39.714 4.084 -53.501 1.00 94.69 316 ALA A O 1
ATOM 2389 N N . ALA A 1 317 ? 39.325 5.392 -51.721 1.00 94.81 317 ALA A N 1
ATOM 2390 C CA . ALA A 1 317 ? 39.823 6.613 -52.358 1.00 94.81 317 ALA A CA 1
ATOM 2391 C C . ALA A 1 317 ? 41.330 6.544 -52.683 1.00 94.81 317 ALA A C 1
ATOM 2393 O O . ALA A 1 317 ? 41.764 7.046 -53.720 1.00 94.81 317 ALA A O 1
ATOM 2394 N N . ARG A 1 318 ? 42.140 5.909 -51.822 1.00 95.38 318 ARG A N 1
ATOM 2395 C CA . ARG A 1 318 ? 43.571 5.672 -52.092 1.00 95.38 318 ARG A CA 1
ATOM 2396 C C . ARG A 1 318 ? 43.769 4.670 -53.225 1.00 95.38 318 ARG A C 1
ATOM 2398 O O . ARG A 1 318 ? 44.644 4.891 -54.059 1.00 95.38 318 ARG A O 1
ATOM 2405 N N . THR A 1 319 ? 42.952 3.619 -53.281 1.00 93.94 319 THR A N 1
ATOM 2406 C CA . THR A 1 319 ? 42.969 2.653 -54.387 1.00 93.94 319 THR A CA 1
ATOM 2407 C C . THR A 1 319 ? 42.638 3.338 -55.712 1.00 93.94 319 THR A C 1
ATOM 2409 O O . THR A 1 319 ? 43.392 3.167 -56.663 1.00 93.94 319 THR A O 1
ATOM 2412 N N . LEU A 1 320 ? 41.625 4.216 -55.755 1.00 93.44 320 LEU A N 1
ATOM 2413 C CA . LEU A 1 320 ? 41.310 5.015 -56.949 1.00 93.44 320 LEU A CA 1
ATOM 2414 C C . LEU A 1 320 ? 42.493 5.874 -57.404 1.00 93.44 320 LEU A C 1
ATOM 2416 O O . LEU A 1 320 ? 42.834 5.872 -58.584 1.00 93.44 320 LEU A O 1
ATOM 2420 N N . ALA A 1 321 ? 43.148 6.578 -56.480 1.00 92.62 321 ALA A N 1
ATOM 2421 C CA . ALA A 1 321 ? 44.319 7.384 -56.816 1.00 92.62 321 ALA A CA 1
ATOM 2422 C C . ALA A 1 321 ? 45.478 6.527 -57.367 1.00 92.62 321 ALA A C 1
ATOM 2424 O O . ALA A 1 321 ? 46.168 6.940 -58.299 1.00 92.62 321 ALA A O 1
ATOM 2425 N N . SER A 1 322 ? 45.675 5.323 -56.819 1.00 91.94 322 SER A N 1
ATOM 2426 C CA . SER A 1 322 ? 46.681 4.368 -57.298 1.00 91.94 322 SER A CA 1
ATOM 2427 C C . SER A 1 322 ? 46.347 3.821 -58.689 1.00 91.94 322 SER A C 1
ATOM 2429 O O . SER A 1 322 ? 47.223 3.778 -59.550 1.00 91.94 322 SER A O 1
ATOM 2431 N N . ASP A 1 323 ? 45.092 3.443 -58.931 1.00 90.69 323 ASP A N 1
ATOM 2432 C CA . ASP A 1 323 ? 44.612 2.937 -60.223 1.00 90.69 323 ASP A CA 1
ATOM 2433 C C . ASP A 1 323 ? 44.736 4.009 -61.320 1.00 90.69 323 ASP A C 1
ATOM 2435 O O . ASP A 1 323 ? 45.218 3.731 -62.421 1.00 90.69 323 ASP A O 1
ATOM 2439 N N . GLN A 1 324 ? 44.401 5.266 -61.000 1.00 87.69 324 GLN A N 1
ATOM 2440 C CA . GLN A 1 324 ? 44.577 6.412 -61.899 1.00 87.69 324 GLN A CA 1
ATOM 2441 C C . GLN A 1 324 ? 46.050 6.674 -62.241 1.00 87.69 324 GLN A C 1
ATOM 2443 O O . GLN A 1 324 ? 46.362 6.991 -63.389 1.00 87.69 324 GLN A O 1
ATOM 2448 N N . ALA A 1 325 ? 46.962 6.528 -61.275 1.00 88.69 325 ALA A N 1
ATOM 2449 C CA . ALA A 1 325 ? 48.397 6.704 -61.501 1.00 88.69 325 ALA A CA 1
ATOM 2450 C C . ALA A 1 325 ? 49.025 5.531 -62.276 1.00 88.69 325 ALA A C 1
ATOM 2452 O O . ALA A 1 325 ? 49.916 5.740 -63.097 1.00 88.69 325 ALA A O 1
ATOM 2453 N N . GLY A 1 326 ? 48.572 4.302 -62.014 1.00 84.25 326 GLY A N 1
ATOM 2454 C CA . GLY A 1 326 ? 49.091 3.078 -62.626 1.00 84.25 326 GLY A CA 1
ATOM 2455 C C . GLY A 1 326 ? 48.440 2.697 -63.958 1.00 84.25 326 GLY A C 1
ATOM 2456 O O . GLY A 1 326 ? 48.933 1.791 -64.625 1.00 84.25 326 GLY A O 1
ATOM 2457 N N . GLY A 1 327 ? 47.332 3.339 -64.346 1.00 81.62 327 GLY A N 1
ATOM 2458 C CA . GLY A 1 327 ? 46.590 3.019 -65.570 1.00 81.62 327 GLY A CA 1
ATOM 2459 C C . GLY A 1 327 ? 45.970 1.616 -65.573 1.00 81.62 327 GLY A C 1
ATOM 2460 O O . GLY A 1 327 ? 45.770 1.037 -66.639 1.00 81.62 327 GLY A O 1
ATOM 2461 N N . SER A 1 328 ? 45.702 1.053 -64.394 1.00 83.25 328 SER A N 1
ATOM 2462 C CA . SER A 1 328 ? 45.129 -0.287 -64.216 1.00 83.25 328 SER A CA 1
ATOM 2463 C C . SER A 1 328 ? 43.871 -0.203 -63.358 1.00 83.25 328 SER A C 1
ATOM 2465 O O . SER A 1 328 ? 43.800 0.621 -62.455 1.00 83.25 328 SER A O 1
ATOM 2467 N N . TYR A 1 329 ? 42.868 -1.027 -63.666 1.00 89.62 329 TYR A N 1
ATOM 2468 C CA . TYR A 1 329 ? 41.591 -1.063 -62.952 1.00 89.62 329 TYR A CA 1
ATOM 2469 C C . TYR A 1 329 ? 41.403 -2.414 -62.267 1.00 89.62 329 TYR A C 1
ATOM 2471 O O . TYR A 1 329 ? 41.424 -3.457 -62.926 1.00 89.62 329 TYR A O 1
ATOM 2479 N N . HIS A 1 330 ? 41.190 -2.382 -60.949 1.00 90.00 330 HIS A N 1
ATOM 2480 C CA . HIS A 1 330 ? 41.053 -3.575 -60.116 1.00 90.00 330 HIS A CA 1
ATOM 2481 C C . HIS A 1 330 ? 39.634 -3.685 -59.522 1.00 90.00 330 HIS A C 1
ATOM 2483 O O . HIS A 1 330 ? 39.419 -3.292 -58.372 1.00 90.00 330 HIS A O 1
ATOM 2489 N N . PRO A 1 331 ? 38.648 -4.238 -60.259 1.00 90.00 331 PRO A N 1
ATOM 2490 C CA . PRO A 1 331 ? 37.245 -4.280 -59.822 1.00 90.00 331 PRO A CA 1
ATOM 2491 C C . PRO A 1 331 ? 37.041 -5.012 -58.488 1.00 90.00 331 PRO A C 1
ATOM 2493 O O . PRO A 1 331 ? 36.235 -4.583 -57.664 1.00 90.00 331 PRO A O 1
ATOM 2496 N N . GLU A 1 332 ? 37.819 -6.069 -58.243 1.00 93.50 332 GLU A N 1
ATOM 2497 C CA . GLU A 1 332 ? 37.751 -6.888 -57.025 1.00 93.50 332 GLU A CA 1
ATOM 2498 C C . GLU A 1 332 ? 38.028 -6.077 -55.745 1.00 93.50 332 GLU A C 1
ATOM 2500 O O . GLU A 1 332 ? 37.413 -6.319 -54.706 1.00 93.50 332 GLU A O 1
ATOM 2505 N N . LEU A 1 333 ? 38.919 -5.075 -55.805 1.00 93.19 333 LEU A N 1
ATOM 2506 C CA . LEU A 1 333 ? 39.255 -4.241 -54.644 1.00 93.19 333 LEU A CA 1
ATOM 2507 C C . LEU A 1 333 ? 38.093 -3.322 -54.253 1.00 93.19 333 LEU A C 1
ATOM 2509 O O . LEU A 1 333 ? 37.806 -3.152 -53.068 1.00 93.19 333 LEU A O 1
ATOM 2513 N N . TYR A 1 334 ? 37.387 -2.768 -55.241 1.00 94.38 334 TYR A N 1
ATOM 2514 C CA . TYR A 1 334 ? 36.214 -1.932 -54.990 1.00 94.38 334 TYR A CA 1
ATOM 2515 C C . TYR A 1 334 ? 35.020 -2.757 -54.523 1.00 94.38 334 TYR A C 1
ATOM 2517 O O . TYR A 1 334 ? 34.302 -2.314 -53.630 1.00 94.38 334 TYR A O 1
ATOM 2525 N N . GLN A 1 335 ? 34.817 -3.957 -55.076 1.00 94.69 335 GLN A N 1
ATOM 2526 C CA . GLN A 1 335 ? 33.746 -4.836 -54.613 1.00 94.69 335 GLN A CA 1
ATOM 2527 C C . GLN A 1 335 ? 33.970 -5.259 -53.158 1.00 94.69 335 GLN A C 1
ATOM 2529 O O . GLN A 1 335 ? 33.057 -5.163 -52.342 1.00 94.69 335 GLN A O 1
ATOM 2534 N N . ARG A 1 336 ? 35.210 -5.603 -52.794 1.00 95.81 336 ARG A N 1
ATOM 2535 C CA . ARG A 1 336 ? 35.568 -5.882 -51.402 1.00 95.81 336 ARG A CA 1
ATOM 2536 C C . ARG A 1 336 ? 35.302 -4.689 -50.480 1.00 95.81 336 ARG A C 1
ATOM 2538 O O . ARG A 1 336 ? 34.731 -4.872 -49.408 1.00 95.81 336 ARG A O 1
ATOM 2545 N N . ALA A 1 337 ? 35.671 -3.475 -50.895 1.00 95.12 337 ALA A N 1
ATOM 2546 C CA . ALA A 1 337 ? 35.389 -2.268 -50.118 1.00 95.12 337 ALA A CA 1
ATOM 2547 C C . ALA A 1 337 ? 33.876 -2.036 -49.933 1.00 95.12 337 ALA A C 1
ATOM 2549 O O . ALA A 1 337 ? 33.448 -1.636 -48.850 1.00 95.12 337 ALA A O 1
ATOM 2550 N N . LYS A 1 338 ? 33.056 -2.328 -50.954 1.00 96.19 338 LYS A N 1
ATOM 2551 C CA . LYS A 1 338 ? 31.586 -2.273 -50.861 1.00 96.19 338 LYS A CA 1
ATOM 2552 C C . LYS A 1 338 ? 31.034 -3.288 -49.864 1.00 96.19 338 LYS A C 1
ATOM 2554 O O . LYS A 1 338 ? 30.207 -2.934 -49.028 1.00 96.19 338 LYS A O 1
ATOM 2559 N N . ASP A 1 339 ? 31.514 -4.524 -49.911 1.00 97.12 339 ASP A N 1
ATOM 2560 C CA . ASP A 1 339 ? 31.053 -5.579 -49.008 1.00 97.12 339 ASP A CA 1
ATOM 2561 C C . ASP A 1 339 ? 31.454 -5.281 -47.549 1.00 97.12 339 ASP A C 1
ATOM 2563 O O . ASP A 1 339 ? 30.660 -5.462 -46.620 1.00 97.12 339 ASP A O 1
ATOM 2567 N N . GLU A 1 340 ? 32.670 -4.773 -47.330 1.00 96.25 340 GLU A N 1
ATOM 2568 C CA . GLU A 1 340 ? 33.163 -4.390 -46.004 1.00 96.25 340 GLU A CA 1
ATOM 2569 C C . GLU A 1 340 ? 32.410 -3.178 -45.434 1.00 96.25 340 GLU A C 1
ATOM 2571 O O . GLU A 1 340 ? 31.955 -3.227 -44.288 1.00 96.25 340 GLU A O 1
ATOM 2576 N N . VAL A 1 341 ? 32.202 -2.113 -46.220 1.00 96.38 341 VAL A N 1
ATOM 2577 C CA . VAL A 1 341 ? 31.447 -0.940 -45.746 1.00 96.38 341 VAL A CA 1
ATOM 2578 C C . VAL A 1 341 ? 29.975 -1.283 -45.499 1.00 96.38 341 VAL A C 1
ATOM 2580 O O . VAL A 1 341 ? 29.412 -0.842 -44.497 1.00 96.38 341 VAL A O 1
ATOM 2583 N N . ALA A 1 342 ? 29.364 -2.140 -46.327 1.00 96.06 342 ALA A N 1
ATOM 2584 C CA . ALA A 1 342 ? 27.992 -2.604 -46.131 1.00 96.06 342 ALA A CA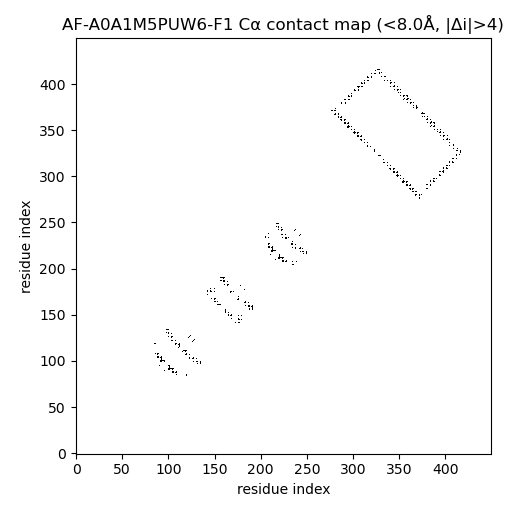 1
ATOM 2585 C C . ALA A 1 342 ? 27.827 -3.380 -44.814 1.00 96.06 342 ALA A C 1
ATOM 2587 O O . ALA A 1 342 ? 26.823 -3.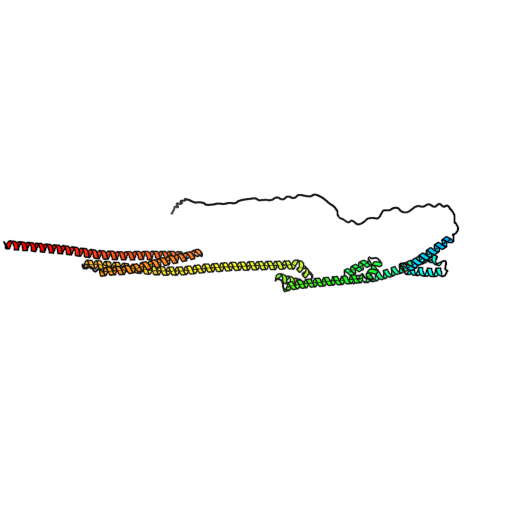211 -44.117 1.00 96.06 342 ALA A O 1
ATOM 2588 N N . ARG A 1 343 ? 28.826 -4.182 -44.422 1.00 97.56 343 ARG A N 1
ATOM 2589 C CA . ARG A 1 343 ? 28.834 -4.854 -43.113 1.00 97.56 343 ARG A CA 1
ATOM 2590 C C . ARG A 1 343 ? 28.852 -3.861 -41.954 1.00 97.56 343 ARG A C 1
ATOM 2592 O O . ARG A 1 343 ? 28.044 -4.007 -41.040 1.00 97.56 343 ARG A O 1
ATOM 2599 N N . PHE A 1 344 ? 29.735 -2.862 -41.992 1.00 96.69 344 PHE A N 1
ATOM 2600 C CA . PHE A 1 344 ? 29.807 -1.848 -40.933 1.00 96.69 344 PHE A CA 1
ATOM 2601 C C . PHE A 1 344 ? 28.541 -0.992 -40.864 1.00 96.69 344 PHE A C 1
ATOM 2603 O O . PHE A 1 344 ? 28.075 -0.694 -39.769 1.00 96.69 344 PHE A O 1
ATOM 2610 N N . VAL A 1 345 ? 27.922 -0.664 -42.003 1.00 96.12 345 VAL A N 1
ATOM 2611 C CA . VAL A 1 345 ? 26.602 -0.015 -42.019 1.00 96.12 345 VAL A CA 1
ATOM 2612 C C . VAL A 1 345 ? 25.546 -0.911 -41.372 1.00 96.12 345 VAL A C 1
ATOM 2614 O O . VAL A 1 345 ? 24.769 -0.433 -40.549 1.00 96.12 345 VAL A O 1
ATOM 2617 N N . GLY A 1 346 ? 25.535 -2.212 -41.676 1.00 96.06 346 GLY A N 1
ATOM 2618 C CA . GLY A 1 346 ? 24.624 -3.167 -41.042 1.00 96.06 346 GLY A CA 1
ATOM 2619 C C . GLY A 1 346 ? 24.766 -3.217 -39.516 1.00 96.06 346 GLY A C 1
ATOM 2620 O O . GLY A 1 346 ? 23.758 -3.251 -38.806 1.00 96.06 346 GLY A O 1
ATOM 2621 N N . TYR A 1 347 ? 25.998 -3.171 -39.002 1.00 97.00 347 TYR A N 1
ATOM 2622 C CA . TYR A 1 347 ? 26.263 -3.104 -37.562 1.00 97.00 347 TYR A CA 1
ATOM 2623 C C . TYR A 1 347 ? 25.849 -1.757 -36.957 1.00 97.00 347 TYR A C 1
ATOM 2625 O O . TYR A 1 347 ? 25.062 -1.746 -36.010 1.00 97.00 347 TYR A O 1
ATOM 2633 N N . ALA A 1 348 ? 26.212 -0.635 -37.586 1.00 95.38 348 ALA A N 1
ATOM 2634 C CA . ALA A 1 348 ? 25.820 0.699 -37.135 1.00 95.38 348 ALA A CA 1
ATOM 2635 C C . ALA A 1 348 ? 24.291 0.887 -37.096 1.00 95.38 348 ALA A C 1
ATOM 2637 O O . ALA A 1 348 ? 23.763 1.518 -36.180 1.00 95.38 348 ALA A O 1
ATOM 2638 N N . VAL A 1 349 ? 23.553 0.313 -38.058 1.00 96.81 349 VAL A N 1
ATOM 2639 C CA . VAL A 1 349 ? 22.079 0.298 -38.059 1.00 96.81 349 VAL A CA 1
ATOM 2640 C C . VAL A 1 349 ? 21.541 -0.444 -36.842 1.00 96.81 349 VAL A C 1
ATOM 2642 O O . VAL A 1 349 ? 20.633 0.056 -36.176 1.00 96.81 349 VAL A O 1
ATOM 2645 N N . LYS A 1 350 ? 22.086 -1.627 -36.549 1.00 97.25 350 LYS A N 1
ATOM 2646 C CA . LYS A 1 350 ? 21.672 -2.428 -35.397 1.00 97.25 350 LYS A CA 1
ATOM 2647 C C . LYS A 1 350 ? 21.978 -1.710 -34.083 1.00 97.25 350 LYS A C 1
ATOM 2649 O O . LYS A 1 350 ? 21.101 -1.607 -33.232 1.00 97.25 350 LYS A O 1
ATOM 2654 N N . ASP A 1 351 ? 23.172 -1.151 -33.934 1.00 96.12 351 ASP A N 1
ATOM 2655 C CA . ASP A 1 351 ? 23.552 -0.447 -32.710 1.00 96.12 351 ASP A CA 1
ATOM 2656 C C . ASP A 1 351 ? 22.749 0.844 -32.497 1.00 96.12 351 ASP A C 1
ATOM 2658 O O . ASP A 1 351 ? 22.373 1.165 -31.368 1.00 96.12 351 ASP A O 1
ATOM 2662 N N . ALA A 1 352 ? 22.383 1.552 -33.569 1.00 96.19 352 ALA A N 1
ATOM 2663 C CA . ALA A 1 352 ? 21.467 2.686 -33.471 1.00 96.19 352 ALA A CA 1
ATOM 2664 C C . ALA A 1 352 ? 20.048 2.259 -33.031 1.00 96.19 352 ALA A C 1
ATOM 2666 O O . ALA A 1 352 ? 19.411 2.950 -32.228 1.00 96.19 352 ALA A O 1
ATOM 2667 N N . GLN A 1 353 ? 19.565 1.092 -33.479 1.00 97.38 353 GLN A N 1
ATOM 2668 C CA . GLN A 1 353 ? 18.304 0.509 -32.999 1.00 97.38 353 GLN A CA 1
ATOM 2669 C C . GLN A 1 353 ? 18.376 0.125 -31.515 1.00 97.38 353 GLN A C 1
ATOM 2671 O O . GLN A 1 353 ? 17.455 0.454 -30.762 1.00 97.38 353 GLN A O 1
ATOM 2676 N N . ASP A 1 354 ? 19.472 -0.495 -31.076 1.00 96.00 354 ASP A N 1
ATOM 2677 C CA . ASP A 1 354 ? 19.694 -0.845 -29.669 1.00 96.00 354 ASP A CA 1
ATOM 2678 C C . ASP A 1 354 ? 19.722 0.416 -28.782 1.00 96.00 354 ASP A C 1
ATOM 2680 O O . ASP A 1 354 ? 19.078 0.460 -27.729 1.00 96.00 354 ASP A O 1
ATOM 2684 N N . ALA A 1 355 ? 20.378 1.492 -29.236 1.00 96.25 355 ALA A N 1
ATOM 2685 C CA . ALA A 1 355 ? 20.389 2.776 -28.533 1.00 96.25 355 ALA A CA 1
ATOM 2686 C C . ALA A 1 355 ? 18.982 3.401 -28.430 1.00 96.25 355 ALA A C 1
ATOM 2688 O O . ALA A 1 355 ? 18.603 3.923 -27.376 1.00 96.25 355 ALA A O 1
ATOM 2689 N N . ARG A 1 356 ? 18.167 3.316 -29.493 1.00 96.50 356 ARG A N 1
ATOM 2690 C CA . ARG A 1 356 ? 16.757 3.753 -29.468 1.00 96.50 356 ARG A CA 1
ATOM 2691 C C . ARG A 1 356 ? 15.917 2.932 -28.491 1.00 96.50 356 ARG A C 1
ATOM 2693 O O . ARG A 1 356 ? 15.114 3.510 -27.756 1.00 96.50 356 ARG A O 1
ATOM 2700 N N . ALA A 1 357 ? 16.104 1.614 -28.455 1.00 96.62 357 ALA A N 1
ATOM 2701 C CA . ALA A 1 357 ? 15.406 0.738 -27.518 1.00 96.62 357 ALA A CA 1
ATOM 2702 C C . ALA A 1 357 ? 15.761 1.083 -26.061 1.00 96.62 357 ALA A C 1
ATOM 2704 O O . ALA A 1 357 ? 14.866 1.216 -25.221 1.00 96.62 357 ALA A O 1
ATOM 2705 N N . ALA A 1 358 ? 17.043 1.336 -25.776 1.00 95.75 358 ALA A N 1
ATOM 2706 C CA . ALA A 1 358 ? 17.498 1.802 -24.469 1.00 95.75 358 ALA A CA 1
ATOM 2707 C C . ALA A 1 358 ? 16.855 3.147 -24.075 1.00 95.75 358 ALA A C 1
ATOM 2709 O O . ALA A 1 358 ? 16.384 3.305 -22.946 1.00 95.75 358 ALA A O 1
ATOM 2710 N N . ALA A 1 359 ? 16.748 4.099 -25.009 1.00 94.94 359 ALA A N 1
ATOM 2711 C CA . ALA A 1 359 ? 16.079 5.380 -24.771 1.00 94.94 359 ALA A CA 1
ATOM 2712 C C . ALA A 1 359 ? 14.572 5.236 -24.487 1.00 94.94 359 ALA A C 1
ATOM 2714 O O . ALA A 1 359 ? 14.048 5.911 -23.595 1.00 94.94 359 ALA A O 1
ATOM 2715 N N . ALA A 1 360 ? 13.873 4.341 -25.190 1.00 94.94 360 ALA A N 1
ATOM 2716 C CA . ALA A 1 360 ? 12.462 4.043 -24.930 1.00 94.94 360 ALA A CA 1
ATOM 2717 C C . ALA A 1 360 ? 12.258 3.370 -23.558 1.00 94.94 360 ALA A C 1
ATOM 2719 O O . ALA A 1 360 ? 11.364 3.750 -22.791 1.00 94.94 360 ALA A O 1
ATOM 2720 N N . GLY A 1 361 ? 13.135 2.423 -23.209 1.00 93.88 361 GLY A N 1
ATOM 2721 C CA . GLY A 1 361 ? 13.164 1.794 -21.889 1.00 93.88 361 GLY A CA 1
ATOM 2722 C C . GLY A 1 361 ? 13.373 2.820 -20.773 1.00 93.88 361 GLY A C 1
ATOM 2723 O O . GLY A 1 361 ? 12.619 2.832 -19.798 1.00 93.88 361 GLY A O 1
ATOM 2724 N N . ALA A 1 362 ? 14.327 3.739 -20.950 1.00 94.69 362 ALA A N 1
ATOM 2725 C CA . ALA A 1 362 ? 14.578 4.843 -20.026 1.00 94.69 362 ALA A CA 1
ATOM 2726 C C . ALA A 1 362 ? 13.355 5.764 -19.855 1.00 94.69 362 ALA A C 1
ATOM 2728 O O . ALA A 1 362 ? 13.027 6.131 -18.726 1.00 94.69 362 ALA A O 1
ATOM 2729 N N . GLY A 1 363 ? 12.647 6.092 -20.944 1.00 93.06 363 GLY A N 1
ATOM 2730 C CA . GLY A 1 363 ? 11.400 6.867 -20.898 1.00 93.06 363 GLY A CA 1
ATOM 2731 C C . GLY A 1 363 ? 10.331 6.205 -20.026 1.00 93.06 363 GLY A C 1
ATOM 2732 O O . GLY A 1 363 ? 9.805 6.830 -19.109 1.00 93.06 363 GLY A O 1
ATOM 2733 N N . THR A 1 364 ? 10.120 4.900 -20.213 1.00 94.94 364 THR A N 1
ATOM 2734 C CA . THR A 1 364 ? 9.160 4.115 -19.417 1.00 94.94 364 THR A CA 1
ATOM 2735 C C . THR A 1 364 ? 9.500 4.134 -17.920 1.00 94.94 364 THR A C 1
ATOM 2737 O O . THR A 1 364 ? 8.617 4.254 -17.072 1.00 94.94 364 THR A O 1
ATOM 2740 N N . GLN A 1 365 ? 10.788 4.044 -17.560 1.00 94.00 365 GLN A N 1
ATOM 2741 C CA . GLN A 1 365 ? 11.193 4.110 -16.149 1.00 94.00 365 GLN A CA 1
ATOM 2742 C C . GLN A 1 365 ? 10.970 5.500 -15.545 1.00 94.00 365 GLN A C 1
ATOM 2744 O O . GLN A 1 365 ? 10.627 5.612 -14.368 1.00 94.00 365 GLN A O 1
ATOM 2749 N N . VAL A 1 366 ? 11.130 6.565 -16.334 1.00 94.12 366 VAL A N 1
ATOM 2750 C CA . VAL A 1 366 ? 10.828 7.929 -15.884 1.00 94.12 366 VAL A CA 1
ATOM 2751 C C . VAL A 1 366 ? 9.341 8.117 -15.625 1.00 94.12 366 VAL A C 1
ATOM 2753 O O . VAL A 1 366 ? 8.994 8.726 -14.613 1.00 94.12 366 VAL A O 1
ATOM 2756 N N . ASP A 1 367 ? 8.467 7.539 -16.444 1.00 93.31 367 ASP A N 1
ATOM 2757 C CA . ASP A 1 367 ? 7.024 7.589 -16.198 1.00 93.31 367 ASP A CA 1
ATOM 2758 C C . ASP A 1 367 ? 6.663 6.936 -14.855 1.00 93.31 367 ASP A C 1
ATOM 2760 O O . ASP A 1 367 ? 5.898 7.504 -14.074 1.00 93.31 367 ASP A O 1
ATOM 2764 N N . ILE A 1 368 ? 7.300 5.808 -14.513 1.00 92.94 368 ILE A N 1
ATOM 2765 C CA . ILE A 1 368 ? 7.144 5.161 -13.198 1.00 92.94 368 ILE A CA 1
ATOM 2766 C C . ILE A 1 368 ? 7.621 6.090 -12.069 1.00 92.94 368 ILE A C 1
ATOM 2768 O O . ILE A 1 368 ? 6.976 6.175 -11.021 1.00 92.94 368 ILE A O 1
ATOM 2772 N N . LEU A 1 369 ? 8.730 6.808 -12.251 1.00 92.88 369 LEU A N 1
ATOM 2773 C CA . LEU A 1 369 ? 9.233 7.760 -11.254 1.00 92.88 369 LEU A CA 1
ATOM 2774 C C . LEU A 1 369 ? 8.283 8.943 -11.041 1.00 92.88 369 LEU A C 1
ATOM 2776 O O . LEU A 1 369 ? 8.045 9.337 -9.897 1.00 92.88 369 LEU A O 1
ATOM 2780 N N . VAL A 1 370 ? 7.716 9.481 -12.122 1.00 92.50 370 VAL A N 1
ATOM 2781 C CA . VAL A 1 370 ? 6.746 10.584 -12.077 1.00 92.50 370 VAL A CA 1
ATOM 2782 C C . VAL A 1 370 ? 5.450 10.137 -11.401 1.00 92.50 370 VAL A C 1
ATOM 2784 O O . VAL A 1 370 ? 4.985 10.815 -10.487 1.00 92.50 370 VAL A O 1
ATOM 2787 N N . GLN A 1 371 ? 4.911 8.971 -11.771 1.00 90.94 371 GLN A N 1
ATOM 2788 C CA . GLN A 1 371 ? 3.696 8.414 -11.163 1.00 90.94 371 GLN A CA 1
ATOM 2789 C C . GLN A 1 371 ? 3.846 8.162 -9.655 1.00 90.94 371 GLN A C 1
ATOM 2791 O O . GLN A 1 371 ? 2.888 8.327 -8.906 1.00 90.94 371 GLN A O 1
ATOM 2796 N N . ASN A 1 372 ? 5.047 7.806 -9.187 1.00 90.19 372 ASN A N 1
ATOM 2797 C CA . ASN A 1 372 ? 5.328 7.602 -7.762 1.00 90.19 372 ASN A CA 1
ATOM 2798 C C . ASN A 1 372 ? 5.748 8.891 -7.018 1.00 90.19 372 ASN A C 1
ATOM 2800 O O . ASN A 1 372 ? 6.173 8.810 -5.865 1.00 90.19 372 ASN A O 1
ATOM 2804 N N . GLY A 1 373 ? 5.657 10.071 -7.648 1.00 86.88 373 GLY A N 1
ATOM 2805 C CA . GLY A 1 373 ? 5.973 11.362 -7.022 1.00 86.88 373 GLY A CA 1
ATOM 2806 C C . GLY A 1 373 ? 7.467 11.604 -6.771 1.00 86.88 373 GLY A C 1
ATOM 2807 O O . GLY A 1 373 ? 7.828 12.475 -5.984 1.00 86.88 373 GLY A O 1
ATOM 2808 N N . MET A 1 374 ? 8.351 10.851 -7.430 1.00 87.50 374 MET A N 1
ATOM 2809 C CA . MET A 1 374 ? 9.807 10.921 -7.256 1.00 87.50 374 MET A CA 1
ATOM 2810 C C . MET A 1 374 ? 10.518 11.230 -8.587 1.00 87.50 374 MET A C 1
ATOM 2812 O O . MET A 1 374 ? 11.348 10.436 -9.032 1.00 87.50 374 MET A O 1
ATOM 2816 N N . PRO A 1 375 ? 10.261 12.394 -9.221 1.00 87.06 375 PRO A N 1
ATOM 2817 C CA . PRO A 1 375 ? 10.723 12.707 -10.581 1.00 87.06 375 PRO A CA 1
ATOM 2818 C C . PRO A 1 375 ? 12.244 12.907 -10.702 1.00 87.06 375 PRO A C 1
ATOM 2820 O O . PRO A 1 375 ? 12.776 13.024 -11.810 1.00 87.06 375 PRO A O 1
ATOM 2823 N N . HIS A 1 376 ? 12.969 12.957 -9.579 1.00 81.88 376 HIS A N 1
ATOM 2824 C CA . HIS A 1 376 ? 14.429 12.980 -9.571 1.00 81.88 376 HIS A CA 1
ATOM 2825 C C . HIS A 1 376 ? 14.975 11.744 -10.300 1.00 81.88 376 HIS A C 1
ATOM 2827 O O . HIS A 1 376 ? 14.807 10.612 -9.840 1.00 81.88 376 HIS A O 1
ATOM 2833 N N . GLY A 1 377 ? 15.616 11.984 -11.446 1.00 76.81 377 GLY A N 1
ATOM 2834 C CA . GLY A 1 377 ? 16.051 10.945 -12.382 1.00 76.81 377 GLY A CA 1
ATOM 2835 C C . GLY A 1 377 ? 15.585 11.192 -13.819 1.00 76.81 377 GLY A C 1
ATOM 2836 O O . GLY A 1 377 ? 16.260 10.760 -14.742 1.00 76.81 377 GLY A O 1
ATOM 2837 N N . ALA A 1 378 ? 14.524 11.979 -14.041 1.00 83.62 378 ALA A N 1
ATOM 2838 C CA . ALA A 1 378 ? 13.982 12.240 -15.383 1.00 83.62 378 ALA A CA 1
ATOM 2839 C C . ALA A 1 378 ? 14.996 12.841 -16.378 1.00 83.62 378 ALA A C 1
ATOM 2841 O O . ALA A 1 378 ? 14.911 12.630 -17.585 1.00 83.62 378 ALA A O 1
ATOM 2842 N N . GLN A 1 379 ? 15.990 13.572 -15.870 1.00 87.44 379 GLN A N 1
ATOM 2843 C CA . GLN A 1 379 ? 17.075 14.132 -16.678 1.00 87.44 379 GLN A CA 1
ATOM 2844 C C . GLN A 1 379 ? 17.962 13.047 -17.308 1.00 87.44 379 GLN A C 1
ATOM 2846 O O . GLN A 1 379 ? 18.455 13.247 -18.412 1.00 87.44 379 GLN A O 1
ATOM 2851 N N . TRP A 1 380 ? 18.111 11.885 -16.666 1.00 87.12 380 TRP A N 1
ATOM 2852 C CA . TRP A 1 380 ? 18.911 10.779 -17.197 1.00 87.12 380 TRP A CA 1
ATOM 2853 C C . TRP A 1 380 ? 18.294 10.195 -18.463 1.00 87.12 380 TRP A C 1
ATOM 2855 O O . TRP A 1 380 ? 19.018 9.922 -19.412 1.00 87.12 380 TRP A O 1
ATOM 2865 N N . ALA A 1 381 ? 16.964 10.095 -18.547 1.00 91.12 381 ALA A N 1
ATOM 2866 C CA . ALA A 1 381 ? 16.324 9.658 -19.787 1.00 91.12 381 ALA A CA 1
ATOM 2867 C C . ALA A 1 381 ? 16.594 10.620 -20.951 1.00 91.12 381 ALA A C 1
ATOM 2869 O O . ALA A 1 381 ? 16.786 10.162 -22.071 1.00 91.12 381 ALA A O 1
ATOM 2870 N N . LYS A 1 382 ? 16.694 11.935 -20.699 1.00 92.25 382 LYS A N 1
ATOM 2871 C CA . LYS A 1 382 ? 17.092 12.899 -21.741 1.00 92.25 382 LYS A CA 1
ATOM 2872 C C . LYS A 1 382 ? 18.517 12.657 -22.231 1.00 92.25 382 LYS A C 1
ATOM 2874 O O . LYS A 1 382 ? 18.779 12.803 -23.419 1.00 92.25 382 LYS A O 1
ATOM 2879 N N . VAL A 1 383 ? 19.427 12.269 -21.337 1.00 94.69 383 VAL A N 1
ATOM 2880 C CA . VAL A 1 383 ? 20.798 11.894 -21.711 1.00 94.69 383 VAL A CA 1
ATOM 2881 C C . VAL A 1 383 ? 20.787 10.647 -22.598 1.00 94.69 383 VAL A C 1
ATOM 2883 O O . VAL A 1 383 ? 21.394 10.671 -23.663 1.00 94.69 383 VAL A O 1
ATOM 2886 N N . VAL A 1 384 ? 20.030 9.605 -22.233 1.00 94.06 384 VAL A N 1
ATOM 2887 C CA . VAL A 1 384 ? 19.908 8.383 -23.055 1.00 94.06 384 VAL A CA 1
ATOM 2888 C C . VAL A 1 384 ? 19.243 8.672 -24.409 1.00 94.06 384 VAL A C 1
ATOM 2890 O O . VAL A 1 384 ? 19.677 8.158 -25.435 1.00 94.06 384 VAL A O 1
ATOM 2893 N N . GLN A 1 385 ? 18.243 9.557 -24.454 1.00 94.12 385 GLN A N 1
ATOM 2894 C CA . GLN A 1 385 ? 17.665 10.041 -25.715 1.00 94.12 385 GLN A CA 1
ATOM 2895 C C . GLN A 1 385 ? 18.701 10.778 -26.576 1.00 94.12 385 GLN A C 1
ATOM 2897 O O . GLN A 1 385 ? 18.752 10.567 -27.786 1.00 94.12 385 GLN A O 1
ATOM 2902 N N . GLY A 1 386 ? 19.554 11.600 -25.958 1.00 95.50 386 GLY A N 1
ATOM 2903 C CA . GLY A 1 386 ? 20.685 12.235 -26.633 1.00 95.50 386 GLY A CA 1
ATOM 2904 C C . GLY A 1 386 ? 21.670 11.212 -27.204 1.00 95.50 386 GLY A C 1
ATOM 2905 O O . GLY A 1 386 ? 22.086 11.349 -28.349 1.00 95.50 386 GLY A O 1
ATOM 2906 N N . MET A 1 387 ? 21.980 10.147 -26.455 1.00 95.62 387 MET A N 1
ATOM 2907 C CA . MET A 1 387 ? 22.833 9.046 -26.926 1.00 95.62 387 MET A CA 1
ATOM 2908 C C . MET A 1 387 ? 22.229 8.329 -28.135 1.00 95.62 387 MET A C 1
ATOM 2910 O O . MET A 1 387 ? 22.941 8.083 -29.104 1.00 95.62 387 MET A O 1
ATOM 2914 N N . ALA A 1 388 ? 20.922 8.058 -28.121 1.00 96.44 388 ALA A N 1
ATOM 2915 C CA . ALA A 1 388 ? 20.226 7.483 -29.271 1.00 96.44 388 ALA A CA 1
ATOM 2916 C C . ALA A 1 388 ? 20.274 8.409 -30.499 1.00 96.44 388 ALA A C 1
ATOM 2918 O O . ALA A 1 388 ? 20.501 7.941 -31.612 1.00 96.44 388 ALA A O 1
ATOM 2919 N N . GLY A 1 389 ? 20.119 9.723 -30.303 1.00 95.88 389 GLY A N 1
ATOM 2920 C CA . GLY A 1 389 ? 20.298 10.712 -31.369 1.00 95.88 389 GLY A CA 1
ATOM 2921 C C . GLY A 1 389 ? 21.715 10.704 -31.954 1.00 95.88 389 GLY A C 1
ATOM 2922 O O . GLY A 1 389 ? 21.877 10.722 -33.172 1.00 95.88 389 GLY A O 1
ATOM 2923 N N . SER A 1 390 ? 22.738 10.611 -31.102 1.00 96.69 390 SER A N 1
ATOM 2924 C CA . SER A 1 390 ? 24.137 10.508 -31.533 1.00 96.69 390 SER A CA 1
ATOM 2925 C C . SER A 1 390 ? 24.439 9.197 -32.265 1.00 96.69 390 SER A C 1
ATOM 2927 O O . SER A 1 390 ? 25.159 9.215 -33.260 1.00 96.69 390 SER A O 1
ATOM 2929 N N . ALA A 1 391 ? 23.873 8.070 -31.822 1.00 97.06 391 ALA A N 1
ATOM 2930 C CA . ALA A 1 391 ? 24.033 6.781 -32.495 1.00 97.06 391 ALA A CA 1
ATOM 2931 C C . ALA A 1 391 ? 23.384 6.789 -33.891 1.00 97.06 391 ALA A C 1
ATOM 2933 O O . ALA A 1 391 ? 23.963 6.288 -34.851 1.00 97.06 391 ALA A O 1
ATOM 2934 N N . GLU A 1 392 ? 22.224 7.435 -34.042 1.00 96.62 392 GLU A N 1
ATOM 2935 C CA . GLU A 1 392 ? 21.594 7.638 -35.353 1.00 96.62 392 GLU A CA 1
ATOM 2936 C C . GLU A 1 392 ? 22.403 8.556 -36.272 1.00 96.62 392 GLU A C 1
ATOM 2938 O O . GLU A 1 392 ? 22.487 8.304 -37.473 1.00 96.62 392 GLU A O 1
ATOM 2943 N N . ALA A 1 393 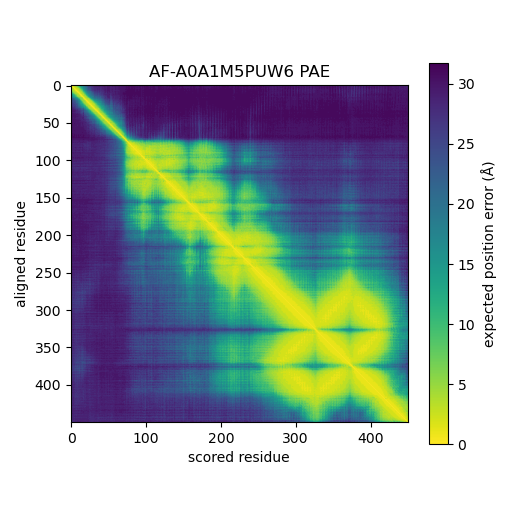? 23.047 9.588 -35.725 1.00 96.62 393 ALA A N 1
ATOM 2944 C CA . ALA A 1 393 ? 23.973 10.409 -36.499 1.00 96.62 393 ALA A CA 1
ATOM 2945 C C . ALA A 1 393 ? 25.197 9.597 -36.964 1.00 96.62 393 ALA A C 1
ATOM 2947 O O . ALA A 1 393 ? 25.604 9.716 -38.119 1.00 96.62 393 ALA A O 1
ATOM 2948 N N . ALA A 1 394 ? 25.749 8.735 -36.100 1.00 95.19 394 ALA A N 1
ATOM 2949 C CA . ALA A 1 394 ? 26.858 7.844 -36.447 1.00 95.19 394 ALA A CA 1
ATOM 2950 C C . ALA A 1 394 ? 26.469 6.844 -37.548 1.00 95.19 394 ALA A C 1
ATOM 2952 O O . ALA A 1 394 ? 27.215 6.659 -38.510 1.00 95.19 394 ALA A O 1
ATOM 2953 N N . LYS A 1 395 ? 25.261 6.276 -37.468 1.00 97.06 395 LYS A N 1
ATOM 2954 C CA . LYS A 1 395 ? 24.674 5.459 -38.535 1.00 97.06 395 LYS A CA 1
ATOM 2955 C C . LYS A 1 395 ? 24.588 6.235 -39.857 1.00 97.06 395 LYS A C 1
ATOM 2957 O O . LYS A 1 395 ? 25.081 5.746 -40.868 1.00 97.06 395 LYS A O 1
ATOM 2962 N N . GLY A 1 396 ? 24.017 7.442 -39.860 1.00 93.12 396 GLY A N 1
ATOM 2963 C CA . GLY A 1 396 ? 23.915 8.258 -41.079 1.00 93.12 396 GLY A CA 1
ATOM 2964 C C . GLY A 1 396 ? 25.283 8.607 -41.685 1.00 93.12 396 GLY A C 1
ATOM 2965 O O . GLY A 1 396 ? 25.450 8.639 -42.906 1.00 93.12 396 GLY A O 1
ATOM 2966 N N . ALA A 1 397 ? 26.298 8.809 -40.843 1.00 93.69 397 ALA A N 1
ATOM 2967 C CA . ALA A 1 397 ? 27.674 8.998 -41.291 1.00 93.69 397 ALA A CA 1
ATOM 2968 C C . ALA A 1 397 ? 28.278 7.716 -41.899 1.00 93.69 397 ALA A C 1
ATOM 2970 O O . ALA A 1 397 ? 28.962 7.798 -42.920 1.00 93.69 397 ALA A O 1
ATOM 2971 N N . ALA A 1 398 ? 27.993 6.536 -41.337 1.00 95.25 398 ALA A N 1
ATOM 2972 C CA . ALA A 1 398 ? 28.397 5.254 -41.920 1.00 95.25 398 ALA A CA 1
ATOM 2973 C C . ALA A 1 398 ? 27.729 5.011 -43.289 1.00 95.25 398 ALA A C 1
ATOM 2975 O O . ALA A 1 398 ? 28.404 4.626 -44.242 1.00 95.25 398 ALA A O 1
ATOM 2976 N N . GLU A 1 399 ? 26.429 5.302 -43.417 1.00 94.75 399 GLU A N 1
ATOM 2977 C CA . GLU A 1 399 ? 25.695 5.240 -44.694 1.00 94.75 399 GLU A CA 1
ATOM 2978 C C . GLU A 1 399 ? 26.305 6.195 -45.733 1.00 94.75 399 GLU A C 1
ATOM 2980 O O . GLU A 1 399 ? 26.518 5.823 -46.886 1.00 94.75 399 GLU A O 1
ATOM 2985 N N . THR A 1 400 ? 26.687 7.404 -45.312 1.00 95.62 400 THR A N 1
ATOM 2986 C CA . THR A 1 400 ? 27.385 8.368 -46.178 1.00 95.62 400 THR A CA 1
ATOM 2987 C C . THR A 1 400 ? 28.735 7.825 -46.657 1.00 95.62 400 THR A C 1
ATOM 2989 O O . THR A 1 400 ? 29.082 7.986 -47.827 1.00 95.62 400 THR A O 1
ATOM 2992 N N . ALA A 1 401 ? 29.492 7.150 -45.786 1.00 92.75 401 ALA A N 1
ATOM 2993 C CA . ALA A 1 401 ? 30.747 6.506 -46.167 1.00 92.75 401 ALA A CA 1
ATOM 2994 C C . ALA A 1 401 ? 30.529 5.368 -47.181 1.00 92.75 401 ALA A C 1
ATOM 2996 O O . ALA A 1 401 ? 31.312 5.243 -48.123 1.00 92.75 401 ALA A O 1
ATOM 2997 N N . ALA A 1 402 ? 29.450 4.590 -47.047 1.00 94.25 402 A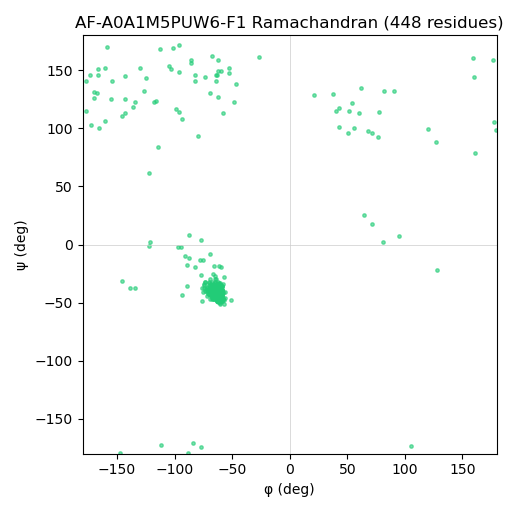LA A N 1
ATOM 2998 C CA . ALA A 1 402 ? 29.082 3.572 -48.031 1.00 94.25 402 ALA A CA 1
ATOM 2999 C C . ALA A 1 402 ? 28.747 4.184 -49.398 1.00 94.25 402 ALA A C 1
ATOM 3001 O O . ALA A 1 402 ? 29.297 3.758 -50.412 1.00 94.25 402 ALA A O 1
ATOM 3002 N N . HIS A 1 403 ? 27.944 5.251 -49.428 1.00 94.88 403 HIS A N 1
ATOM 3003 C CA . HIS A 1 403 ? 27.664 5.980 -50.668 1.00 94.88 403 HIS A CA 1
ATOM 3004 C C . HIS A 1 403 ? 28.926 6.574 -51.304 1.00 94.88 403 HIS A C 1
ATOM 3006 O O . HIS A 1 403 ? 29.052 6.590 -52.528 1.00 94.88 403 HIS A O 1
ATOM 3012 N N . ALA A 1 404 ? 29.886 7.024 -50.492 1.00 95.56 404 ALA A N 1
ATOM 3013 C CA . ALA A 1 404 ? 31.175 7.478 -50.995 1.00 95.56 404 ALA A CA 1
ATOM 3014 C C . ALA A 1 404 ? 31.972 6.332 -51.643 1.00 95.56 404 ALA A C 1
ATOM 3016 O O . ALA A 1 404 ? 32.534 6.533 -52.716 1.00 95.56 404 ALA A O 1
ATOM 3017 N N . VAL A 1 405 ? 31.992 5.130 -51.051 1.00 95.88 405 VAL A N 1
ATOM 3018 C CA . VAL A 1 405 ? 32.621 3.943 -51.667 1.00 95.88 405 VAL A CA 1
ATOM 3019 C C . VAL A 1 405 ? 31.956 3.596 -53.000 1.00 95.88 405 VAL A C 1
ATOM 3021 O O . VAL A 1 405 ? 32.656 3.338 -53.979 1.00 95.88 405 VAL A O 1
ATOM 3024 N N . ASP A 1 406 ? 30.624 3.632 -53.075 1.00 94.19 406 ASP A N 1
ATOM 3025 C CA . ASP A 1 406 ? 29.897 3.396 -54.325 1.00 94.19 406 ASP A CA 1
ATOM 3026 C C . ASP A 1 406 ? 30.254 4.415 -55.411 1.00 94.19 406 ASP A C 1
ATOM 3028 O O . ASP A 1 406 ? 30.506 4.026 -56.554 1.00 94.19 406 ASP A O 1
ATOM 3032 N N . ALA A 1 407 ? 30.322 5.699 -55.051 1.00 95.12 407 ALA A N 1
ATOM 3033 C CA . ALA A 1 407 ? 30.717 6.767 -55.963 1.00 95.12 407 ALA A CA 1
ATOM 3034 C C . ALA A 1 407 ? 32.170 6.608 -56.439 1.00 95.12 407 ALA A C 1
ATOM 3036 O O . ALA A 1 407 ? 32.437 6.725 -57.631 1.00 95.12 407 ALA A O 1
ATOM 3037 N N . ILE A 1 408 ? 33.096 6.274 -55.533 1.00 94.69 408 ILE A N 1
ATOM 3038 C CA . ILE A 1 408 ? 34.507 6.009 -55.857 1.00 94.69 408 ILE A CA 1
ATOM 3039 C C . ILE A 1 408 ? 34.630 4.823 -56.821 1.00 94.69 408 ILE A C 1
ATOM 3041 O O . ILE A 1 408 ? 35.363 4.897 -57.805 1.00 94.69 408 ILE A O 1
ATOM 3045 N N . ALA A 1 409 ? 33.896 3.737 -56.573 1.00 93.50 409 ALA A N 1
ATOM 3046 C CA . ALA A 1 409 ? 33.904 2.563 -57.440 1.00 93.50 409 ALA A CA 1
ATOM 3047 C C . ALA A 1 409 ? 33.335 2.865 -58.838 1.00 93.50 409 ALA A C 1
ATOM 3049 O O . ALA A 1 409 ? 33.857 2.375 -59.840 1.00 93.50 409 ALA A O 1
ATOM 3050 N N . ALA A 1 410 ? 32.274 3.677 -58.912 1.00 92.69 410 ALA A N 1
ATOM 3051 C CA . ALA A 1 410 ? 31.701 4.123 -60.179 1.00 92.69 410 ALA A CA 1
ATOM 3052 C C . ALA A 1 410 ? 32.674 5.026 -60.956 1.00 92.69 410 ALA A C 1
ATOM 3054 O O . ALA A 1 410 ? 32.840 4.845 -62.162 1.00 92.69 410 ALA A O 1
ATOM 3055 N N . GLU A 1 411 ? 33.362 5.940 -60.267 1.00 93.12 411 GLU A N 1
ATOM 3056 C CA . GLU A 1 411 ? 34.390 6.809 -60.852 1.00 93.12 411 GLU A CA 1
ATOM 3057 C C . GLU A 1 411 ? 35.573 6.000 -61.407 1.00 93.12 411 GLU A C 1
ATOM 3059 O O . GLU A 1 411 ? 36.041 6.255 -62.520 1.00 93.12 411 GLU A O 1
ATOM 3064 N N . ALA A 1 412 ? 36.021 4.975 -60.673 1.00 91.81 412 ALA A N 1
ATOM 3065 C CA . ALA A 1 412 ? 37.068 4.061 -61.128 1.00 91.81 412 ALA A CA 1
ATOM 3066 C C . ALA A 1 412 ? 36.669 3.359 -62.439 1.00 91.81 412 ALA A C 1
ATOM 3068 O O . ALA A 1 412 ? 37.427 3.367 -63.411 1.00 91.81 412 ALA A O 1
ATOM 3069 N N . ALA A 1 413 ? 35.450 2.809 -62.493 1.00 91.19 413 ALA A N 1
ATOM 3070 C CA . ALA A 1 413 ? 34.930 2.135 -63.682 1.00 91.19 413 ALA A CA 1
ATOM 3071 C C . ALA A 1 413 ? 34.752 3.093 -64.876 1.00 91.19 413 ALA A C 1
ATOM 3073 O O . ALA A 1 413 ? 35.056 2.732 -66.015 1.00 91.19 413 ALA A O 1
ATOM 3074 N N . ALA A 1 414 ? 34.294 4.325 -64.632 1.00 90.00 414 ALA A N 1
ATOM 3075 C CA . ALA A 1 414 ? 34.152 5.348 -65.667 1.00 90.00 414 ALA A CA 1
ATOM 3076 C C . ALA A 1 414 ? 35.512 5.781 -66.239 1.00 90.00 414 ALA A C 1
ATOM 3078 O O . ALA A 1 414 ? 35.655 5.923 -67.457 1.00 90.00 414 ALA A O 1
ATOM 3079 N N . THR A 1 415 ? 36.522 5.937 -65.377 1.00 88.19 415 THR A N 1
ATOM 3080 C CA . THR A 1 415 ? 37.892 6.285 -65.783 1.00 88.19 415 THR A CA 1
ATOM 3081 C C . THR A 1 415 ? 38.496 5.203 -66.685 1.00 88.19 415 THR A C 1
ATOM 3083 O O . THR A 1 415 ? 39.046 5.520 -67.742 1.00 88.19 415 THR A O 1
ATOM 3086 N N . ASP A 1 416 ? 38.338 3.926 -66.322 1.00 89.00 416 ASP A N 1
ATOM 3087 C CA . ASP A 1 416 ? 38.779 2.786 -67.140 1.00 89.00 416 ASP A CA 1
ATOM 3088 C C . ASP A 1 416 ? 38.060 2.732 -68.498 1.00 89.00 416 ASP A C 1
ATOM 3090 O O . ASP A 1 416 ? 38.703 2.620 -69.547 1.00 89.00 416 ASP A O 1
ATOM 3094 N N . ALA A 1 417 ? 36.732 2.890 -68.509 1.00 87.88 417 ALA A N 1
ATOM 3095 C CA . ALA A 1 417 ? 35.945 2.902 -69.741 1.00 87.88 417 ALA A CA 1
ATOM 3096 C C . ALA A 1 417 ? 36.373 4.036 -70.692 1.00 87.88 417 ALA A C 1
ATOM 3098 O O . ALA A 1 417 ? 36.522 3.812 -71.897 1.00 87.88 417 ALA A O 1
ATOM 3099 N N . ALA A 1 418 ? 36.635 5.236 -70.162 1.00 87.50 418 ALA A N 1
ATOM 3100 C CA . ALA A 1 418 ? 37.148 6.361 -70.940 1.00 87.50 418 ALA A CA 1
ATOM 3101 C C . ALA A 1 418 ? 38.560 6.091 -71.493 1.00 87.50 418 ALA A C 1
ATOM 3103 O O . ALA A 1 418 ? 38.845 6.425 -72.648 1.00 87.50 418 ALA A O 1
ATOM 3104 N N . GLY A 1 419 ? 39.433 5.457 -70.703 1.00 86.00 419 GLY A N 1
ATOM 3105 C CA . GLY A 1 419 ? 40.759 5.017 -71.145 1.00 86.00 419 GLY A CA 1
ATOM 3106 C C . GLY A 1 419 ? 40.686 4.019 -72.305 1.00 86.00 419 GLY A C 1
ATOM 3107 O O . GLY A 1 419 ? 41.319 4.223 -73.345 1.00 86.00 419 GLY A O 1
ATOM 3108 N N . LYS A 1 420 ? 39.843 2.986 -72.182 1.00 86.56 420 LYS A N 1
ATOM 3109 C CA . LYS A 1 420 ? 39.611 1.985 -73.238 1.00 86.56 420 LYS A CA 1
ATOM 3110 C C . LYS A 1 420 ? 39.023 2.603 -74.504 1.00 86.56 420 LYS A C 1
ATOM 3112 O O . LYS A 1 420 ? 39.471 2.277 -75.601 1.00 86.56 420 LYS A O 1
ATOM 3117 N N . ALA A 1 421 ? 38.070 3.527 -74.376 1.00 86.56 421 ALA A N 1
ATOM 3118 C CA . ALA A 1 421 ? 37.489 4.230 -75.519 1.00 86.56 421 ALA A CA 1
ATOM 3119 C C . ALA A 1 421 ? 38.552 5.004 -76.321 1.00 86.56 421 ALA A C 1
ATOM 3121 O O . ALA A 1 421 ? 38.609 4.870 -77.545 1.00 86.56 421 ALA A O 1
ATOM 3122 N N . LYS A 1 422 ? 39.447 5.736 -75.640 1.00 88.19 422 LYS A N 1
ATOM 3123 C CA . LYS A 1 422 ? 40.579 6.423 -76.287 1.00 88.19 422 LYS A CA 1
ATOM 3124 C C . LYS A 1 422 ? 41.521 5.440 -76.986 1.00 88.19 422 LYS A C 1
ATOM 3126 O O . LYS A 1 422 ? 41.894 5.667 -78.135 1.00 88.19 422 LYS A O 1
ATOM 3131 N N . ALA A 1 423 ? 41.848 4.317 -76.345 1.00 85.94 423 ALA A N 1
ATOM 3132 C CA . ALA A 1 423 ? 42.686 3.283 -76.953 1.00 85.94 423 ALA A CA 1
ATOM 3133 C C . ALA A 1 423 ? 42.041 2.667 -78.214 1.00 85.94 423 ALA A C 1
ATOM 3135 O O . ALA A 1 423 ? 42.721 2.432 -79.215 1.00 85.94 423 ALA A O 1
ATOM 3136 N N . HIS A 1 424 ? 40.723 2.438 -78.211 1.00 83.69 424 HIS A N 1
ATOM 3137 C CA . HIS A 1 424 ? 39.993 1.978 -79.396 1.00 83.69 424 HIS A CA 1
ATOM 3138 C C . HIS A 1 424 ? 39.994 3.014 -80.523 1.00 83.69 424 HIS A C 1
ATOM 3140 O O . HIS A 1 424 ? 40.169 2.635 -81.681 1.00 83.69 424 HIS A O 1
ATOM 3146 N N . GLU A 1 425 ? 39.849 4.302 -80.205 1.00 89.69 425 GLU A N 1
ATOM 3147 C CA . GLU A 1 425 ? 39.936 5.384 -81.189 1.00 89.69 425 GLU A CA 1
ATOM 3148 C C . GLU A 1 425 ? 41.322 5.435 -81.853 1.00 89.69 425 GLU A C 1
ATOM 3150 O O . GLU A 1 425 ? 41.425 5.506 -83.080 1.00 89.69 425 GLU A O 1
ATOM 3155 N N . GLU A 1 426 ? 42.400 5.347 -81.070 1.00 89.81 426 GLU A N 1
ATOM 3156 C CA . GLU A 1 426 ? 43.771 5.309 -81.593 1.00 89.81 426 GLU A CA 1
ATOM 3157 C C . GLU A 1 426 ? 44.027 4.077 -82.459 1.00 89.81 426 GLU A C 1
ATOM 3159 O O . GLU A 1 426 ? 44.593 4.187 -83.550 1.00 89.81 426 GLU A O 1
ATOM 3164 N N . ASN A 1 427 ? 43.565 2.906 -82.018 1.00 84.81 427 ASN A N 1
ATOM 3165 C CA . ASN A 1 427 ? 43.640 1.694 -82.819 1.00 84.81 427 ASN A CA 1
ATOM 3166 C C . ASN A 1 427 ? 42.866 1.867 -84.127 1.00 84.81 427 ASN A C 1
ATOM 3168 O O . ASN A 1 427 ? 43.414 1.581 -85.187 1.00 84.81 427 ASN A O 1
ATOM 3172 N N . ALA A 1 428 ? 41.639 2.394 -84.096 1.00 86.25 428 ALA A N 1
ATOM 3173 C CA . ALA A 1 428 ? 40.845 2.649 -85.297 1.00 86.25 428 ALA A CA 1
ATOM 3174 C C . ALA A 1 428 ? 41.551 3.608 -86.273 1.00 86.25 428 ALA A C 1
ATOM 3176 O O . ALA A 1 428 ? 41.533 3.369 -87.481 1.00 86.25 428 ALA A O 1
ATOM 3177 N N . LYS A 1 429 ? 42.234 4.649 -85.769 1.00 90.88 429 LYS A N 1
ATOM 3178 C CA . LYS A 1 429 ? 43.086 5.533 -86.588 1.00 90.88 429 LYS A CA 1
ATOM 3179 C C . LYS A 1 429 ? 44.230 4.759 -87.248 1.00 90.88 429 LYS A C 1
ATOM 3181 O O . LYS A 1 429 ? 44.445 4.918 -88.447 1.00 90.88 429 LYS A O 1
ATOM 3186 N N . ARG A 1 430 ? 44.920 3.883 -86.506 1.00 88.00 430 ARG A N 1
ATOM 3187 C CA . ARG A 1 430 ? 45.990 3.021 -87.048 1.00 88.00 430 ARG A CA 1
ATOM 3188 C C . ARG A 1 430 ? 45.464 2.042 -88.100 1.00 88.00 430 ARG A C 1
ATOM 3190 O O . ARG A 1 430 ? 46.068 1.911 -89.158 1.00 88.00 430 ARG A O 1
ATOM 3197 N N . TRP A 1 431 ? 44.322 1.400 -87.850 1.00 86.19 431 TRP A N 1
ATOM 3198 C CA . TRP A 1 431 ? 43.673 0.502 -88.811 1.00 86.19 431 TRP A CA 1
ATOM 3199 C C . TRP A 1 431 ? 43.287 1.230 -90.097 1.00 86.19 431 TRP A C 1
ATOM 3201 O O . TRP A 1 431 ? 43.554 0.716 -91.180 1.00 86.19 431 TRP A O 1
ATOM 3211 N N . ARG A 1 432 ? 42.718 2.439 -89.993 1.00 89.50 432 ARG A N 1
ATOM 3212 C CA . ARG A 1 432 ? 42.398 3.271 -91.160 1.00 89.50 432 ARG A CA 1
ATOM 3213 C C . ARG A 1 432 ? 43.657 3.631 -91.953 1.00 89.50 432 ARG A C 1
ATOM 3215 O O . ARG A 1 432 ? 43.670 3.414 -93.157 1.00 89.50 432 ARG A O 1
ATOM 3222 N N . ALA A 1 433 ? 44.718 4.091 -91.290 1.00 92.62 433 ALA A N 1
ATOM 3223 C CA . ALA A 1 433 ? 45.983 4.417 -91.955 1.00 92.62 433 ALA A CA 1
ATOM 3224 C C . ALA A 1 433 ? 46.604 3.197 -92.664 1.00 92.62 433 ALA A C 1
ATOM 3226 O O . ALA A 1 433 ? 47.072 3.300 -93.798 1.00 92.62 433 ALA A O 1
ATOM 3227 N N . ASN A 1 434 ? 46.558 2.018 -92.035 1.00 89.31 434 ASN A N 1
ATOM 3228 C CA . ASN A 1 434 ? 47.010 0.774 -92.660 1.00 89.31 434 ASN A CA 1
ATOM 3229 C C . ASN A 1 434 ? 46.143 0.404 -93.872 1.00 89.31 434 ASN A C 1
ATOM 3231 O O . ASN A 1 434 ? 46.680 0.040 -94.915 1.00 89.31 434 ASN A O 1
ATOM 3235 N N . ALA A 1 435 ? 44.817 0.527 -93.766 1.00 86.06 435 ALA A N 1
ATOM 3236 C CA . ALA A 1 435 ? 43.899 0.266 -94.872 1.00 86.06 435 ALA A CA 1
ATOM 3237 C C . ALA A 1 435 ? 44.137 1.218 -96.057 1.00 86.06 435 ALA A C 1
ATOM 3239 O O . ALA A 1 435 ? 44.182 0.765 -97.198 1.00 86.06 435 ALA A O 1
ATOM 3240 N N . GLU A 1 436 ? 44.358 2.509 -95.798 1.00 92.31 436 GLU A N 1
ATOM 3241 C CA . GLU A 1 436 ? 44.729 3.504 -96.815 1.00 92.31 436 GLU A CA 1
ATOM 3242 C C . GLU A 1 436 ? 46.071 3.164 -97.478 1.00 92.31 436 GLU A C 1
ATOM 3244 O O . GLU A 1 436 ? 46.188 3.215 -98.703 1.00 92.31 436 GLU A O 1
ATOM 3249 N N . SER A 1 437 ? 47.067 2.739 -96.695 1.00 87.06 437 SER A N 1
ATOM 3250 C CA . SER A 1 437 ? 48.360 2.276 -97.214 1.00 87.06 437 SER A CA 1
ATOM 3251 C C . SER A 1 437 ? 48.212 1.044 -98.115 1.00 87.06 437 SER A C 1
ATOM 3253 O O . SER A 1 437 ? 48.752 1.013 -99.223 1.00 87.06 437 SER A O 1
ATOM 3255 N N . HIS A 1 438 ? 47.423 0.049 -97.698 1.00 85.31 438 HIS A N 1
ATOM 3256 C CA . HIS A 1 438 ? 47.132 -1.132 -98.513 1.00 85.31 438 HIS A CA 1
ATOM 3257 C C . HIS A 1 438 ? 46.356 -0.783 -99.786 1.00 85.31 438 HIS A C 1
ATOM 3259 O O . HIS A 1 438 ? 46.676 -1.316 -100.847 1.00 85.31 438 HIS A O 1
ATOM 3265 N N . ALA A 1 439 ? 45.391 0.137 -99.714 1.00 84.19 439 ALA A N 1
ATOM 3266 C CA . ALA A 1 439 ? 44.665 0.623 -100.884 1.00 84.19 439 ALA A CA 1
ATOM 3267 C C . ALA A 1 439 ? 45.601 1.336 -101.874 1.00 84.19 439 ALA A C 1
ATOM 3269 O O . ALA A 1 439 ? 45.549 1.066 -103.073 1.00 84.19 439 ALA A O 1
ATOM 3270 N N . ALA A 1 440 ? 46.510 2.187 -101.387 1.00 87.00 440 ALA A N 1
ATOM 3271 C CA . ALA A 1 440 ? 47.514 2.848 -102.219 1.00 87.00 440 ALA A CA 1
ATOM 3272 C C . ALA A 1 440 ? 48.501 1.849 -102.848 1.00 87.00 440 ALA A C 1
ATOM 3274 O O . ALA A 1 440 ? 48.846 1.974 -104.024 1.00 87.00 440 ALA A O 1
ATOM 3275 N N . ALA A 1 441 ? 48.938 0.834 -102.096 1.00 82.19 441 ALA A N 1
ATOM 3276 C CA . ALA A 1 441 ? 49.786 -0.236 -102.615 1.00 82.19 441 ALA A CA 1
ATOM 3277 C C . ALA A 1 441 ? 49.066 -1.067 -103.691 1.00 82.19 441 ALA A C 1
ATOM 3279 O O . ALA A 1 441 ? 49.642 -1.331 -104.745 1.00 82.19 441 ALA A O 1
ATOM 3280 N N . ALA A 1 442 ? 47.796 -1.418 -103.470 1.00 77.06 442 ALA A N 1
ATOM 3281 C CA . ALA A 1 442 ? 46.973 -2.121 -104.450 1.00 77.06 442 ALA A CA 1
ATOM 3282 C C . ALA A 1 442 ? 46.759 -1.286 -105.723 1.00 77.06 442 ALA A C 1
ATOM 3284 O O . ALA A 1 442 ? 46.886 -1.816 -106.823 1.00 77.06 442 ALA A O 1
ATOM 3285 N N . ALA A 1 443 ? 46.514 0.022 -105.592 1.00 80.50 443 ALA A N 1
ATOM 3286 C CA . ALA A 1 443 ? 46.403 0.929 -106.734 1.00 80.50 443 ALA A CA 1
ATOM 3287 C C . ALA A 1 443 ? 47.705 0.993 -107.552 1.00 80.50 443 ALA A C 1
ATOM 3289 O O . ALA A 1 443 ? 47.656 0.946 -108.779 1.00 80.50 443 ALA A O 1
ATOM 3290 N N . ARG A 1 444 ? 48.873 1.031 -106.893 1.00 80.00 444 ARG A N 1
ATOM 3291 C CA . ARG A 1 444 ? 50.181 0.969 -107.573 1.00 80.00 444 ARG A CA 1
ATOM 3292 C C . ARG A 1 444 ? 50.395 -0.357 -108.304 1.00 80.00 444 ARG A C 1
ATOM 3294 O O . ARG A 1 444 ? 50.875 -0.348 -109.430 1.00 80.00 444 ARG A O 1
ATOM 3301 N N . LEU A 1 445 ? 50.028 -1.483 -107.689 1.00 78.19 445 LEU A N 1
ATOM 3302 C CA . LEU A 1 445 ? 50.107 -2.797 -108.338 1.00 78.19 445 LEU A CA 1
ATOM 3303 C C . LEU A 1 445 ? 49.168 -2.890 -109.547 1.00 78.19 445 LEU A C 1
ATOM 3305 O O . LEU A 1 445 ? 49.567 -3.411 -110.582 1.00 78.19 445 LEU A O 1
ATOM 3309 N N . ALA A 1 446 ? 47.954 -2.345 -109.444 1.00 70.38 446 ALA A N 1
ATOM 3310 C CA . ALA A 1 446 ? 47.005 -2.300 -110.553 1.00 70.38 446 ALA A CA 1
ATOM 3311 C C . ALA A 1 446 ? 47.506 -1.426 -111.718 1.00 70.38 446 ALA A C 1
ATOM 3313 O O . ALA A 1 446 ? 47.339 -1.808 -112.871 1.00 70.38 446 ALA A O 1
ATOM 3314 N N . GLN A 1 447 ? 48.157 -0.292 -111.431 1.00 77.88 447 GLN A N 1
ATOM 3315 C CA . GLN A 1 447 ? 48.801 0.546 -112.451 1.00 77.88 447 GLN A CA 1
ATOM 3316 C C . GLN A 1 447 ? 49.993 -0.146 -113.123 1.00 77.88 447 GLN A C 1
ATOM 3318 O O . GLN A 1 447 ? 50.206 0.054 -114.308 1.00 77.88 447 GLN A O 1
ATOM 3323 N N . ALA A 1 448 ? 50.759 -0.960 -112.391 1.00 70.00 448 ALA A N 1
ATOM 3324 C CA . ALA A 1 448 ? 51.889 -1.709 -112.946 1.00 70.00 448 ALA A CA 1
ATOM 3325 C C . ALA A 1 448 ? 51.475 -2.926 -113.800 1.00 70.00 448 ALA A C 1
ATOM 3327 O O . ALA A 1 448 ? 52.321 -3.511 -114.470 1.00 70.00 448 ALA A O 1
ATOM 3328 N N . ALA A 1 449 ? 50.205 -3.337 -113.741 1.00 64.06 449 ALA A N 1
ATOM 3329 C CA . ALA A 1 449 ? 49.657 -4.459 -114.503 1.00 64.06 449 ALA A CA 1
ATOM 3330 C C . ALA A 1 449 ? 48.985 -4.041 -115.831 1.00 64.06 449 ALA A C 1
ATOM 3332 O O . ALA A 1 449 ? 48.512 -4.914 -116.560 1.00 64.06 449 ALA A O 1
ATOM 3333 N N . GLN A 1 450 ? 48.922 -2.737 -116.124 1.00 55.47 450 GLN A N 1
ATOM 3334 C CA . GLN A 1 450 ? 48.511 -2.153 -117.409 1.00 55.47 450 GLN A CA 1
ATOM 3335 C C . GLN A 1 450 ? 49.750 -1.771 -118.215 1.00 55.47 450 GLN A C 1
ATOM 3337 O O . GLN A 1 450 ? 49.682 -1.890 -119.459 1.00 55.47 450 GLN A O 1
#

InterPro domains:
  IPR005506 Protein of unknown function DUF312, ALF [PF03752] (206-246)

pLDDT: mean 79.79, std 21.19, range [26.73, 97.88]